Protein AF-0000000085035407 (afdb_homodimer)

Nearest PDB structures (foldseek):
  1wtd-assembly1_B  TM=3.095E-01  e=6.009E-02  Escherichia coli
  7jrw-assembly1_A  TM=2.804E-01  e=4.928E+00  Streptomyces antibioticus
  1wtd-assembly1_B  TM=3.055E-01  e=6.932E-02  Escherichia coli
  6gl0-assembly1_C  TM=2.870E-01  e=6.126E+00  Zobellia galactanivorans

Organism: Korarchaeum cryptofilum (strain OPF8) (NCBI:txid374847)

Structure (mmCIF, N/CA/C/O backbone):
data_AF-0000000085035407-model_v1
#
loop_
_entity.id
_entity.type
_entity.pdbx_description
1 polymer 'Uncharacterized protein'
#
loop_
_atom_site.group_PDB
_atom_site.id
_atom_site.type_symbol
_atom_site.label_atom_id
_atom_site.label_alt_id
_atom_site.label_comp_id
_atom_site.label_asym_id
_atom_site.label_entity_id
_atom_site.label_seq_id
_atom_site.pdbx_PDB_ins_code
_atom_site.Cartn_x
_atom_site.Cartn_y
_atom_site.Cartn_z
_atom_site.occupancy
_atom_site.B_iso_or_equiv
_atom_site.auth_seq_id
_atom_site.auth_comp_id
_atom_site.auth_asym_id
_atom_site.auth_atom_id
_atom_site.pdbx_PDB_model_num
ATOM 1 N N . MET A 1 1 ? -0.37 6.273 -27.328 1 36.22 1 MET A N 1
ATOM 2 C CA . MET A 1 1 ? -0.712 5.352 -26.25 1 36.22 1 MET A CA 1
ATOM 3 C C . MET A 1 1 ? 0.532 4.945 -25.469 1 36.22 1 MET A C 1
ATOM 5 O O . MET A 1 1 ? 1.529 4.52 -26.062 1 36.22 1 MET A O 1
ATOM 9 N N . PRO A 1 2 ? 0.968 5.336 -24.422 1 48.25 2 PRO A N 1
ATOM 10 C CA . PRO A 1 2 ? 2.35 5.223 -23.953 1 48.25 2 PRO A CA 1
ATOM 11 C C . PRO A 1 2 ? 2.959 3.852 -24.234 1 48.25 2 PRO A C 1
ATOM 13 O O . PRO A 1 2 ? 2.23 2.896 -24.531 1 48.25 2 PRO A O 1
ATOM 16 N N . ASN A 1 3 ? 4.598 3.629 -23.875 1 66.94 3 ASN A N 1
ATOM 17 C CA . ASN A 1 3 ? 5.883 3.178 -24.391 1 66.94 3 ASN A CA 1
ATOM 18 C C . ASN A 1 3 ? 6.062 1.674 -24.219 1 66.94 3 ASN A C 1
ATOM 20 O O . ASN A 1 3 ? 6.512 1.218 -23.156 1 66.94 3 ASN A O 1
ATOM 24 N N . GLU A 1 4 ? 5.176 1.042 -24.922 1 77.38 4 GLU A N 1
ATOM 25 C CA . GLU A 1 4 ? 5.418 -0.396 -25 1 77.38 4 GLU A CA 1
ATOM 26 C C . GLU A 1 4 ? 6.914 -0.706 -24.938 1 77.38 4 GLU A C 1
ATOM 28 O O . GLU A 1 4 ? 7.332 -1.631 -24.234 1 77.38 4 GLU A O 1
ATOM 33 N N . ARG A 1 5 ? 7.555 0.13 -25.703 1 86.12 5 ARG A N 1
ATOM 34 C CA . ARG A 1 5 ? 9 -0.051 -25.719 1 86.12 5 ARG A CA 1
ATOM 35 C C . ARG A 1 5 ? 9.594 0.131 -24.312 1 86.12 5 ARG A C 1
ATOM 37 O O . ARG A 1 5 ? 10.477 -0.624 -23.906 1 86.12 5 ARG A O 1
ATOM 44 N N . VAL A 1 6 ? 9.023 1.08 -23.656 1 93.5 6 VAL A N 1
ATOM 45 C CA . VAL A 1 6 ? 9.508 1.349 -22.312 1 93.5 6 VAL A CA 1
ATOM 46 C C . VAL A 1 6 ? 9.133 0.195 -21.391 1 93.5 6 VAL A C 1
ATOM 48 O O . VAL A 1 6 ? 9.953 -0.263 -20.594 1 93.5 6 VAL A O 1
ATOM 51 N N . PHE A 1 7 ? 7.945 -0.314 -21.578 1 97.06 7 PHE A N 1
ATOM 52 C CA . PHE A 1 7 ? 7.449 -1.435 -20.797 1 97.06 7 PHE A CA 1
ATOM 53 C C . PHE A 1 7 ? 8.352 -2.652 -20.953 1 97.06 7 PHE A C 1
ATOM 55 O O . PHE A 1 7 ? 8.844 -3.197 -19.969 1 97.06 7 PHE A O 1
ATOM 62 N N . ARG A 1 8 ? 8.547 -3.057 -22.141 1 96.69 8 ARG A N 1
ATOM 63 C CA . ARG A 1 8 ? 9.367 -4.227 -22.422 1 96.69 8 ARG A CA 1
ATOM 64 C C . ARG A 1 8 ? 10.805 -4.016 -21.953 1 96.69 8 ARG A C 1
ATOM 66 O O . ARG A 1 8 ? 11.414 -4.918 -21.375 1 96.69 8 ARG A O 1
ATOM 73 N N . SER A 1 9 ? 11.312 -2.877 -22.25 1 96.81 9 SER A N 1
ATOM 74 C CA . SER A 1 9 ? 12.672 -2.549 -21.844 1 96.81 9 SER A CA 1
ATOM 75 C C . SER A 1 9 ? 12.836 -2.652 -20.328 1 96.81 9 SER A C 1
ATOM 77 O O . SER A 1 9 ? 13.852 -3.154 -19.844 1 96.81 9 SER A O 1
ATOM 79 N N . ASP A 1 10 ? 11.914 -2.158 -19.594 1 97.5 10 ASP A N 1
ATOM 80 C CA . ASP A 1 10 ? 11.953 -2.223 -18.141 1 97.5 10 ASP A CA 1
ATOM 81 C C . ASP A 1 10 ? 11.953 -3.67 -17.656 1 97.5 10 ASP A C 1
ATOM 83 O O . ASP A 1 10 ? 12.758 -4.047 -16.797 1 97.5 10 ASP A O 1
ATOM 87 N N . LEU A 1 11 ? 11.102 -4.469 -18.203 1 98.31 11 LEU A N 1
ATOM 88 C CA . LEU A 1 11 ? 11.039 -5.863 -17.781 1 98.31 11 LEU A CA 1
ATOM 89 C C . LEU A 1 11 ? 12.328 -6.594 -18.141 1 98.31 11 LEU A C 1
ATOM 91 O O . LEU A 1 11 ? 12.797 -7.453 -17.391 1 98.31 11 LEU A O 1
ATOM 95 N N . ARG A 1 12 ? 12.891 -6.234 -19.266 1 97.62 12 ARG A N 1
ATOM 96 C CA . ARG A 1 12 ? 14.156 -6.852 -19.672 1 97.62 12 ARG A CA 1
ATOM 97 C C . ARG A 1 12 ? 15.289 -6.445 -18.719 1 97.62 12 ARG A C 1
ATOM 99 O O . ARG A 1 12 ? 16.156 -7.266 -18.391 1 97.62 12 ARG A O 1
ATOM 106 N N . LYS A 1 13 ? 15.312 -5.199 -18.391 1 97.94 13 LYS A N 1
ATOM 107 C CA . LYS A 1 13 ? 16.297 -4.742 -17.406 1 97.94 13 LYS A CA 1
ATOM 108 C C . LYS A 1 13 ? 16.172 -5.52 -16.109 1 97.94 13 LYS A C 1
ATOM 110 O O . LYS A 1 13 ? 17.188 -5.926 -15.523 1 97.94 13 LYS A O 1
ATOM 115 N N . LEU A 1 14 ? 14.992 -5.668 -15.609 1 98.5 14 LEU A N 1
ATOM 116 C CA . LEU A 1 14 ? 14.742 -6.449 -14.398 1 98.5 14 LEU A CA 1
ATOM 117 C C . LEU A 1 14 ? 15.203 -7.891 -14.578 1 98.5 14 LEU A C 1
ATOM 119 O O . LEU A 1 14 ? 15.883 -8.445 -13.711 1 98.5 14 LEU A O 1
ATOM 123 N N . ALA A 1 15 ? 14.828 -8.469 -15.703 1 98.44 15 ALA A N 1
ATOM 124 C CA . ALA A 1 15 ? 15.234 -9.836 -15.992 1 98.44 15 ALA A CA 1
ATOM 125 C C . ALA A 1 15 ? 16.75 -9.977 -16 1 98.44 15 ALA A C 1
ATOM 127 O O . ALA A 1 15 ? 17.297 -10.938 -15.469 1 98.44 15 ALA A O 1
ATOM 128 N N . SER A 1 16 ? 17.406 -9.023 -16.625 1 98 16 SER A N 1
ATOM 129 C CA . SER A 1 16 ? 18.859 -9.039 -16.688 1 98 16 SER A CA 1
ATOM 130 C C . SER A 1 16 ? 19.469 -9.016 -15.289 1 98 16 SER A C 1
ATOM 132 O O . SER A 1 16 ? 20.438 -9.734 -15.016 1 98 16 SER A O 1
ATOM 134 N N . ARG A 1 17 ? 18.922 -8.227 -14.43 1 97.88 17 ARG A N 1
ATOM 135 C CA . ARG A 1 17 ? 19.391 -8.172 -13.039 1 97.88 17 ARG A CA 1
ATOM 136 C C . ARG A 1 17 ? 19.234 -9.531 -12.359 1 97.88 17 ARG A C 1
ATOM 138 O O . ARG A 1 17 ? 20.141 -9.977 -11.648 1 97.88 17 ARG A O 1
ATOM 145 N N . LEU A 1 18 ? 18.125 -10.172 -12.578 1 98.5 18 LEU A N 1
ATOM 146 C CA . LEU A 1 18 ? 17.844 -11.469 -11.969 1 98.5 18 LEU A CA 1
ATOM 147 C C . LEU A 1 18 ? 18.766 -12.539 -12.516 1 98.5 18 LEU A C 1
ATOM 149 O O . LEU A 1 18 ? 19.234 -13.406 -11.773 1 98.5 18 LEU A O 1
ATOM 153 N N . GLU A 1 19 ? 19.031 -12.453 -13.758 1 97.81 19 GLU A N 1
ATOM 154 C CA . GLU A 1 19 ? 19.938 -13.398 -14.414 1 97.81 19 GLU A CA 1
ATOM 155 C C . GLU A 1 19 ? 21.375 -13.195 -13.969 1 97.81 19 GLU A C 1
ATOM 157 O O . GLU A 1 19 ? 22.078 -14.164 -13.672 1 97.81 19 GLU A O 1
ATOM 162 N N . GLU A 1 20 ? 21.797 -12 -13.875 1 97.12 20 GLU A N 1
ATOM 163 C CA . GLU A 1 20 ? 23.156 -11.664 -13.461 1 97.12 20 GLU A CA 1
ATOM 164 C C . GLU A 1 20 ? 23.406 -12.078 -12.016 1 97.12 20 GLU A C 1
ATOM 166 O O . GLU A 1 20 ? 24.531 -12.461 -11.664 1 97.12 20 GLU A O 1
ATOM 171 N N . ASN A 1 21 ? 22.406 -12.055 -11.242 1 96.25 21 ASN A N 1
ATOM 172 C CA . ASN A 1 21 ? 22.531 -12.445 -9.844 1 96.25 21 ASN A CA 1
ATOM 173 C C . ASN A 1 21 ? 22.422 -13.953 -9.672 1 96.25 21 ASN A C 1
ATOM 175 O O . ASN A 1 21 ? 22.5 -14.469 -8.555 1 96.25 21 ASN A O 1
ATOM 179 N N . GLY A 1 22 ? 22.234 -14.672 -10.695 1 95.25 22 GLY A N 1
ATOM 180 C CA . GLY A 1 22 ? 22.219 -16.125 -10.68 1 95.25 22 GLY A CA 1
ATOM 181 C C . GLY A 1 22 ? 20.922 -16.719 -10.18 1 95.25 22 GLY A C 1
ATOM 182 O O . GLY A 1 22 ? 20.859 -17.875 -9.781 1 95.25 22 GLY A O 1
ATOM 183 N N . ILE A 1 23 ? 19.875 -15.891 -10.133 1 95.5 23 ILE A N 1
ATOM 184 C CA . ILE A 1 23 ? 18.594 -16.375 -9.641 1 95.5 23 ILE A CA 1
ATOM 185 C C . ILE A 1 23 ? 17.969 -17.312 -10.672 1 95.5 23 ILE A C 1
ATOM 187 O O . ILE A 1 23 ? 17.375 -18.328 -10.305 1 95.5 23 ILE A O 1
ATOM 191 N N . VAL A 1 24 ? 17.984 -16.906 -11.977 1 96.94 24 VAL A N 1
ATOM 192 C CA . VAL A 1 24 ? 17.484 -17.719 -13.086 1 96.94 24 VAL A CA 1
ATOM 193 C C . VAL A 1 24 ? 18.5 -17.703 -14.234 1 96.94 24 VAL A C 1
ATOM 195 O O . VAL A 1 24 ? 19.281 -16.766 -14.375 1 96.94 24 VAL A O 1
ATOM 198 N N . PRO A 1 25 ? 18.469 -18.797 -15.031 1 96.25 25 PRO A N 1
ATOM 199 C CA . PRO A 1 25 ? 19.359 -18.797 -16.203 1 96.25 25 PRO A CA 1
ATOM 200 C C . PRO A 1 25 ? 18.953 -17.734 -17.234 1 96.25 25 PRO A C 1
ATOM 202 O O . PRO A 1 25 ? 17.797 -17.328 -17.297 1 96.25 25 PRO A O 1
ATOM 205 N N . SER A 1 26 ? 19.938 -17.375 -18.016 1 96.56 26 SER A N 1
ATOM 206 C CA . SER A 1 26 ? 19.734 -16.359 -19.047 1 96.56 26 SER A CA 1
ATOM 207 C C . SER A 1 26 ? 18.641 -16.797 -20.031 1 96.56 26 SER A C 1
ATOM 209 O O . SER A 1 26 ? 18.594 -17.953 -20.438 1 96.56 26 SER A O 1
ATOM 211 N N . GLY A 1 27 ? 17.766 -15.898 -20.312 1 96.88 27 GLY A N 1
ATOM 212 C CA . GLY A 1 27 ? 16.766 -16.094 -21.344 1 96.88 27 GLY A CA 1
ATOM 213 C C . GLY A 1 27 ? 15.523 -16.812 -20.844 1 96.88 27 GLY A C 1
ATOM 214 O O . GLY A 1 27 ? 14.5 -16.844 -21.531 1 96.88 27 GLY A O 1
ATOM 215 N N . ARG A 1 28 ? 15.602 -17.344 -19.656 1 97.19 28 ARG A N 1
ATOM 216 C CA . ARG A 1 28 ? 14.516 -18.172 -19.141 1 97.19 28 ARG A CA 1
ATOM 217 C C . ARG A 1 28 ? 13.242 -17.344 -18.969 1 97.19 28 ARG A C 1
ATOM 219 O O . ARG A 1 28 ? 12.133 -17.891 -19.031 1 97.19 28 ARG A O 1
ATOM 226 N N . LEU A 1 29 ? 13.383 -16.031 -18.734 1 98.56 29 LEU A N 1
ATOM 227 C CA . LEU A 1 29 ? 12.242 -15.164 -18.469 1 98.56 29 LEU A CA 1
ATOM 228 C C . LEU A 1 29 ? 11.703 -14.555 -19.75 1 98.56 29 LEU A C 1
ATOM 230 O O . LEU A 1 29 ? 10.648 -13.922 -19.75 1 98.56 29 LEU A O 1
ATOM 234 N N . ASP A 1 30 ? 12.266 -14.758 -20.891 1 98.12 30 ASP A N 1
ATOM 235 C CA . ASP A 1 30 ? 11.961 -14.062 -22.141 1 98.12 30 ASP A CA 1
ATOM 236 C C . ASP A 1 30 ? 10.531 -14.375 -22.609 1 98.12 30 ASP A C 1
ATOM 238 O O . ASP A 1 30 ? 9.797 -13.477 -23.016 1 98.12 30 ASP A O 1
ATOM 242 N N . PRO A 1 31 ? 10.164 -15.672 -22.531 1 98.44 31 PRO A N 1
ATOM 243 C CA . PRO A 1 31 ? 8.797 -15.961 -22.953 1 98.44 31 PRO A CA 1
ATOM 244 C C . PRO A 1 31 ? 7.746 -15.219 -22.125 1 98.44 31 PRO A C 1
ATOM 246 O O . PRO A 1 31 ? 6.719 -14.797 -22.672 1 98.44 31 PRO A O 1
ATOM 249 N N . LEU A 1 32 ? 7.977 -15.133 -20.844 1 98.75 32 LEU A N 1
ATOM 250 C CA . LEU A 1 32 ? 7.043 -14.43 -19.969 1 98.75 32 LEU A CA 1
ATOM 251 C C . LEU A 1 32 ? 7.004 -12.938 -20.297 1 98.75 32 LEU A C 1
ATOM 253 O O . LEU A 1 32 ? 5.934 -12.336 -20.344 1 98.75 32 LEU A O 1
ATOM 257 N N . ILE A 1 33 ? 8.18 -12.344 -20.547 1 98.56 33 ILE A N 1
ATOM 258 C CA . ILE A 1 33 ? 8.281 -10.922 -20.875 1 98.56 33 ILE A CA 1
ATOM 259 C C . ILE A 1 33 ? 7.566 -10.641 -22.188 1 98.56 33 ILE A C 1
ATOM 261 O O . ILE A 1 33 ? 6.855 -9.641 -22.312 1 98.56 33 ILE A O 1
ATOM 265 N N . ASN A 1 34 ? 7.734 -11.5 -23.172 1 98.25 34 ASN A N 1
ATOM 266 C CA . ASN A 1 34 ? 7.051 -11.344 -24.453 1 98.25 34 ASN A CA 1
ATOM 267 C C . ASN A 1 34 ? 5.535 -11.367 -24.281 1 98.25 34 ASN A C 1
ATOM 269 O O . ASN A 1 34 ? 4.828 -10.531 -24.859 1 98.25 34 ASN A O 1
ATOM 273 N N . LYS A 1 35 ? 5.125 -12.305 -23.531 1 98.5 35 LYS A N 1
ATOM 274 C CA . LYS A 1 35 ? 3.691 -12.43 -23.281 1 98.5 35 LYS A CA 1
ATOM 275 C C . LYS A 1 35 ? 3.143 -11.188 -22.594 1 98.5 35 LYS A C 1
ATOM 277 O O . LYS A 1 35 ? 2.125 -10.633 -23 1 98.5 35 LYS A O 1
ATOM 282 N N . LEU A 1 36 ? 3.779 -10.734 -21.5 1 98.62 36 LEU A N 1
ATOM 283 C CA . LEU A 1 36 ? 3.348 -9.555 -20.766 1 98.62 36 LEU A CA 1
ATOM 284 C C . LEU A 1 36 ? 3.381 -8.312 -21.641 1 98.62 36 LEU A C 1
ATOM 286 O O . LEU A 1 36 ? 2.521 -7.434 -21.516 1 98.62 36 LEU A O 1
ATOM 290 N N . SER A 1 37 ? 4.402 -8.219 -22.516 1 98.06 37 SER A N 1
ATOM 291 C CA . SER A 1 37 ? 4.496 -7.09 -23.438 1 98.06 37 SER A CA 1
ATOM 292 C C . SER A 1 37 ? 3.305 -7.047 -24.391 1 98.06 37 SER A C 1
ATOM 294 O O . SER A 1 37 ? 2.754 -5.977 -24.656 1 98.06 37 SER A O 1
ATOM 296 N N . ASP A 1 38 ? 2.932 -8.195 -24.875 1 97.62 38 ASP A N 1
ATOM 297 C CA . ASP A 1 38 ? 1.775 -8.273 -25.766 1 97.62 38 ASP A CA 1
ATOM 298 C C . ASP A 1 38 ? 0.497 -7.863 -25.031 1 97.62 38 ASP A C 1
ATOM 300 O O . ASP A 1 38 ? -0.349 -7.168 -25.609 1 97.62 38 ASP A O 1
ATOM 304 N N . LEU A 1 39 ? 0.333 -8.336 -23.844 1 97.81 39 LEU A N 1
ATOM 305 C CA . LEU A 1 39 ? -0.834 -7.988 -23.047 1 97.81 39 LEU A CA 1
ATOM 306 C C . LEU A 1 39 ? -0.85 -6.492 -22.734 1 97.81 39 LEU A C 1
ATOM 308 O O . LEU A 1 39 ? -1.913 -5.867 -22.734 1 97.81 39 LEU A O 1
ATOM 312 N N . HIS A 1 40 ? 0.314 -5.934 -22.469 1 97.56 40 HIS A N 1
ATOM 313 C CA . HIS A 1 40 ? 0.414 -4.508 -22.172 1 97.56 40 HIS A CA 1
ATOM 314 C C . HIS A 1 40 ? -0.021 -3.674 -23.375 1 97.56 40 HIS A C 1
ATOM 316 O O . HIS A 1 40 ? -0.68 -2.643 -23.219 1 97.56 40 HIS A O 1
ATOM 322 N N . LYS A 1 41 ? 0.367 -4.09 -24.594 1 96.19 41 LYS A N 1
ATOM 323 C CA . LYS A 1 41 ? -0.03 -3.41 -25.828 1 96.19 41 LYS A CA 1
ATOM 324 C C . LYS A 1 41 ? -1.548 -3.289 -25.922 1 96.19 41 LYS A C 1
ATOM 326 O O . LYS A 1 41 ? -2.062 -2.328 -26.484 1 96.19 41 LYS A O 1
ATOM 331 N N . ARG A 1 42 ? -2.201 -4.242 -25.328 1 95.62 42 ARG A N 1
ATOM 332 C CA . ARG A 1 42 ? -3.66 -4.266 -25.359 1 95.62 42 ARG A CA 1
ATOM 333 C C . ARG A 1 42 ? -4.25 -3.594 -24.125 1 95.62 42 ARG A C 1
ATOM 335 O O . ARG A 1 42 ? -5.469 -3.588 -23.938 1 95.62 42 ARG A O 1
ATOM 342 N N . GLY A 1 43 ? -3.408 -3.086 -23.281 1 94.06 43 GLY A N 1
ATOM 343 C CA . GLY A 1 43 ? -3.85 -2.365 -22.094 1 94.06 43 GLY A CA 1
ATOM 344 C C . GLY A 1 43 ? -4.305 -3.281 -20.984 1 94.06 43 GLY A C 1
ATOM 345 O O . GLY A 1 43 ? -5.098 -2.879 -20.125 1 94.06 43 GLY A O 1
ATOM 346 N N . LEU A 1 44 ? -3.777 -4.492 -20.891 1 95.69 44 LEU A N 1
ATOM 347 C CA . LEU A 1 44 ? -4.34 -5.496 -19.984 1 95.69 44 LEU A CA 1
ATOM 348 C C . LEU A 1 44 ? -3.467 -5.66 -18.75 1 95.69 44 LEU A C 1
ATOM 350 O O . LEU A 1 44 ? -3.9 -6.25 -17.75 1 95.69 44 LEU A O 1
ATOM 354 N N . VAL A 1 45 ? -2.287 -5.152 -18.812 1 97.06 45 VAL A N 1
ATOM 355 C CA . VAL A 1 45 ? -1.428 -5.258 -17.625 1 97.06 45 VAL A CA 1
ATOM 356 C C . VAL A 1 45 ? -0.667 -3.949 -17.422 1 97.06 45 VAL A C 1
ATOM 358 O O . VAL A 1 45 ? -0.492 -3.172 -18.375 1 97.06 45 VAL A O 1
ATOM 361 N N . LYS A 1 46 ? -0.255 -3.713 -16.188 1 96.31 46 LYS A N 1
ATOM 362 C CA . LYS A 1 46 ? 0.508 -2.531 -15.797 1 96.31 46 LYS A CA 1
ATOM 363 C C . LYS A 1 46 ? 1.911 -2.91 -15.336 1 96.31 46 LYS A C 1
ATOM 365 O O . LYS A 1 46 ? 2.121 -4.004 -14.805 1 96.31 46 LYS A O 1
ATOM 370 N N . ILE A 1 47 ? 2.854 -2.07 -15.414 1 98 47 ILE A N 1
ATOM 371 C CA . ILE A 1 47 ? 4.273 -2.355 -15.25 1 98 47 ILE A CA 1
ATOM 372 C C . ILE A 1 47 ? 4.562 -2.734 -13.805 1 98 47 ILE A C 1
ATOM 374 O O . ILE A 1 47 ? 5.359 -3.641 -13.539 1 98 47 ILE A O 1
ATOM 378 N N . ASN A 1 48 ? 3.93 -2.02 -12.852 1 98.06 48 ASN A N 1
ATOM 379 C CA . ASN A 1 48 ? 4.199 -2.314 -11.445 1 98.06 48 ASN A CA 1
ATOM 380 C C . ASN A 1 48 ? 3.824 -3.752 -11.094 1 98.06 48 ASN A C 1
ATOM 382 O O . ASN A 1 48 ? 4.574 -4.441 -10.398 1 98.06 48 ASN A O 1
ATOM 386 N N . HIS A 1 49 ? 2.723 -4.145 -11.555 1 98.56 49 HIS A N 1
ATOM 387 C CA . HIS A 1 49 ? 2.234 -5.496 -11.328 1 98.56 49 HIS A CA 1
ATOM 388 C C . HIS A 1 49 ? 3.094 -6.523 -12.055 1 98.56 49 HIS A C 1
ATOM 390 O O . HIS A 1 49 ? 3.504 -7.527 -11.469 1 98.56 49 HIS A O 1
ATOM 396 N N . SER A 1 50 ? 3.406 -6.254 -13.273 1 98.75 50 SER A N 1
ATOM 397 C CA . SER A 1 50 ? 4.176 -7.168 -14.109 1 98.75 50 SER A CA 1
ATOM 398 C C . SER A 1 50 ? 5.594 -7.344 -13.578 1 98.75 50 SER A C 1
ATOM 400 O O . SER A 1 50 ? 6.168 -8.43 -13.68 1 98.75 50 SER A O 1
ATOM 402 N N . ALA A 1 51 ? 6.176 -6.25 -13.086 1 98.81 51 ALA A N 1
ATOM 403 C CA . ALA A 1 51 ? 7.504 -6.355 -12.492 1 98.81 51 ALA A CA 1
ATOM 404 C C . ALA A 1 51 ? 7.504 -7.348 -11.328 1 98.81 51 ALA A C 1
ATOM 406 O O . ALA A 1 51 ? 8.422 -8.164 -11.203 1 98.81 51 ALA A O 1
ATOM 407 N N . MET A 1 52 ? 6.492 -7.277 -10.508 1 98.88 52 MET A N 1
ATOM 408 C CA . MET A 1 52 ? 6.379 -8.219 -9.398 1 98.88 52 MET A CA 1
ATOM 409 C C . MET A 1 52 ? 6.184 -9.641 -9.898 1 98.88 52 MET A C 1
ATOM 411 O O . MET A 1 52 ? 6.762 -10.586 -9.359 1 98.88 52 MET A O 1
ATOM 415 N N . GLU A 1 53 ? 5.375 -9.773 -10.93 1 98.88 53 GLU A N 1
ATOM 416 C CA . GLU A 1 53 ? 5.176 -11.094 -11.523 1 98.88 53 GLU A CA 1
ATOM 417 C C . GLU A 1 53 ? 6.504 -11.711 -11.945 1 98.88 53 GLU A C 1
ATOM 419 O O . GLU A 1 53 ? 6.742 -12.898 -11.719 1 98.88 53 GLU A O 1
ATOM 424 N N . ILE A 1 54 ? 7.348 -10.906 -12.539 1 98.88 54 ILE A N 1
ATOM 425 C CA . ILE A 1 54 ? 8.625 -11.391 -13.062 1 98.88 54 ILE A CA 1
ATOM 426 C C . ILE A 1 54 ? 9.508 -11.852 -11.906 1 98.88 54 ILE A C 1
ATOM 428 O O . ILE A 1 54 ? 10.164 -12.891 -11.992 1 98.88 54 ILE A O 1
ATOM 432 N N . VAL A 1 55 ? 9.547 -11.094 -10.812 1 98.88 55 VAL A N 1
ATOM 433 C CA . VAL A 1 55 ? 10.359 -11.477 -9.664 1 98.88 55 VAL A CA 1
ATOM 434 C C . VAL A 1 55 ? 9.836 -12.781 -9.07 1 98.88 55 VAL A C 1
A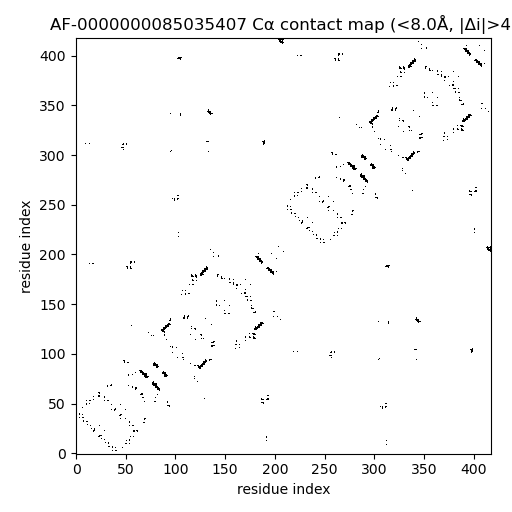TOM 436 O O . VAL A 1 55 ? 10.617 -13.68 -8.742 1 98.88 55 VAL A O 1
ATOM 439 N N . VAL A 1 56 ? 8.523 -12.906 -8.922 1 98.94 56 VAL A N 1
ATOM 440 C CA . VAL A 1 56 ? 7.918 -14.117 -8.375 1 98.94 56 VAL A CA 1
ATOM 441 C C . VAL A 1 56 ? 8.18 -15.297 -9.312 1 98.94 56 VAL A C 1
ATOM 443 O O . VAL A 1 56 ? 8.477 -16.406 -8.859 1 98.94 56 VAL A O 1
ATOM 446 N N . ALA A 1 57 ? 8.031 -15.055 -10.617 1 98.94 57 ALA A N 1
ATOM 447 C CA . ALA A 1 57 ? 8.312 -16.094 -11.594 1 98.94 57 ALA A CA 1
ATOM 448 C C . ALA A 1 57 ? 9.742 -16.609 -11.453 1 98.94 57 ALA A C 1
ATOM 450 O O . ALA A 1 57 ? 9.977 -17.812 -11.438 1 98.94 57 ALA A O 1
ATOM 451 N N . ALA A 1 58 ? 10.68 -15.688 -11.383 1 98.81 58 ALA A N 1
ATOM 452 C CA . ALA A 1 58 ? 12.078 -16.078 -11.227 1 98.81 58 ALA A CA 1
ATOM 453 C C . ALA A 1 58 ? 12.273 -16.953 -9.992 1 98.81 58 ALA A C 1
ATOM 455 O O . ALA A 1 58 ? 13.016 -17.938 -10.031 1 98.81 58 ALA A O 1
ATOM 456 N N . HIS A 1 59 ? 11.609 -16.578 -8.914 1 98.69 59 HIS A N 1
ATOM 457 C CA . HIS A 1 59 ? 11.68 -17.328 -7.668 1 98.69 59 HIS A CA 1
ATOM 458 C C . HIS A 1 59 ? 11.234 -18.781 -7.867 1 98.69 59 HIS A C 1
ATOM 460 O O . HIS A 1 59 ? 11.938 -19.703 -7.48 1 98.69 59 HIS A O 1
ATOM 466 N N . PHE A 1 60 ? 10.094 -19.016 -8.523 1 98.81 60 PHE A N 1
ATOM 467 C CA . PHE A 1 60 ? 9.562 -20.359 -8.695 1 98.81 60 PHE A CA 1
ATOM 468 C C . PHE A 1 60 ? 10.352 -21.125 -9.758 1 98.81 60 PHE A C 1
ATOM 470 O O . PHE A 1 60 ? 10.555 -22.344 -9.633 1 98.81 60 PHE A O 1
ATOM 477 N N . ILE A 1 61 ? 10.797 -20.438 -10.789 1 98.69 61 ILE A N 1
ATOM 478 C CA . ILE A 1 61 ? 11.648 -21.062 -11.781 1 98.69 61 ILE A CA 1
ATOM 479 C C . ILE A 1 61 ? 12.914 -21.609 -11.102 1 98.69 61 ILE A C 1
ATOM 481 O O . ILE A 1 61 ? 13.336 -22.734 -11.375 1 98.69 61 ILE A O 1
ATOM 485 N N . SER A 1 62 ? 13.477 -20.781 -10.242 1 98.19 62 SER A N 1
ATOM 486 C CA . SER A 1 62 ? 14.688 -21.188 -9.539 1 98.19 62 SER A CA 1
ATOM 487 C C . SER A 1 62 ? 14.438 -22.422 -8.672 1 98.19 62 SER A C 1
ATOM 489 O O . SER A 1 62 ? 15.375 -23.141 -8.328 1 98.19 62 SER A O 1
ATOM 491 N N . LYS A 1 63 ? 13.242 -22.703 -8.32 1 97.5 63 LYS A N 1
ATOM 492 C CA . LYS A 1 63 ? 12.875 -23.844 -7.5 1 97.5 63 LYS A CA 1
ATOM 493 C C . LYS A 1 63 ? 12.484 -25.047 -8.367 1 97.5 63 LYS A C 1
ATOM 495 O O . LYS A 1 63 ? 12.016 -26.062 -7.852 1 97.5 63 LYS A O 1
ATOM 500 N N . GLY A 1 64 ? 12.578 -24.875 -9.625 1 97.56 64 GLY A N 1
ATOM 501 C CA . GLY A 1 64 ? 12.391 -26 -10.531 1 97.56 64 GLY A CA 1
ATOM 502 C C . GLY A 1 64 ? 11 -26.031 -11.148 1 97.56 64 GLY A C 1
ATOM 503 O O . GLY A 1 64 ? 10.617 -27.031 -11.766 1 97.56 64 GLY A O 1
ATOM 504 N N . TYR A 1 65 ? 10.227 -25 -11.039 1 98.56 65 TYR A N 1
ATOM 505 C CA . TYR A 1 65 ? 8.891 -24.953 -11.617 1 98.56 65 TYR A CA 1
ATOM 506 C C . TYR A 1 65 ? 8.93 -24.438 -13.047 1 98.56 65 TYR A C 1
ATOM 508 O O . TYR A 1 65 ? 9.766 -23.594 -13.391 1 98.56 65 TYR A O 1
ATOM 516 N N . GLU A 1 66 ? 8.055 -24.969 -13.859 1 98.62 66 GLU A N 1
ATOM 517 C CA . GLU A 1 66 ? 7.645 -24.266 -15.07 1 98.62 66 GLU A CA 1
ATOM 518 C C . GLU A 1 66 ? 6.613 -23.188 -14.75 1 98.62 66 GLU A C 1
ATOM 520 O O . GLU A 1 66 ? 5.625 -23.438 -14.062 1 98.62 66 GLU A O 1
ATOM 525 N N . VAL A 1 67 ? 6.871 -22 -15.227 1 98.81 67 VAL A N 1
ATOM 526 C CA . VAL A 1 67 ? 6.031 -20.891 -14.805 1 98.81 67 VAL A CA 1
ATOM 527 C C . VAL A 1 67 ? 5.441 -20.188 -16.031 1 98.81 67 VAL A C 1
ATOM 529 O O . VAL A 1 67 ? 6.125 -20 -17.031 1 98.81 67 VAL A O 1
ATOM 532 N N . ASP A 1 68 ? 4.184 -19.828 -15.961 1 98.88 68 ASP A N 1
ATOM 533 C CA . ASP A 1 68 ? 3.496 -18.953 -16.922 1 98.88 68 ASP A CA 1
ATOM 534 C C . ASP A 1 68 ? 2.762 -17.828 -16.203 1 98.88 68 ASP A C 1
ATOM 536 O O . ASP A 1 68 ? 2.545 -17.891 -14.984 1 98.88 68 ASP A O 1
ATOM 540 N N . VAL A 1 69 ? 2.525 -16.75 -16.953 1 98.88 69 VAL A N 1
ATOM 541 C CA . VAL A 1 69 ? 1.873 -15.594 -16.359 1 98.88 69 VAL A CA 1
ATOM 542 C C . VAL A 1 69 ? 0.551 -15.32 -17.078 1 98.88 69 VAL A C 1
ATOM 544 O O . VAL A 1 69 ? 0.389 -15.664 -18.25 1 98.88 69 VAL A O 1
ATOM 547 N N . GLU A 1 70 ? -0.393 -14.719 -16.328 1 98.69 70 GLU A N 1
ATOM 548 C CA . GLU A 1 70 ? -1.684 -14.312 -16.875 1 98.69 70 GLU A CA 1
ATOM 549 C C . GLU A 1 70 ? -2.367 -15.477 -17.594 1 98.69 70 GLU A C 1
ATOM 551 O O . GLU A 1 70 ? -2.746 -15.352 -18.75 1 98.69 70 GLU A O 1
ATOM 556 N N . VAL A 1 71 ? -2.566 -16.5 -16.859 1 98.62 71 VAL A N 1
ATOM 557 C CA . VAL A 1 71 ? -3.053 -17.734 -17.438 1 98.62 71 VAL A CA 1
ATOM 558 C C . VAL A 1 71 ? -4.547 -17.891 -17.156 1 98.62 71 VAL A C 1
ATOM 560 O O . VAL A 1 71 ? -4.992 -17.75 -16.016 1 98.62 71 VAL A O 1
ATOM 563 N N . PRO A 1 72 ? -5.328 -18.172 -18.141 1 97.69 72 PRO A N 1
ATOM 564 C CA . PRO A 1 72 ? -6.746 -18.469 -17.906 1 97.69 72 PRO A CA 1
ATOM 565 C C . PRO A 1 72 ? -6.957 -19.766 -17.125 1 97.69 72 PRO A C 1
ATOM 567 O O . PRO A 1 72 ? -6.305 -20.766 -17.406 1 97.69 72 PRO A O 1
ATOM 570 N N . ILE A 1 73 ? -7.715 -19.703 -16.125 1 95.81 73 ILE A N 1
ATOM 571 C CA . ILE A 1 73 ? -8.164 -20.844 -15.344 1 95.81 73 ILE A CA 1
ATOM 572 C C . ILE A 1 73 ? -9.688 -20.781 -15.172 1 95.81 73 ILE A C 1
ATOM 574 O O . ILE A 1 73 ? -10.188 -20.016 -14.336 1 95.81 73 ILE A O 1
ATOM 578 N N . ASP A 1 74 ? -10.391 -21.594 -15.969 1 91.62 74 ASP A N 1
ATOM 579 C CA . ASP A 1 74 ? -11.852 -21.531 -16.031 1 91.62 74 ASP A CA 1
ATOM 580 C C . ASP A 1 74 ? -12.32 -20.125 -16.406 1 91.62 74 ASP A C 1
ATOM 582 O O . ASP A 1 74 ? -11.945 -19.594 -17.453 1 91.62 74 ASP A O 1
ATOM 586 N N . ASP A 1 75 ? -13.094 -19.5 -15.508 1 89.94 75 ASP A N 1
ATOM 587 C CA . ASP A 1 75 ? -13.625 -18.172 -15.812 1 89.94 75 ASP A CA 1
ATOM 588 C C . ASP A 1 75 ? -12.742 -17.078 -15.211 1 89.94 75 ASP A C 1
ATOM 590 O O . ASP A 1 75 ? -13.141 -15.914 -15.164 1 89.94 75 ASP A O 1
ATOM 594 N N . LEU A 1 76 ? -11.617 -17.5 -14.766 1 94.62 76 LEU A N 1
ATOM 595 C CA . LEU A 1 76 ? -10.68 -16.578 -14.141 1 94.62 76 LEU A CA 1
ATOM 596 C C . LEU A 1 76 ? -9.367 -16.516 -14.922 1 94.62 76 LEU A C 1
ATOM 598 O O . LEU A 1 76 ? -9.219 -17.188 -15.945 1 94.62 76 LEU A O 1
ATOM 602 N N . LYS A 1 77 ? -8.562 -15.57 -14.633 1 97.62 77 LYS A N 1
ATOM 603 C CA . LYS A 1 77 ? -7.184 -15.469 -15.094 1 97.62 77 LYS A CA 1
ATOM 604 C C . LYS A 1 77 ? -6.223 -15.258 -13.93 1 97.62 77 LYS A C 1
ATOM 606 O O . LYS A 1 77 ? -6.301 -14.242 -13.234 1 97.62 77 LYS A O 1
ATOM 611 N N . CYS A 1 78 ? -5.383 -16.188 -13.719 1 98.5 78 CYS A N 1
ATOM 612 C CA . CYS A 1 78 ? -4.465 -16.047 -12.594 1 98.5 78 CYS A CA 1
ATOM 613 C C . CYS A 1 78 ? -3.199 -15.312 -13.008 1 98.5 78 CYS A C 1
ATOM 615 O O . CYS A 1 78 ? -2.82 -15.328 -14.188 1 98.5 78 CYS A O 1
ATOM 617 N N . ASP A 1 79 ? -2.547 -14.719 -12.086 1 98.75 79 ASP A N 1
ATOM 618 C CA . ASP A 1 79 ? -1.343 -13.938 -12.359 1 98.75 79 ASP A CA 1
ATOM 619 C C . ASP A 1 79 ? -0.172 -14.852 -12.719 1 98.75 79 ASP A C 1
ATOM 621 O O . ASP A 1 79 ? 0.547 -14.586 -13.688 1 98.75 79 ASP A O 1
ATOM 625 N N . LEU A 1 80 ? 0.074 -15.914 -11.883 1 98.94 80 LEU A N 1
ATOM 626 C CA . LEU A 1 80 ? 1.108 -16.891 -12.203 1 98.94 80 LEU A CA 1
ATOM 627 C C . LEU A 1 80 ? 0.593 -18.312 -12.016 1 98.94 80 LEU A C 1
ATOM 629 O O . LEU A 1 80 ? -0.111 -18.594 -11.039 1 98.94 80 LEU A O 1
ATOM 633 N N . LEU A 1 81 ? 0.888 -19.156 -12.898 1 98.94 81 LEU A N 1
ATOM 634 C CA . LEU A 1 81 ? 0.733 -20.609 -12.797 1 98.94 81 LEU A CA 1
ATOM 635 C C . LEU A 1 81 ? 2.092 -21.297 -12.797 1 98.94 81 LEU A C 1
ATOM 637 O O . LEU A 1 81 ? 2.873 -21.156 -13.734 1 98.94 81 LEU A O 1
ATOM 641 N N . CYS A 1 82 ? 2.416 -21.969 -11.727 1 98.88 82 CYS A N 1
ATOM 642 C CA . CYS A 1 82 ? 3.666 -22.703 -11.562 1 98.88 82 CYS A CA 1
ATOM 643 C C . CYS A 1 82 ? 3.414 -24.203 -11.5 1 98.88 82 CYS A C 1
ATOM 645 O O . CYS A 1 82 ? 2.633 -24.672 -10.672 1 98.88 82 CYS A O 1
ATOM 647 N N . LEU A 1 83 ? 4.113 -24.891 -12.414 1 98.69 83 LEU A N 1
ATOM 648 C CA . LEU A 1 83 ? 3.852 -26.328 -12.508 1 98.69 83 LEU A CA 1
ATOM 649 C C . LEU A 1 83 ? 5.137 -27.125 -12.312 1 98.69 83 LEU A C 1
ATOM 651 O O . LEU A 1 83 ? 6.176 -26.797 -12.883 1 98.69 83 LEU A O 1
ATOM 655 N N . ASN A 1 84 ? 5.125 -28 -11.453 1 97.5 84 ASN A N 1
ATOM 656 C CA . ASN A 1 84 ? 6.047 -29.125 -11.328 1 97.5 84 ASN A CA 1
ATOM 657 C C . ASN A 1 84 ? 5.312 -30.406 -10.945 1 97.5 84 ASN A C 1
ATOM 659 O O . ASN A 1 84 ? 4.355 -30.812 -11.617 1 97.5 84 ASN A O 1
ATOM 663 N N . ASP A 1 85 ? 5.598 -31.047 -9.844 1 97.12 85 ASP A N 1
ATOM 664 C CA . ASP A 1 85 ? 4.82 -32.188 -9.391 1 97.12 85 ASP A CA 1
ATOM 665 C C . ASP A 1 85 ? 3.455 -31.766 -8.859 1 97.12 85 ASP A C 1
ATOM 667 O O . ASP A 1 85 ? 2.529 -32.594 -8.781 1 97.12 85 ASP A O 1
ATOM 671 N N . ILE A 1 86 ? 3.408 -30.531 -8.531 1 98.31 86 ILE A N 1
ATOM 672 C CA . ILE A 1 86 ? 2.166 -29.953 -8.031 1 98.31 86 ILE A CA 1
ATOM 673 C C . ILE A 1 86 ? 1.838 -28.688 -8.812 1 98.31 86 ILE A C 1
ATOM 675 O O . ILE A 1 86 ? 2.695 -28.141 -9.508 1 98.31 86 ILE A O 1
ATOM 679 N N . LYS A 1 87 ? 0.594 -28.297 -8.711 1 98.62 87 LYS A N 1
ATOM 680 C CA . LYS A 1 87 ? 0.098 -27.062 -9.32 1 98.62 87 LYS A CA 1
ATOM 681 C C . LYS A 1 87 ? 0.034 -25.938 -8.305 1 98.62 87 LYS A C 1
ATOM 683 O O . LYS A 1 87 ? -0.683 -26.031 -7.305 1 98.62 87 LYS A O 1
ATOM 688 N N . VAL A 1 88 ? 0.816 -24.891 -8.539 1 98.81 88 VAL A N 1
ATOM 689 C CA . VAL A 1 88 ? 0.854 -23.734 -7.652 1 98.81 88 VAL A CA 1
ATOM 690 C C . VAL A 1 88 ? 0.3 -22.516 -8.383 1 98.81 88 VAL A C 1
ATOM 692 O O . VAL A 1 88 ? 0.671 -22.234 -9.523 1 98.81 88 VAL A O 1
ATOM 695 N N . ILE A 1 89 ? -0.616 -21.797 -7.758 1 98.94 89 ILE A N 1
ATOM 696 C CA . ILE A 1 89 ? -1.121 -20.531 -8.266 1 98.94 89 ILE A CA 1
ATOM 697 C C . ILE A 1 89 ? -0.688 -19.391 -7.336 1 98.94 89 ILE A C 1
ATOM 699 O O . ILE A 1 89 ? -0.731 -19.531 -6.113 1 98.94 89 ILE A O 1
ATOM 703 N N . VAL A 1 90 ? -0.234 -18.297 -7.926 1 98.94 90 VAL A N 1
ATOM 704 C CA . VAL A 1 90 ? 0.155 -17.109 -7.172 1 98.94 90 VAL A CA 1
ATOM 705 C C . VAL A 1 90 ? -0.634 -15.898 -7.672 1 98.94 90 VAL A C 1
ATOM 707 O O . VAL A 1 90 ? -0.688 -15.641 -8.875 1 98.94 90 VAL A O 1
ATOM 710 N N . GLU A 1 91 ? -1.265 -15.203 -6.797 1 98.88 91 GLU A N 1
ATOM 711 C CA . GLU A 1 91 ? -1.868 -13.906 -7.09 1 98.88 91 GLU A CA 1
ATOM 712 C C . GLU A 1 91 ? -1.029 -12.766 -6.523 1 98.88 91 GLU A C 1
ATOM 714 O O . GLU A 1 91 ? -0.572 -12.836 -5.379 1 98.88 91 GLU A O 1
ATOM 719 N N . VAL A 1 92 ? -0.814 -11.727 -7.281 1 98.81 92 VAL A N 1
ATOM 720 C CA . VAL A 1 92 ? 0.036 -10.594 -6.918 1 98.81 92 VAL A CA 1
ATOM 721 C C . VAL A 1 92 ? -0.829 -9.406 -6.508 1 98.81 92 VAL A C 1
ATOM 723 O O . VAL A 1 92 ? -1.739 -9.008 -7.238 1 98.81 92 VAL A O 1
ATOM 726 N N . GLU A 1 93 ? -0.515 -8.867 -5.348 1 97.81 93 GLU A N 1
ATOM 727 C CA . GLU A 1 93 ? -1.211 -7.695 -4.82 1 97.81 93 GLU A CA 1
ATOM 728 C C . GLU A 1 93 ? -0.257 -6.516 -4.652 1 97.81 93 GLU A C 1
ATOM 730 O O . GLU A 1 93 ? 0.698 -6.594 -3.875 1 97.81 93 GLU A O 1
ATOM 735 N N . THR A 1 94 ? -0.551 -5.395 -5.285 1 96.31 94 THR A N 1
ATOM 736 C CA . THR A 1 94 ? 0.304 -4.215 -5.199 1 96.31 94 THR A CA 1
ATOM 737 C C . THR A 1 94 ? -0.173 -3.281 -4.09 1 96.31 94 THR A C 1
ATOM 739 O O . THR A 1 94 ? 0.568 -2.398 -3.652 1 96.31 94 THR A O 1
ATOM 742 N N . GLY A 1 95 ? -1.434 -3.414 -3.697 1 94.75 95 GLY A N 1
ATOM 743 C CA . GLY A 1 95 ? -2.027 -2.52 -2.717 1 94.75 95 GLY A CA 1
ATOM 744 C C . GLY A 1 95 ? -2.76 -1.348 -3.346 1 94.75 95 GLY A C 1
ATOM 745 O O . GLY A 1 95 ? -3.289 -0.489 -2.639 1 94.75 95 GLY A O 1
ATOM 746 N N . TYR A 1 96 ? -2.895 -1.326 -4.621 1 95.25 96 TYR A N 1
ATOM 747 C CA . TYR A 1 96 ? -3.557 -0.23 -5.32 1 95.25 96 TYR A CA 1
ATOM 748 C C . TYR A 1 96 ? -5.047 -0.198 -5 1 95.25 96 TYR A C 1
ATOM 750 O O . TYR A 1 96 ? -5.719 -1.232 -5.027 1 95.25 96 TYR A O 1
ATOM 758 N N . VAL A 1 97 ? -5.547 0.992 -4.711 1 97 97 VAL A N 1
ATOM 759 C CA . VAL A 1 97 ? -6.969 1.228 -4.504 1 97 97 VAL A CA 1
ATOM 760 C C . VAL A 1 97 ? -7.512 2.129 -5.609 1 97 97 VAL A C 1
ATOM 762 O O . VAL A 1 97 ? -7.113 3.291 -5.723 1 97 97 VAL A O 1
ATOM 765 N N . PRO A 1 98 ? -8.43 1.646 -6.41 1 96 98 PRO A N 1
ATOM 766 C CA . PRO A 1 98 ? -9.023 2.496 -7.449 1 96 98 PRO A CA 1
ATOM 767 C C . PRO A 1 98 ? -9.812 3.668 -6.871 1 96 98 PRO A C 1
ATOM 769 O O . PRO A 1 98 ? -10.32 3.58 -5.75 1 96 98 PRO A O 1
ATOM 772 N N . PRO A 1 99 ? -9.938 4.75 -7.668 1 95.75 99 PRO A N 1
ATOM 773 C CA . PRO A 1 99 ? -10.641 5.945 -7.199 1 95.75 99 PRO A CA 1
ATOM 774 C C . PRO A 1 99 ? -12.07 5.652 -6.758 1 95.75 99 PRO A C 1
ATOM 776 O O . PRO A 1 99 ? -12.586 6.309 -5.848 1 95.75 99 PRO A O 1
ATOM 779 N N . GLU A 1 100 ? -12.688 4.656 -7.363 1 96.31 100 GLU A N 1
ATOM 780 C CA . GLU A 1 100 ? -14.078 4.336 -7.07 1 96.31 100 GLU A CA 1
ATOM 781 C C . GLU A 1 100 ? -14.242 3.83 -5.641 1 96.31 100 GLU A C 1
ATOM 783 O O . GLU A 1 100 ? -15.352 3.787 -5.113 1 96.31 100 GLU A O 1
ATOM 788 N N . HIS A 1 101 ? -13.172 3.471 -5.035 1 97.62 101 HIS A N 1
ATOM 789 C CA . HIS A 1 101 ? -13.234 2.955 -3.672 1 97.62 101 HIS A CA 1
ATOM 790 C C . HIS A 1 101 ? -12.492 3.867 -2.703 1 97.62 101 HIS A C 1
ATOM 792 O O . HIS A 1 101 ? -11.945 3.402 -1.698 1 97.62 101 HIS A O 1
ATOM 798 N N . ALA A 1 102 ? -12.438 5.129 -3.045 1 97.44 102 ALA A N 1
ATOM 799 C CA . ALA A 1 102 ? -11.742 6.121 -2.23 1 97.44 102 ALA A CA 1
ATOM 800 C C . ALA A 1 102 ? -12.414 6.281 -0.87 1 97.44 102 ALA A C 1
ATOM 802 O O . ALA A 1 102 ? -11.781 6.707 0.097 1 97.44 102 ALA A O 1
ATOM 803 N N . LEU A 1 103 ? -13.727 5.961 -0.714 1 98.06 103 LEU A N 1
ATOM 804 C CA . LEU A 1 103 ? -14.453 6.184 0.528 1 98.06 103 LEU A CA 1
ATOM 805 C C . LEU A 1 103 ? -14.562 4.895 1.335 1 98.06 103 LEU A C 1
ATOM 807 O O . LEU A 1 103 ? -15.078 4.898 2.457 1 98.06 103 LEU A O 1
ATOM 811 N N . ASP A 1 104 ? -14.102 3.775 0.794 1 98.12 104 ASP A N 1
ATOM 812 C CA . ASP A 1 104 ? -14.094 2.498 1.5 1 98.12 104 ASP A CA 1
ATOM 813 C C . ASP A 1 104 ? -12.852 1.687 1.154 1 98.12 104 ASP A C 1
ATOM 815 O O . ASP A 1 104 ? -12.945 0.5 0.836 1 98.12 104 ASP A O 1
ATOM 819 N N . PRO A 1 105 ? -11.688 2.322 1.215 1 98.31 105 PRO A N 1
ATOM 820 C CA . PRO A 1 105 ? -10.477 1.644 0.754 1 98.31 105 PRO A CA 1
ATOM 821 C C . PRO A 1 105 ? -10.125 0.427 1.606 1 98.31 105 PRO A C 1
ATOM 823 O O . PRO A 1 105 ? -9.633 -0.576 1.083 1 98.31 105 PRO A O 1
ATOM 826 N N . ASP A 1 106 ? -10.359 0.464 2.924 1 97 106 ASP A N 1
ATOM 827 C CA . ASP A 1 106 ? -9.977 -0.628 3.814 1 97 106 ASP A CA 1
ATOM 828 C C . ASP A 1 106 ? -10.812 -1.877 3.539 1 97 106 ASP A C 1
ATOM 830 O O . ASP A 1 106 ? -10.266 -2.967 3.361 1 97 106 ASP A O 1
ATOM 834 N N . ASN A 1 107 ? -12.086 -1.664 3.459 1 97.94 107 ASN A N 1
ATOM 835 C CA . ASN A 1 107 ? -12.977 -2.783 3.168 1 97.94 107 ASN A CA 1
ATOM 836 C C . ASN A 1 107 ? -12.742 -3.336 1.766 1 97.94 107 ASN A C 1
ATOM 838 O O . ASN A 1 107 ? -12.844 -4.543 1.544 1 97.94 107 ASN A O 1
ATOM 842 N N . PHE A 1 108 ? -12.5 -2.443 0.899 1 98.5 108 PHE A N 1
ATOM 843 C CA . PHE A 1 108 ? -12.195 -2.881 -0.458 1 98.5 108 PHE A CA 1
ATOM 844 C C . PHE A 1 108 ? -10.977 -3.795 -0.469 1 98.5 108 PHE A C 1
ATOM 846 O O . PHE A 1 108 ? -11.008 -4.875 -1.066 1 98.5 108 PHE A O 1
ATOM 853 N N . CYS A 1 109 ? -9.883 -3.385 0.175 1 97.75 109 CYS A N 1
ATOM 854 C CA . CYS A 1 109 ? -8.656 -4.184 0.217 1 97.75 109 CYS A CA 1
ATOM 855 C C . CYS A 1 109 ? -8.906 -5.527 0.89 1 97.75 109 CYS A C 1
ATOM 857 O O . CYS A 1 109 ? -8.438 -6.562 0.414 1 97.75 109 CYS A O 1
ATOM 859 N N . ARG A 1 110 ? -9.625 -5.48 1.98 1 97.25 110 ARG A N 1
ATOM 860 C CA . ARG A 1 110 ? -9.969 -6.703 2.699 1 97.25 110 ARG A CA 1
ATOM 861 C C . ARG A 1 110 ? -10.727 -7.672 1.801 1 97.25 110 ARG A C 1
ATOM 863 O O . ARG A 1 110 ? -10.406 -8.859 1.746 1 97.25 110 ARG A O 1
ATOM 870 N N . ALA A 1 111 ? -11.734 -7.176 1.126 1 98.19 111 ALA A N 1
ATOM 871 C CA . ALA A 1 111 ? -12.555 -7.992 0.232 1 98.19 111 ALA A CA 1
ATOM 872 C C . ALA A 1 111 ? -11.719 -8.539 -0.927 1 98.19 111 ALA A C 1
ATOM 874 O O . ALA A 1 111 ? -11.906 -9.68 -1.345 1 98.19 111 ALA A O 1
ATOM 875 N N . ARG A 1 112 ? -10.891 -7.738 -1.43 1 98.12 112 ARG A N 1
ATOM 876 C CA . ARG A 1 112 ? -10.062 -8.141 -2.561 1 98.12 112 ARG A CA 1
ATOM 877 C C . ARG A 1 112 ? -9.18 -9.328 -2.199 1 98.12 112 ARG A C 1
ATOM 879 O O . ARG A 1 112 ? -9.094 -10.297 -2.955 1 98.12 112 ARG A O 1
ATOM 886 N N . ILE A 1 113 ? -8.508 -9.242 -1.051 1 98.31 113 ILE A N 1
ATOM 887 C CA . ILE A 1 113 ? -7.637 -10.312 -0.587 1 98.31 113 ILE A CA 1
ATOM 888 C C . ILE A 1 113 ? -8.453 -11.586 -0.378 1 98.31 113 ILE A C 1
ATOM 890 O O . ILE A 1 113 ? -8.086 -12.656 -0.873 1 98.31 113 ILE A O 1
ATOM 894 N N . ALA A 1 114 ? -9.555 -11.453 0.286 1 98.44 114 ALA A N 1
ATOM 895 C CA . ALA A 1 114 ? -10.406 -12.609 0.562 1 98.44 114 ALA A CA 1
ATOM 896 C C . ALA A 1 114 ? -10.945 -13.211 -0.73 1 98.44 114 ALA A C 1
ATOM 898 O O . ALA A 1 114 ? -11.031 -14.438 -0.86 1 98.44 114 ALA A O 1
ATOM 899 N N . SER A 1 115 ? -11.359 -12.414 -1.612 1 98.19 115 SER A N 1
ATOM 900 C CA . SER A 1 115 ? -11.898 -12.891 -2.883 1 98.19 115 SER A CA 1
ATOM 901 C C . SER A 1 115 ? -10.844 -13.664 -3.674 1 98.19 115 SER A C 1
ATOM 903 O O . SER A 1 115 ? -11.156 -14.695 -4.277 1 98.19 115 SER A O 1
ATOM 905 N N . LYS A 1 116 ? -9.633 -13.172 -3.713 1 98.12 116 LYS A N 1
ATOM 906 C CA . LYS A 1 116 ? -8.562 -13.867 -4.43 1 98.12 116 LYS A CA 1
ATOM 907 C C . LYS A 1 116 ? -8.312 -15.242 -3.826 1 98.12 116 LYS A C 1
ATOM 909 O O . LYS A 1 116 ? -8.164 -16.234 -4.555 1 98.12 116 LYS A O 1
ATOM 914 N N . ILE A 1 117 ? -8.227 -15.234 -2.523 1 98.69 117 ILE A N 1
ATOM 915 C CA . ILE A 1 117 ? -8.016 -16.516 -1.85 1 98.69 117 ILE A CA 1
ATOM 916 C C . ILE A 1 117 ? -9.148 -17.484 -2.213 1 98.69 117 ILE A C 1
ATOM 918 O O . ILE A 1 117 ? -8.891 -18.609 -2.627 1 98.69 117 ILE A O 1
ATOM 922 N N . ALA A 1 118 ? -10.328 -17.031 -2.107 1 98.25 118 ALA A N 1
ATOM 923 C CA . ALA A 1 118 ? -11.508 -17.859 -2.334 1 98.25 118 ALA A CA 1
ATOM 924 C C . ALA A 1 118 ? -11.578 -18.328 -3.783 1 98.25 118 ALA A C 1
ATOM 926 O O . ALA A 1 118 ? -11.812 -19.516 -4.047 1 98.25 118 ALA A O 1
ATOM 927 N N . ARG A 1 119 ? -11.336 -17.469 -4.684 1 97.38 119 ARG A N 1
ATOM 928 C CA . ARG A 1 119 ? -11.594 -17.766 -6.094 1 97.38 119 ARG A CA 1
ATOM 929 C C . ARG A 1 119 ? -10.453 -18.578 -6.703 1 97.38 119 ARG A C 1
ATOM 931 O O . ARG A 1 119 ? -10.688 -19.453 -7.535 1 97.38 119 ARG A O 1
ATOM 938 N N . TYR A 1 120 ? -9.266 -18.344 -6.285 1 98.12 120 TYR A N 1
ATOM 939 C CA . TYR A 1 120 ? -8.133 -18.906 -7.02 1 98.12 120 TYR A CA 1
ATOM 940 C C . TYR A 1 120 ? -7.586 -20.141 -6.316 1 98.12 120 TYR A C 1
ATOM 942 O O . TYR A 1 120 ? -7.074 -21.062 -6.965 1 98.12 120 TYR A O 1
ATOM 950 N N . SER A 1 121 ? -7.699 -20.172 -5.023 1 98.44 121 SER A N 1
ATOM 951 C CA . SER A 1 121 ? -7.031 -21.234 -4.266 1 98.44 121 SER A CA 1
ATOM 952 C C . SER A 1 121 ? -7.605 -22.609 -4.602 1 98.44 121 SER A C 1
ATOM 954 O O . SER A 1 121 ? -6.898 -23.609 -4.539 1 98.44 121 SER A O 1
ATOM 956 N N . ILE A 1 122 ? -8.82 -22.703 -5.012 1 97.19 122 ILE A N 1
ATOM 957 C CA . ILE A 1 122 ? -9.5 -23.969 -5.223 1 97.19 122 ILE A CA 1
ATOM 958 C C . ILE A 1 122 ? -9.039 -24.594 -6.543 1 97.19 122 ILE A C 1
ATOM 960 O O . ILE A 1 122 ? -9.344 -25.75 -6.836 1 97.19 122 ILE A O 1
ATOM 964 N N . HIS A 1 123 ? -8.266 -23.906 -7.316 1 97.81 123 HIS A N 1
ATOM 965 C CA . HIS A 1 123 ? -7.812 -24.391 -8.617 1 97.81 123 HIS A CA 1
ATOM 966 C C . HIS A 1 123 ? -6.371 -24.891 -8.555 1 97.81 123 HIS A C 1
ATOM 968 O O . HIS A 1 123 ? -5.738 -25.109 -9.594 1 97.81 123 HIS A O 1
ATOM 974 N N . SER A 1 124 ? -5.801 -25.031 -7.367 1 98.25 124 SER A N 1
ATOM 975 C CA . SER A 1 124 ? -4.387 -25.375 -7.246 1 98.25 124 SER A CA 1
ATOM 976 C C . SER A 1 124 ? -4.148 -26.312 -6.059 1 98.25 124 SER A C 1
ATOM 978 O O . SER A 1 124 ? -5.004 -26.438 -5.184 1 98.25 124 SER A O 1
ATOM 980 N N . ASP A 1 125 ? -3.023 -26.953 -6.105 1 98.56 125 ASP A N 1
ATOM 981 C CA . ASP A 1 125 ? -2.576 -27.703 -4.938 1 98.56 125 ASP A CA 1
ATOM 982 C C . ASP A 1 125 ? -2.094 -26.766 -3.83 1 98.56 125 ASP A C 1
ATOM 984 O O . ASP A 1 125 ? -2.322 -27.016 -2.646 1 98.56 125 ASP A O 1
ATOM 988 N N . ARG A 1 126 ? -1.41 -25.734 -4.191 1 98.69 126 ARG A N 1
ATOM 989 C CA . ARG A 1 126 ? -0.96 -24.688 -3.275 1 98.69 126 ARG A CA 1
ATOM 990 C C . ARG A 1 126 ? -1.266 -23.297 -3.83 1 98.69 126 ARG A C 1
ATOM 992 O O . ARG A 1 126 ? -1.156 -23.078 -5.035 1 98.69 126 ARG A O 1
ATOM 999 N N . PHE A 1 127 ? -1.641 -22.453 -2.949 1 98.88 127 PHE A N 1
ATOM 1000 C CA . PHE A 1 127 ? -1.997 -21.094 -3.33 1 98.88 127 PHE A CA 1
ATOM 1001 C C . PHE A 1 127 ? -1.201 -20.078 -2.52 1 98.88 127 PHE A C 1
ATOM 1003 O O . PHE A 1 127 ? -1.086 -20.203 -1.299 1 98.88 127 PHE A O 1
ATOM 1010 N N . TYR A 1 128 ? -0.616 -19.062 -3.217 1 98.94 128 TYR A N 1
ATOM 1011 C CA . TYR A 1 128 ? 0.174 -18.016 -2.58 1 98.94 128 TYR A CA 1
ATOM 1012 C C . TYR A 1 128 ? -0.342 -16.625 -2.967 1 98.94 128 TYR A C 1
ATOM 1014 O O . TYR A 1 128 ? -0.867 -16.438 -4.066 1 98.94 128 TYR A O 1
ATOM 1022 N N . LEU A 1 129 ? -0.255 -15.727 -2.045 1 98.88 129 LEU A N 1
ATOM 1023 C CA . LEU A 1 129 ? -0.37 -14.297 -2.324 1 98.88 129 LEU A CA 1
ATOM 1024 C C . LEU A 1 129 ? 0.999 -13.625 -2.289 1 98.88 129 LEU A C 1
ATOM 1026 O O . LEU A 1 129 ? 1.812 -13.914 -1.408 1 98.88 129 LEU A O 1
ATOM 1030 N N . ALA A 1 130 ? 1.296 -12.812 -3.275 1 98.81 130 ALA A N 1
ATOM 1031 C CA . ALA A 1 130 ? 2.525 -12.023 -3.297 1 98.81 130 ALA A CA 1
ATOM 1032 C C . ALA A 1 130 ? 2.227 -10.539 -3.104 1 98.81 130 ALA A C 1
ATOM 1034 O O . ALA A 1 130 ? 1.247 -10.016 -3.645 1 98.81 130 ALA A O 1
ATOM 1035 N N . ALA A 1 131 ? 2.986 -9.852 -2.318 1 97.94 131 ALA A N 1
ATOM 1036 C CA . ALA A 1 131 ? 2.824 -8.422 -2.059 1 97.94 131 ALA A CA 1
ATOM 1037 C C . ALA A 1 131 ? 4.172 -7.75 -1.827 1 97.94 131 ALA A C 1
ATOM 1039 O O . ALA A 1 131 ? 5.145 -8.406 -1.445 1 97.94 131 ALA A O 1
ATOM 1040 N N . PRO A 1 132 ? 4.277 -6.473 -2.137 1 97.19 132 PRO A N 1
ATOM 1041 C CA . PRO A 1 132 ? 5.496 -5.762 -1.753 1 97.19 132 PRO A CA 1
ATOM 1042 C C . PRO A 1 132 ? 5.645 -5.613 -0.24 1 97.19 132 PRO A C 1
ATOM 1044 O O . PRO A 1 132 ? 4.668 -5.785 0.497 1 97.19 132 PRO A O 1
ATOM 1047 N N . PRO A 1 133 ? 6.855 -5.324 0.228 1 94.12 133 PRO A N 1
ATOM 1048 C CA . PRO A 1 133 ? 7.082 -5.227 1.672 1 94.12 133 PRO A CA 1
ATOM 1049 C C . PRO A 1 133 ? 6.277 -4.102 2.322 1 94.12 133 PRO A C 1
ATOM 1051 O O . PRO A 1 133 ? 6 -4.152 3.523 1 94.12 133 PRO A O 1
ATOM 1054 N N . THR A 1 134 ? 5.84 -3.137 1.545 1 93.94 134 THR A N 1
ATOM 1055 C CA . THR A 1 134 ? 5.176 -1.966 2.107 1 93.94 134 THR A CA 1
ATOM 1056 C C . THR A 1 134 ? 3.67 -2.191 2.207 1 93.94 134 THR A C 1
ATOM 1058 O O . THR A 1 134 ? 2.951 -1.377 2.789 1 93.94 134 THR A O 1
ATOM 1061 N N . TYR A 1 135 ? 3.15 -3.238 1.624 1 95.19 135 TYR A N 1
ATOM 1062 C CA . TYR A 1 135 ? 1.713 -3.484 1.626 1 95.19 135 TYR A CA 1
ATOM 1063 C C . TYR A 1 135 ? 1.339 -4.523 2.676 1 95.19 135 TYR A C 1
ATOM 1065 O O . TYR A 1 135 ? 1.759 -5.684 2.59 1 95.19 135 TYR A O 1
ATOM 1073 N N . LEU A 1 136 ? 0.504 -4.086 3.574 1 93.88 136 LEU A N 1
ATOM 1074 C CA . LEU A 1 136 ? 0.009 -4.98 4.613 1 93.88 136 LEU A CA 1
ATOM 1075 C C . LEU A 1 136 ? -1.353 -5.555 4.23 1 93.88 136 LEU A C 1
ATOM 1077 O O . LEU A 1 136 ? -2.373 -4.875 4.348 1 93.88 136 LEU A O 1
ATOM 1081 N N . MET A 1 137 ? -1.337 -6.762 3.922 1 95.38 137 MET A N 1
ATOM 1082 C CA . MET A 1 137 ? -2.586 -7.426 3.559 1 95.38 137 MET A CA 1
ATOM 1083 C C . MET A 1 137 ? -3.334 -7.895 4.801 1 95.38 137 MET A C 1
ATOM 1085 O O . MET A 1 137 ? -2.73 -8.445 5.723 1 95.38 137 MET A O 1
ATOM 1089 N N . GLU A 1 138 ? -4.574 -7.621 4.809 1 93.12 138 GLU A N 1
ATOM 1090 C CA . 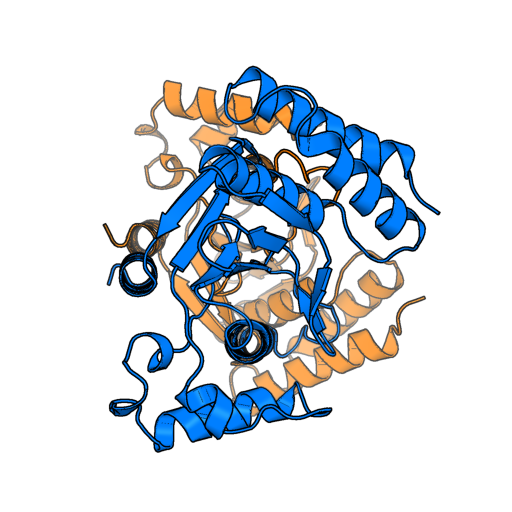GLU A 1 138 ? -5.406 -8.211 5.852 1 93.12 138 GLU A CA 1
ATOM 1091 C C . GLU A 1 138 ? -5.887 -9.609 5.445 1 93.12 138 GLU A C 1
ATOM 1093 O O . GLU A 1 138 ? -6.797 -9.742 4.629 1 93.12 138 GLU A O 1
ATOM 1098 N N . ILE A 1 139 ? -5.328 -10.586 6.082 1 95.75 139 ILE A N 1
ATOM 1099 C CA . ILE A 1 139 ? -5.648 -11.977 5.781 1 95.75 139 ILE A CA 1
ATOM 1100 C C . ILE A 1 139 ? -6.852 -12.422 6.609 1 95.75 139 ILE A C 1
ATOM 1102 O O . ILE A 1 139 ? -6.883 -12.227 7.828 1 95.75 139 ILE A O 1
ATOM 1106 N N . PRO A 1 140 ? -7.871 -12.961 5.926 1 96 140 PRO A N 1
ATOM 1107 C CA . PRO A 1 140 ? -8.984 -13.484 6.715 1 96 140 PRO A CA 1
ATOM 1108 C C . PRO A 1 140 ? -8.547 -14.539 7.727 1 96 140 PRO A C 1
ATOM 1110 O O . PRO A 1 140 ? -7.898 -15.523 7.355 1 96 140 PRO A O 1
ATOM 1113 N N . PRO A 1 141 ? -8.969 -14.398 8.938 1 94.12 141 PRO A N 1
ATOM 1114 C CA . PRO A 1 141 ? -8.461 -15.289 9.977 1 94.12 141 PRO A CA 1
ATOM 1115 C C . PRO A 1 141 ? -8.867 -16.75 9.758 1 94.12 141 PRO A C 1
ATOM 1117 O O . PRO A 1 141 ? -8.141 -17.656 10.148 1 94.12 141 PRO A O 1
ATOM 1120 N N . PHE A 1 142 ? -9.945 -16.953 9.141 1 95.69 142 PHE A N 1
ATOM 1121 C CA . PHE A 1 142 ? -10.453 -18.312 9.008 1 95.69 142 PHE A CA 1
ATOM 1122 C C . PHE A 1 142 ? -9.523 -19.156 8.148 1 95.69 142 PHE A C 1
ATOM 1124 O O . PHE A 1 142 ? -9.539 -20.391 8.234 1 95.69 142 PHE A O 1
ATOM 1131 N N . VAL A 1 143 ? -8.664 -18.531 7.328 1 96.62 143 VAL A N 1
ATOM 1132 C CA . VAL A 1 143 ? -7.812 -19.312 6.426 1 96.62 143 VAL A CA 1
ATOM 1133 C C . VAL A 1 143 ? -6.684 -19.969 7.215 1 96.62 143 VAL A C 1
ATOM 1135 O O . VAL A 1 143 ? -5.988 -20.844 6.703 1 96.62 143 VAL A O 1
ATOM 1138 N N . LEU A 1 144 ? -6.48 -19.516 8.438 1 95.62 144 LEU A N 1
ATOM 1139 C CA . LEU A 1 144 ? -5.453 -20.094 9.305 1 95.62 144 LEU A CA 1
ATOM 1140 C C . LEU A 1 144 ? -5.91 -21.422 9.898 1 95.62 144 LEU A C 1
ATOM 1142 O O . LEU A 1 144 ? -5.105 -22.156 10.461 1 95.62 144 LEU A O 1
ATOM 1146 N N . LEU A 1 145 ? -7.137 -21.734 9.773 1 96.06 145 LEU A N 1
ATOM 1147 C CA . LEU A 1 145 ? -7.73 -22.938 10.352 1 96.06 145 LEU A CA 1
ATOM 1148 C C . LEU A 1 145 ? -8.07 -23.953 9.266 1 96.06 145 LEU A C 1
ATOM 1150 O O . LEU A 1 145 ? -8.391 -23.562 8.133 1 96.06 145 LEU A O 1
ATOM 1154 N N . PRO A 1 146 ? -8.031 -25.25 9.648 1 96.06 146 PRO A N 1
ATOM 1155 C CA . PRO A 1 146 ? -8.578 -26.234 8.703 1 96.06 146 PRO A CA 1
ATOM 1156 C C . PRO A 1 146 ? -10.07 -26.047 8.461 1 96.06 146 PRO A C 1
ATOM 1158 O O . PRO A 1 146 ? -10.781 -25.516 9.32 1 96.06 146 PRO A O 1
ATOM 1161 N N . PRO A 1 147 ? -10.523 -26.469 7.324 1 96.06 147 PRO A N 1
ATOM 1162 C CA . PRO A 1 147 ? -11.914 -26.25 6.93 1 96.06 147 PRO A CA 1
ATOM 1163 C C . PRO A 1 147 ? -12.906 -26.688 8 1 96.06 147 PRO A C 1
ATOM 1165 O O . PRO A 1 147 ? -13.875 -25.969 8.273 1 96.06 147 PRO A O 1
ATOM 1168 N N . ASP A 1 148 ? -12.695 -27.797 8.664 1 96 148 ASP A N 1
ATOM 1169 C CA . ASP A 1 148 ? -13.648 -28.375 9.594 1 96 148 ASP A CA 1
ATOM 1170 C C . ASP A 1 148 ? -13.68 -27.609 10.914 1 96 148 ASP A C 1
ATOM 1172 O O . ASP A 1 148 ? -14.594 -27.781 11.727 1 96 148 ASP A O 1
ATOM 1176 N N . GLU A 1 149 ? -12.75 -26.688 11.148 1 97.5 149 GLU A N 1
ATOM 1177 C CA . GLU A 1 149 ? -12.656 -25.953 12.398 1 97.5 149 GLU A CA 1
ATOM 1178 C C . GLU A 1 149 ? -13.109 -24.5 12.219 1 97.5 149 GLU A C 1
ATOM 1180 O O . GLU A 1 149 ? -13.164 -23.734 13.18 1 97.5 149 GLU A O 1
ATOM 1185 N N . ARG A 1 150 ? -13.516 -24.156 11.031 1 97.69 150 ARG A N 1
ATOM 1186 C CA . ARG A 1 150 ? -13.898 -22.766 10.758 1 97.69 150 ARG A CA 1
ATOM 1187 C C . ARG A 1 150 ? -15.289 -22.469 11.305 1 97.69 150 ARG A C 1
ATOM 1189 O O . ARG A 1 150 ? -16.188 -23.297 11.211 1 97.69 150 ARG A O 1
ATOM 1196 N N . ASN A 1 151 ? -15.328 -21.297 11.93 1 96.75 151 ASN A N 1
ATOM 1197 C CA . ASN A 1 151 ? -16.562 -20.844 12.555 1 96.75 151 ASN A CA 1
ATOM 1198 C C . ASN A 1 151 ? -17.562 -20.328 11.523 1 96.75 151 ASN A C 1
ATOM 1200 O O . ASN A 1 151 ? -17.25 -19.422 10.758 1 96.75 151 ASN A O 1
ATOM 1204 N N . GLU A 1 152 ? -18.797 -20.812 11.594 1 96.62 152 GLU A N 1
ATOM 1205 C CA . GLU A 1 152 ? -19.828 -20.484 10.617 1 96.62 152 GLU A CA 1
ATOM 1206 C C . GLU A 1 152 ? -20.172 -19 10.68 1 96.62 152 GLU A C 1
ATOM 1208 O O . GLU A 1 152 ? -20.391 -18.359 9.641 1 96.62 152 GLU A O 1
ATOM 1213 N N . ASP A 1 153 ? -20.234 -18.469 11.812 1 97.44 153 ASP A N 1
ATOM 1214 C CA . ASP A 1 153 ? -20.578 -17.062 11.969 1 97.44 153 ASP A CA 1
ATOM 1215 C C . ASP A 1 153 ? -19.516 -16.156 11.352 1 97.44 153 ASP A C 1
ATOM 1217 O O . ASP A 1 153 ? -19.828 -15.141 10.734 1 97.44 153 ASP A O 1
ATOM 1221 N N . GLU A 1 154 ? -18.312 -16.5 11.555 1 97.19 154 GLU A N 1
ATOM 1222 C CA . GLU A 1 154 ? -17.203 -15.75 10.961 1 97.19 154 GLU A CA 1
ATOM 1223 C C . GLU A 1 154 ? -17.266 -15.812 9.438 1 97.19 154 GLU A C 1
ATOM 1225 O O . GLU A 1 154 ? -17.062 -14.797 8.758 1 97.19 154 GLU A O 1
ATOM 1230 N N . LEU A 1 155 ? -17.547 -16.969 8.922 1 98.19 155 LEU A N 1
ATOM 1231 C CA . LEU A 1 155 ? -17.641 -17.141 7.477 1 98.19 155 LEU A CA 1
ATOM 1232 C C . LEU A 1 155 ? -18.766 -16.297 6.898 1 98.19 155 LEU A C 1
ATOM 1234 O O . LEU A 1 155 ? -18.625 -15.703 5.828 1 98.19 155 LEU A O 1
ATOM 1238 N N . ILE A 1 156 ? -19.844 -16.234 7.582 1 98.19 156 ILE A N 1
ATOM 1239 C CA . ILE A 1 156 ? -21 -15.453 7.137 1 98.19 156 ILE A CA 1
ATOM 1240 C C . ILE A 1 156 ? -20.641 -13.969 7.105 1 98.19 156 ILE A C 1
ATOM 1242 O O . ILE A 1 156 ? -21.047 -13.25 6.195 1 98.19 156 ILE A O 1
ATOM 1246 N N . LYS A 1 157 ? -19.938 -13.539 8.086 1 97.94 157 LYS A N 1
ATOM 1247 C CA . LYS A 1 157 ? -19.484 -12.148 8.125 1 97.94 157 LYS A CA 1
ATOM 1248 C C . LYS A 1 157 ? -18.625 -11.82 6.906 1 97.94 157 LYS A C 1
ATOM 1250 O O . LYS A 1 157 ? -18.812 -10.781 6.27 1 97.94 157 LYS A O 1
ATOM 1255 N N . TRP A 1 158 ? -17.703 -12.68 6.605 1 98.12 158 TRP A N 1
ATOM 1256 C CA . TRP A 1 158 ? -16.828 -12.469 5.453 1 98.12 158 TRP A CA 1
ATOM 1257 C C . TRP A 1 158 ? -17.609 -12.57 4.152 1 98.12 158 TRP A C 1
ATOM 1259 O O . TRP A 1 158 ? -17.359 -11.828 3.203 1 98.12 158 TRP A O 1
ATOM 1269 N N . LYS A 1 159 ? -18.562 -13.508 4.082 1 98.25 159 LYS A N 1
ATOM 1270 C CA . LYS A 1 159 ? -19.438 -13.609 2.914 1 98.25 159 LYS A CA 1
ATOM 1271 C C . LYS A 1 159 ? -20.188 -12.305 2.678 1 98.25 159 LYS A C 1
ATOM 1273 O O . LYS A 1 159 ? -20.344 -11.859 1.537 1 98.25 159 LYS A O 1
ATOM 1278 N N . SER A 1 160 ? -20.656 -11.758 3.707 1 98.12 160 SER A N 1
ATOM 1279 C CA . SER A 1 160 ? -21.375 -10.484 3.613 1 98.12 160 SER A CA 1
ATOM 1280 C C . SER A 1 160 ? -20.484 -9.383 3.057 1 98.12 160 SER A C 1
ATOM 1282 O O . SER A 1 160 ? -20.906 -8.602 2.209 1 98.12 160 SER A O 1
ATOM 1284 N N . LEU A 1 161 ? -19.297 -9.289 3.551 1 98.25 161 LEU A N 1
ATOM 1285 C CA . LEU A 1 161 ? -18.328 -8.328 3.033 1 98.25 161 LEU A CA 1
ATOM 1286 C C . LEU A 1 161 ? -18.094 -8.555 1.546 1 98.25 161 LEU A C 1
ATOM 1288 O O . LEU A 1 161 ? -18.125 -7.605 0.756 1 98.25 161 LEU A O 1
ATOM 1292 N N . LEU A 1 162 ? -17.859 -9.797 1.131 1 98.44 162 LEU A N 1
ATOM 1293 C CA . LEU A 1 162 ? -17.562 -10.125 -0.257 1 98.44 162 LEU A CA 1
ATOM 1294 C C . LEU A 1 162 ? -18.734 -9.797 -1.161 1 98.44 162 LEU A C 1
ATOM 1296 O O . LEU A 1 162 ? -18.547 -9.312 -2.281 1 98.44 162 LEU A O 1
ATOM 1300 N N . ASP A 1 163 ? -19.938 -10.008 -0.668 1 98.06 163 ASP A N 1
ATOM 1301 C CA . ASP A 1 163 ? -21.156 -9.758 -1.446 1 98.06 163 ASP A CA 1
ATOM 1302 C C . ASP A 1 163 ? -21.312 -8.266 -1.725 1 98.06 163 ASP A C 1
ATOM 1304 O O . ASP A 1 163 ? -22.031 -7.875 -2.656 1 98.06 163 ASP A O 1
ATOM 1308 N N . SER A 1 164 ? -20.719 -7.469 -0.971 1 97.44 164 SER A N 1
ATOM 1309 C CA . SER A 1 164 ? -20.812 -6.023 -1.176 1 97.44 164 SER A CA 1
ATOM 1310 C C . SER A 1 164 ? -19.938 -5.582 -2.35 1 97.44 164 SER A C 1
ATOM 1312 O O . SER A 1 164 ? -20.141 -4.496 -2.898 1 97.44 164 SER A O 1
ATOM 1314 N N . TYR A 1 165 ? -19 -6.375 -2.795 1 97.31 165 TYR A N 1
ATOM 1315 C CA . TYR A 1 165 ? -18.062 -5.969 -3.838 1 97.31 165 TYR A CA 1
ATOM 1316 C C . TYR A 1 165 ? -18.141 -6.914 -5.035 1 97.31 165 TYR A C 1
ATOM 1318 O O . TYR A 1 165 ? -17.828 -6.52 -6.164 1 97.31 165 TYR A O 1
ATOM 1326 N N . TYR A 1 166 ? -18.391 -8.133 -4.742 1 95.5 166 TYR A N 1
ATOM 1327 C CA . TYR A 1 166 ? -18.391 -9.172 -5.77 1 95.5 166 TYR A CA 1
ATOM 1328 C C . TYR A 1 166 ? -19.734 -9.867 -5.859 1 95.5 166 TYR A C 1
ATOM 1330 O O . TYR A 1 166 ? -20 -10.828 -5.129 1 95.5 166 TYR A O 1
ATOM 1338 N N . THR A 1 167 ? -20.469 -9.461 -6.887 1 92.44 167 THR A N 1
ATOM 1339 C CA . THR A 1 167 ? -21.844 -9.938 -6.945 1 92.44 167 THR A CA 1
ATOM 1340 C C . THR A 1 167 ? -22.062 -10.812 -8.18 1 92.44 167 THR A C 1
ATOM 1342 O O . THR A 1 167 ? -23.031 -11.562 -8.25 1 92.44 167 THR A O 1
ATOM 1345 N N . ASN A 1 168 ? -21.141 -10.766 -9.148 1 88.38 168 ASN A N 1
ATOM 1346 C CA . ASN A 1 168 ? -21.359 -11.508 -10.383 1 88.38 168 ASN A CA 1
ATOM 1347 C C . ASN A 1 168 ? -20.094 -12.195 -10.867 1 88.38 168 ASN A C 1
ATOM 1349 O O . ASN A 1 168 ? -19.25 -11.57 -11.523 1 88.38 168 ASN A O 1
ATOM 1353 N N . PRO A 1 169 ? -20.078 -13.352 -10.836 1 89.69 169 PRO A N 1
ATOM 1354 C CA . PRO A 1 169 ? -20.859 -14.211 -9.938 1 89.69 169 PRO A CA 1
ATOM 1355 C C . PRO A 1 169 ? -20.453 -14.047 -8.477 1 89.69 169 PRO A C 1
ATOM 1357 O O . PRO A 1 169 ? -19.312 -13.68 -8.172 1 89.69 169 PRO A O 1
ATOM 1360 N N . PRO A 1 170 ? -21.391 -14.25 -7.543 1 94.81 170 PRO A N 1
ATOM 1361 C CA . PRO A 1 170 ? -21.047 -14.203 -6.121 1 94.81 170 PRO A CA 1
ATOM 1362 C C . PRO A 1 170 ? -20.172 -15.359 -5.684 1 94.81 170 PRO A C 1
ATOM 1364 O O . PRO A 1 170 ? -20.109 -16.391 -6.359 1 94.81 170 PRO A O 1
ATOM 1367 N N . ILE A 1 171 ? -19.453 -15.211 -4.621 1 96.62 171 ILE A N 1
ATOM 1368 C CA . ILE A 1 171 ? -18.625 -16.266 -4.047 1 96.62 171 ILE A CA 1
ATOM 1369 C C . ILE A 1 171 ? -19.453 -17.078 -3.039 1 96.62 171 ILE A C 1
ATOM 1371 O O . ILE A 1 171 ? -19.922 -16.531 -2.035 1 96.62 171 ILE A O 1
ATOM 1375 N N . PRO A 1 172 ? -19.656 -18.281 -3.26 1 96.94 172 PRO A N 1
ATOM 1376 C CA . PRO A 1 172 ? -20.469 -19.094 -2.342 1 96.94 172 PRO A CA 1
ATOM 1377 C C . PRO A 1 172 ? -19.797 -19.281 -0.982 1 96.94 172 PRO A C 1
ATOM 1379 O O . PRO A 1 172 ? -18.562 -19.375 -0.902 1 96.94 172 PRO A O 1
ATOM 1382 N N . LEU A 1 173 ? -20.641 -19.438 0.021 1 97.38 173 LEU A N 1
ATOM 1383 C CA . LEU A 1 173 ? -20.156 -19.688 1.376 1 97.38 173 LEU A CA 1
ATOM 1384 C C . LEU A 1 173 ? -19.297 -20.953 1.432 1 97.38 173 LEU A C 1
ATOM 1386 O O . LEU A 1 173 ? -18.328 -21.016 2.184 1 97.38 173 LEU A O 1
ATOM 1390 N N . GLU A 1 174 ? -19.656 -21.953 0.668 1 97.06 174 GLU A N 1
ATOM 1391 C CA . GLU A 1 174 ? -18.953 -23.234 0.637 1 97.06 174 GLU A CA 1
ATOM 1392 C C . GLU A 1 174 ? -17.5 -23.078 0.195 1 97.06 174 GLU A C 1
ATOM 1394 O O . GLU A 1 174 ? -16.625 -23.797 0.655 1 97.06 174 GLU A O 1
ATOM 1399 N N . ILE A 1 175 ? -17.266 -22.156 -0.677 1 97.88 175 ILE A N 1
ATOM 1400 C CA . ILE A 1 175 ? -15.922 -21.891 -1.152 1 97.88 175 ILE A CA 1
ATOM 1401 C C . ILE A 1 175 ? -15.078 -21.297 -0.022 1 97.88 175 ILE A C 1
ATOM 1403 O O . ILE A 1 175 ? -13.898 -21.625 0.114 1 97.88 175 ILE A O 1
ATOM 1407 N N . LEU A 1 176 ? -15.625 -20.391 0.806 1 98.12 176 LEU A N 1
ATOM 1408 C CA . LEU A 1 176 ? -14.93 -19.828 1.957 1 98.12 176 LEU A CA 1
ATOM 1409 C C . LEU A 1 176 ? -14.57 -20.922 2.963 1 98.12 176 LEU A C 1
ATOM 1411 O O . LEU A 1 176 ? -13.555 -20.828 3.654 1 98.12 176 LEU A O 1
ATOM 1415 N N . ARG A 1 177 ? -15.375 -21.938 2.969 1 97.69 177 ARG A N 1
ATOM 1416 C CA . ARG A 1 177 ? -15.148 -23.047 3.9 1 97.69 177 ARG A CA 1
ATOM 1417 C C . ARG A 1 177 ? -13.922 -23.859 3.492 1 97.69 177 ARG A C 1
ATOM 1419 O O . ARG A 1 177 ? -13.234 -24.422 4.348 1 97.69 177 ARG A O 1
ATOM 1426 N N . ILE A 1 178 ? -13.656 -23.938 2.205 1 97.88 178 ILE A N 1
ATOM 1427 C CA . ILE A 1 178 ? -12.672 -24.938 1.79 1 97.88 178 ILE A CA 1
ATOM 1428 C C . ILE A 1 178 ? -11.445 -24.25 1.204 1 97.88 178 ILE A C 1
ATOM 1430 O O . ILE A 1 178 ? -10.422 -24.875 0.967 1 97.88 178 ILE A O 1
ATOM 1434 N N . CYS A 1 179 ? -11.5 -22.922 0.891 1 98.5 179 CYS A N 1
ATOM 1435 C CA . CYS A 1 179 ? -10.367 -22.219 0.298 1 98.5 179 CYS A CA 1
ATOM 1436 C C . CYS A 1 179 ? -9.148 -22.281 1.212 1 98.5 179 CYS A C 1
ATOM 1438 O O . CYS A 1 179 ? -9.258 -22.672 2.377 1 98.5 179 CYS A O 1
ATOM 1440 N N . LYS A 1 180 ? -7.941 -22.016 0.621 1 98.38 180 LYS A N 1
ATOM 1441 C CA . LYS A 1 180 ? -6.703 -22.156 1.384 1 98.38 180 LYS A CA 1
ATOM 1442 C C . LYS A 1 180 ? -5.703 -21.062 1.023 1 98.38 180 LYS A C 1
ATOM 1444 O O . LYS A 1 180 ? -5.812 -20.438 -0.033 1 98.38 180 LYS A O 1
ATOM 1449 N N . LEU A 1 181 ? -4.863 -20.797 1.86 1 98.69 181 LEU A N 1
ATOM 1450 C CA . LEU A 1 181 ? -3.688 -19.953 1.695 1 98.69 181 LEU A CA 1
ATOM 1451 C C . LEU A 1 181 ? -2.443 -20.625 2.256 1 98.69 181 LEU A C 1
ATOM 1453 O O . LEU A 1 181 ? -2.322 -20.812 3.471 1 98.69 181 LEU A O 1
ATOM 1457 N N . ASN A 1 182 ? -1.577 -21 1.382 1 98.44 182 ASN A N 1
ATOM 1458 C CA . ASN A 1 182 ? -0.424 -21.797 1.804 1 98.44 182 ASN A CA 1
ATOM 1459 C C . ASN A 1 182 ? 0.756 -20.906 2.182 1 98.44 182 ASN A C 1
ATOM 1461 O O . ASN A 1 182 ? 1.611 -21.297 2.975 1 98.44 182 ASN A O 1
ATOM 1465 N N . GLY A 1 183 ? 0.799 -19.719 1.659 1 98.31 183 GLY A N 1
ATOM 1466 C CA . GLY A 1 183 ? 1.908 -18.844 2.002 1 98.31 183 GLY A CA 1
ATOM 1467 C C . GLY A 1 183 ? 1.75 -17.438 1.454 1 98.31 183 GLY A C 1
ATOM 1468 O O . GLY A 1 183 ? 0.828 -17.156 0.683 1 98.31 183 GLY A O 1
ATOM 1469 N N . ILE A 1 184 ? 2.492 -16.562 1.97 1 98.31 184 ILE A N 1
ATOM 1470 C CA . ILE A 1 184 ? 2.619 -15.172 1.539 1 98.31 184 ILE A CA 1
ATOM 1471 C C . ILE A 1 184 ? 4.043 -14.914 1.048 1 98.31 184 ILE A C 1
ATOM 1473 O O . ILE A 1 184 ? 5.012 -15.281 1.715 1 98.31 184 ILE A O 1
ATOM 1477 N N . LEU A 1 185 ? 4.113 -14.398 -0.116 1 98.69 185 LEU A N 1
ATOM 1478 C CA . LEU A 1 185 ? 5.398 -14.055 -0.715 1 98.69 185 LEU A CA 1
ATOM 1479 C C . LEU A 1 185 ? 5.664 -12.562 -0.611 1 98.69 185 LEU A C 1
ATOM 1481 O O . LEU A 1 185 ? 5.059 -11.766 -1.334 1 98.69 185 LEU A O 1
ATOM 1485 N N . ILE A 1 186 ? 6.551 -12.148 0.323 1 97.56 186 ILE A N 1
ATOM 1486 C CA . ILE A 1 186 ? 7.004 -10.766 0.346 1 97.56 186 ILE A CA 1
ATOM 1487 C C . ILE A 1 186 ? 8.023 -10.531 -0.769 1 97.56 186 ILE A C 1
ATOM 1489 O O . ILE A 1 186 ? 9.125 -11.078 -0.73 1 97.56 186 ILE A O 1
ATOM 1493 N N . THR A 1 187 ? 7.652 -9.719 -1.732 1 98.12 187 THR A N 1
ATOM 1494 C CA . THR A 1 187 ? 8.391 -9.594 -2.982 1 98.12 187 THR A CA 1
ATOM 1495 C C . THR A 1 187 ? 9.094 -8.242 -3.07 1 98.12 187 THR A C 1
ATOM 1497 O O . THR A 1 187 ? 8.438 -7.199 -3.113 1 98.12 187 THR A O 1
ATOM 1500 N N . SER A 1 188 ? 10.406 -8.227 -3.051 1 97.81 188 SER A N 1
ATOM 1501 C CA . SER A 1 188 ? 11.203 -7.023 -3.277 1 97.81 188 SER A CA 1
ATOM 1502 C C . SER A 1 188 ? 11.688 -6.941 -4.723 1 97.81 188 SER A C 1
ATOM 1504 O O . SER A 1 188 ? 12.586 -7.68 -5.121 1 97.81 188 SER A O 1
ATOM 1506 N N . VAL A 1 189 ? 11.125 -6.062 -5.453 1 98.56 189 VAL A N 1
ATOM 1507 C CA . VAL A 1 189 ? 11.555 -5.859 -6.832 1 98.56 189 VAL A CA 1
ATOM 1508 C C . VAL A 1 189 ? 12.961 -5.266 -6.852 1 98.56 189 VAL A C 1
ATOM 1510 O O . VAL A 1 189 ? 13.797 -5.652 -7.676 1 98.56 189 VAL A O 1
ATOM 1513 N N . ASP A 1 190 ? 13.258 -4.398 -5.93 1 97.69 190 ASP A N 1
ATOM 1514 C CA . ASP A 1 190 ? 14.555 -3.74 -5.82 1 97.69 190 ASP A CA 1
ATOM 1515 C C . ASP A 1 190 ? 15.688 -4.766 -5.727 1 97.69 190 ASP A C 1
ATOM 1517 O O . ASP A 1 190 ? 16.703 -4.633 -6.398 1 97.69 190 ASP A O 1
ATOM 1521 N N . ASP A 1 191 ? 15.453 -5.777 -4.918 1 96.62 191 ASP A N 1
ATOM 1522 C CA . ASP A 1 191 ? 16.5 -6.754 -4.633 1 96.62 191 ASP A CA 1
ATOM 1523 C C . ASP A 1 191 ? 16.359 -7.996 -5.512 1 96.62 191 ASP A C 1
ATOM 1525 O O . ASP A 1 191 ? 17.25 -8.828 -5.574 1 96.62 191 ASP A O 1
ATOM 1529 N N . GLY A 1 192 ? 15.172 -8.148 -6.195 1 97.44 192 GLY A N 1
ATOM 1530 C CA . GLY A 1 192 ? 14.891 -9.352 -6.969 1 97.44 192 GLY A CA 1
ATOM 1531 C C . GLY A 1 192 ? 14.766 -10.594 -6.109 1 97.44 192 GLY A C 1
ATOM 1532 O O . GLY A 1 192 ? 15.234 -11.672 -6.492 1 97.44 192 GLY A O 1
ATOM 1533 N N . ARG A 1 193 ? 14.164 -10.438 -4.945 1 96.81 193 ARG A N 1
ATOM 1534 C CA . ARG A 1 193 ? 14.094 -11.547 -3.998 1 96.81 193 ARG A CA 1
ATOM 1535 C C . ARG A 1 193 ? 12.672 -11.727 -3.469 1 96.81 193 ARG A C 1
ATOM 1537 O O . ARG A 1 193 ? 11.891 -10.773 -3.443 1 96.81 193 ARG A O 1
ATOM 1544 N N . VAL A 1 194 ? 12.422 -12.883 -3.078 1 98.25 194 VAL A N 1
ATOM 1545 C CA . VAL A 1 194 ? 11.141 -13.25 -2.482 1 98.25 194 VAL A CA 1
ATOM 1546 C C . VAL A 1 194 ? 11.375 -13.914 -1.127 1 98.25 194 VAL A C 1
ATOM 1548 O O . VAL A 1 194 ? 12.227 -14.789 -0.996 1 98.25 194 VAL A O 1
ATOM 1551 N N . THR A 1 195 ? 10.766 -13.43 -0.118 1 97.5 195 THR A N 1
ATOM 1552 C CA . THR A 1 195 ? 10.719 -14.094 1.181 1 97.5 195 THR A CA 1
ATOM 1553 C C . THR A 1 195 ? 9.383 -14.797 1.382 1 97.5 195 THR A C 1
ATOM 1555 O O . THR A 1 195 ? 8.328 -14.156 1.312 1 97.5 195 THR A O 1
ATOM 1558 N N . GLU A 1 196 ? 9.414 -16.062 1.64 1 97.88 196 GLU A N 1
ATOM 1559 C CA . GLU A 1 196 ? 8.203 -16.844 1.851 1 97.88 196 GLU A CA 1
ATOM 1560 C C . GLU A 1 196 ? 7.84 -16.922 3.332 1 97.88 196 GLU A C 1
ATOM 1562 O O . GLU A 1 196 ? 8.68 -17.25 4.168 1 97.88 196 GLU A O 1
ATOM 1567 N N . LEU A 1 197 ? 6.656 -16.594 3.623 1 97.19 197 LEU A N 1
ATOM 1568 C CA . LEU A 1 197 ? 6.141 -16.672 4.984 1 97.19 197 LEU A CA 1
ATOM 1569 C C . LEU A 1 197 ? 4.883 -17.531 5.043 1 97.19 197 LEU A C 1
ATOM 1571 O O . LEU A 1 197 ? 4.047 -17.469 4.137 1 97.19 197 LEU A O 1
ATOM 1575 N N . SER A 1 198 ? 4.777 -18.281 6.137 1 96.69 198 SER A N 1
ATOM 1576 C CA . SER A 1 198 ? 3.471 -18.875 6.406 1 96.69 198 SER A CA 1
ATOM 1577 C C . SER A 1 198 ? 2.447 -17.797 6.785 1 96.69 198 SER A C 1
ATOM 1579 O O . SER A 1 198 ? 2.812 -16.734 7.27 1 96.69 198 SER A O 1
ATOM 1581 N N . PRO A 1 199 ? 1.184 -18.109 6.527 1 95.12 199 PRO A N 1
ATOM 1582 C CA . PRO A 1 199 ? 0.164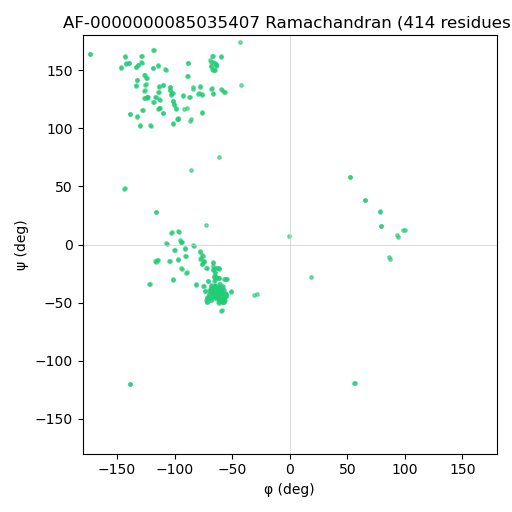 -17.141 6.934 1 95.12 199 PRO A CA 1
ATOM 1583 C C . PRO A 1 199 ? 0.213 -16.828 8.422 1 95.12 199 PRO A C 1
ATOM 1585 O O . PRO A 1 199 ? 0.043 -15.664 8.82 1 95.12 199 PRO A O 1
ATOM 1588 N N . SER A 1 200 ? 0.459 -17.812 9.211 1 93 200 SER A N 1
ATOM 1589 C CA . SER A 1 200 ? 0.55 -17.594 10.648 1 93 200 SER A CA 1
ATOM 1590 C C . SER A 1 200 ? 1.73 -16.688 11 1 93 200 SER A C 1
ATOM 1592 O O . SER A 1 200 ? 1.601 -15.781 11.82 1 93 200 SER A O 1
ATOM 1594 N N . THR A 1 201 ? 2.854 -16.938 10.43 1 91.69 201 THR A N 1
ATOM 1595 C CA . THR A 1 201 ? 4.031 -16.109 10.656 1 91.69 201 THR A CA 1
ATOM 1596 C C . THR A 1 201 ? 3.791 -14.68 10.18 1 91.69 201 THR A C 1
ATOM 1598 O O . THR A 1 201 ? 4.184 -13.719 10.844 1 91.69 201 THR A O 1
ATOM 1601 N N . TYR A 1 202 ? 3.123 -14.586 9.055 1 92.62 202 TYR A N 1
ATOM 1602 C CA . TYR A 1 202 ? 2.793 -13.281 8.492 1 92.62 202 TYR A CA 1
ATOM 1603 C C . TYR A 1 202 ? 1.941 -12.469 9.461 1 92.62 202 TYR A C 1
ATOM 1605 O O . TYR A 1 202 ? 2.221 -11.289 9.703 1 92.62 202 TYR A O 1
ATOM 1613 N N . LEU A 1 203 ? 0.984 -13.109 9.992 1 85.81 203 LEU A N 1
ATOM 1614 C CA . LEU A 1 203 ? 0.083 -12.43 10.922 1 85.81 203 LEU A CA 1
ATOM 1615 C C . LEU A 1 203 ? 0.805 -12.07 12.211 1 85.81 203 LEU A C 1
ATOM 1617 O O . LEU A 1 203 ? 0.519 -11.039 12.82 1 85.81 203 LEU A O 1
ATOM 1621 N N . ARG A 1 204 ? 1.665 -12.898 12.617 1 80.38 204 ARG A N 1
ATOM 1622 C CA . ARG A 1 204 ? 2.438 -12.617 13.828 1 80.38 204 ARG A CA 1
ATOM 1623 C C . ARG A 1 204 ? 3.354 -11.414 13.617 1 80.38 204 ARG A C 1
ATOM 1625 O O . ARG A 1 204 ? 3.537 -10.602 14.531 1 80.38 204 ARG A O 1
ATOM 1632 N N . LEU A 1 205 ? 3.928 -11.398 12.422 1 74.69 205 LEU A N 1
ATOM 1633 C CA . LEU A 1 205 ? 4.805 -10.273 12.109 1 74.69 205 LEU A CA 1
ATOM 1634 C C . LEU A 1 205 ? 4.023 -8.961 12.07 1 74.69 205 LEU A C 1
ATOM 1636 O O . LEU A 1 205 ? 4.543 -7.914 12.461 1 74.69 205 LEU A O 1
ATOM 1640 N N . LEU A 1 206 ? 2.865 -9.109 11.586 1 67.25 206 LEU A N 1
ATOM 1641 C CA . LEU A 1 206 ? 2.02 -7.926 11.516 1 67.25 206 LEU A CA 1
ATOM 1642 C C . LEU A 1 206 ? 1.565 -7.496 12.906 1 67.25 206 LEU A C 1
ATOM 1644 O O . LEU A 1 206 ? 1.442 -6.301 13.188 1 67.25 206 LEU A O 1
ATOM 1648 N N . LYS A 1 207 ? 1.156 -8.594 13.523 1 53.84 207 LYS A N 1
ATOM 1649 C CA . LYS A 1 207 ? 0.706 -8.312 14.883 1 53.84 207 LYS A CA 1
ATOM 1650 C C . LYS A 1 207 ? 1.888 -8.039 15.812 1 53.84 207 LYS A C 1
ATOM 1652 O O . LYS A 1 207 ? 1.702 -7.625 16.953 1 53.84 207 LYS A O 1
ATOM 1657 N N . GLY A 1 208 ? 3.096 -8.352 15.461 1 43.19 208 GLY A N 1
ATOM 1658 C CA . GLY A 1 208 ? 3.994 -8.07 16.562 1 43.19 208 GLY A CA 1
ATOM 1659 C C . GLY A 1 208 ? 3.287 -7.488 17.781 1 43.19 208 GLY A C 1
ATOM 1660 O O . GLY A 1 208 ? 3.893 -6.758 18.562 1 43.19 208 GLY A O 1
ATOM 1661 N N . ILE A 1 209 ? 2.145 -7.441 17.781 1 29.67 209 ILE A N 1
ATOM 1662 C CA . ILE A 1 209 ? 1.733 -7.738 19.156 1 29.67 209 ILE A CA 1
ATOM 1663 C C . ILE A 1 209 ? 2.199 -9.141 19.531 1 29.67 209 ILE A C 1
ATOM 1665 O O . ILE A 1 209 ? 2.072 -10.078 18.75 1 29.67 209 ILE A O 1
ATOM 1669 N N . MET B 1 1 ? -13.133 14.344 -19 1 38.03 1 MET B N 1
ATOM 1670 C CA . MET B 1 1 ? -12.273 14.719 -17.891 1 38.03 1 MET B CA 1
ATOM 1671 C C . MET B 1 1 ? -12.797 14.133 -16.578 1 38.03 1 MET B C 1
ATOM 1673 O O . MET B 1 1 ? -14.008 14.078 -16.359 1 38.03 1 MET B O 1
ATOM 1677 N N . PRO B 1 2 ? -12.312 13.219 -15.797 1 49.16 2 PRO B N 1
ATOM 1678 C CA . PRO B 1 2 ? -13.031 12.586 -14.688 1 49.16 2 PRO B CA 1
ATOM 1679 C C . PRO B 1 2 ? -13.844 13.586 -13.867 1 49.16 2 PRO B C 1
ATOM 1681 O O . PRO B 1 2 ? -13.508 14.773 -13.812 1 49.16 2 PRO B O 1
ATOM 1684 N N . ASN B 1 3 ? -15.195 13.211 -13.461 1 71.25 3 ASN B N 1
ATOM 1685 C CA . ASN B 1 3 ? -16.469 13.805 -13.055 1 71.25 3 ASN B CA 1
ATOM 1686 C C . ASN B 1 3 ? -16.312 14.633 -11.773 1 71.25 3 ASN B C 1
ATOM 1688 O O . ASN B 1 3 ? -16.188 14.07 -10.68 1 71.25 3 ASN B O 1
ATOM 1692 N N . GLU B 1 4 ? -15.703 15.844 -11.961 1 77.94 4 GLU B N 1
ATOM 1693 C CA . GLU B 1 4 ? -15.656 16.812 -10.867 1 77.94 4 GLU B CA 1
ATOM 1694 C C . GLU B 1 4 ? -16.844 16.641 -9.93 1 77.94 4 GLU B C 1
ATOM 1696 O O . GLU B 1 4 ? -16.688 16.688 -8.711 1 77.94 4 GLU B O 1
ATOM 1701 N N . ARG B 1 5 ? -17.938 16.438 -10.625 1 85.31 5 ARG B N 1
ATOM 1702 C CA . ARG B 1 5 ? -19.156 16.266 -9.836 1 85.31 5 ARG B CA 1
ATOM 1703 C C . ARG B 1 5 ? -19.047 15.039 -8.93 1 85.31 5 ARG B C 1
ATOM 1705 O O . ARG B 1 5 ? -19.469 15.078 -7.773 1 85.31 5 ARG B O 1
ATOM 1712 N N . VAL B 1 6 ? -18.438 14.062 -9.461 1 93.25 6 VAL B N 1
ATOM 1713 C CA . VAL B 1 6 ? -18.281 12.828 -8.695 1 93.25 6 VAL B CA 1
ATOM 1714 C C . VAL B 1 6 ? -17.297 13.047 -7.555 1 93.25 6 VAL B C 1
ATOM 1716 O O . VAL B 1 6 ? -17.531 12.625 -6.422 1 93.25 6 VAL B O 1
ATOM 1719 N N . PHE B 1 7 ? -16.266 13.789 -7.84 1 96.94 7 PHE B N 1
ATOM 1720 C CA . PHE B 1 7 ? -15.234 14.109 -6.855 1 96.94 7 PHE B CA 1
ATOM 1721 C C . PHE B 1 7 ? -15.836 14.852 -5.668 1 96.94 7 PHE B C 1
ATOM 1723 O O . PHE B 1 7 ? -15.688 14.422 -4.523 1 96.94 7 PHE B O 1
ATOM 1730 N N . ARG B 1 8 ? -16.453 15.93 -5.941 1 96.62 8 ARG B N 1
ATOM 1731 C CA . ARG B 1 8 ? -17.047 16.75 -4.891 1 96.62 8 ARG B CA 1
ATOM 1732 C C . ARG B 1 8 ? -18.125 15.969 -4.125 1 96.62 8 ARG B C 1
ATOM 1734 O O . ARG B 1 8 ? -18.188 16.047 -2.898 1 96.62 8 ARG B O 1
ATOM 1741 N N . SER B 1 9 ? -18.938 15.289 -4.844 1 96.81 9 SER B N 1
ATOM 1742 C CA . SER B 1 9 ? -19.984 14.492 -4.227 1 96.81 9 SER B CA 1
ATOM 1743 C C . SER B 1 9 ? -19.406 13.469 -3.26 1 96.81 9 SER B C 1
ATOM 1745 O O . SER B 1 9 ? -19.938 13.25 -2.172 1 96.81 9 SER B O 1
ATOM 1747 N N . ASP B 1 10 ? -18.359 12.812 -3.637 1 97.5 10 ASP B N 1
ATOM 1748 C CA . ASP B 1 10 ? -17.719 11.828 -2.783 1 97.5 10 ASP B CA 1
ATOM 1749 C C . ASP B 1 10 ? -17.188 12.469 -1.506 1 97.5 10 ASP B C 1
ATOM 1751 O O . ASP B 1 10 ? -17.406 11.953 -0.407 1 97.5 10 ASP B O 1
ATOM 1755 N N . LEU B 1 11 ? -16.531 13.578 -1.636 1 98.31 11 LEU B N 1
ATOM 1756 C CA . LEU B 1 11 ? -15.992 14.25 -0.456 1 98.31 11 LEU B CA 1
ATOM 1757 C C . LEU B 1 11 ? -17.125 14.719 0.458 1 98.31 11 LEU B C 1
ATOM 1759 O O . LEU B 1 11 ? -16.984 14.68 1.684 1 98.31 11 LEU B O 1
ATOM 1763 N N . ARG B 1 12 ? -18.203 15.148 -0.141 1 97.56 12 ARG B N 1
ATOM 1764 C CA . ARG B 1 12 ? -19.344 15.578 0.66 1 97.56 12 ARG B CA 1
ATOM 1765 C C . ARG B 1 12 ? -19.969 14.406 1.405 1 97.56 12 ARG B C 1
ATOM 1767 O O . ARG B 1 12 ? -20.391 14.547 2.555 1 97.56 12 ARG B O 1
ATOM 1774 N N . LYS B 1 13 ? -20.094 13.305 0.716 1 97.94 13 LYS B N 1
ATOM 1775 C CA . LYS B 1 13 ? -20.578 12.102 1.379 1 97.94 13 LYS B CA 1
ATOM 1776 C C . LYS B 1 13 ? -19.703 11.742 2.576 1 97.94 13 LYS B C 1
ATOM 1778 O O . LYS B 1 13 ? -20.219 11.391 3.643 1 97.94 13 LYS B O 1
ATOM 1783 N N . LEU B 1 14 ? -18.422 11.75 2.406 1 98.5 14 LEU B N 1
ATOM 1784 C CA . LEU B 1 14 ? -17.484 11.484 3.492 1 98.5 14 LEU B CA 1
ATOM 1785 C C . LEU B 1 14 ? -17.656 12.492 4.621 1 98.5 14 LEU B C 1
ATOM 1787 O O . LEU B 1 14 ? -17.719 12.117 5.793 1 98.5 14 LEU B O 1
ATOM 1791 N N . ALA B 1 15 ? -17.734 13.766 4.246 1 98.44 15 ALA B N 1
ATOM 1792 C CA . ALA B 1 15 ? -17.938 14.812 5.242 1 98.44 15 ALA B CA 1
ATOM 1793 C C . ALA B 1 15 ? -19.219 14.586 6.035 1 98.44 15 ALA B C 1
ATOM 1795 O O . ALA B 1 15 ? -19.234 14.75 7.258 1 98.44 15 ALA B O 1
ATOM 1796 N N . SER B 1 16 ? -20.266 14.227 5.328 1 98 16 SER B N 1
ATOM 1797 C CA . SER B 1 16 ? -21.547 13.961 5.98 1 98 16 SER B CA 1
ATOM 1798 C C . SER B 1 16 ? -21.422 12.844 7.008 1 98 16 SER B C 1
ATOM 1800 O O . SER B 1 16 ? -21.984 12.93 8.102 1 98 16 SER B O 1
ATOM 1802 N N . ARG B 1 17 ? -20.734 11.82 6.672 1 97.88 17 ARG B N 1
ATOM 1803 C CA . ARG B 1 17 ? -20.484 10.719 7.594 1 97.88 17 ARG B CA 1
ATOM 1804 C C . ARG B 1 17 ? -19.75 11.195 8.844 1 97.88 17 ARG B C 1
ATOM 1806 O O . ARG B 1 17 ? -20.109 10.805 9.961 1 97.88 17 ARG B O 1
ATOM 1813 N N . LEU B 1 18 ? -18.766 12.016 8.664 1 98.5 18 LEU B N 1
ATOM 1814 C CA . LEU B 1 18 ? -17.953 12.531 9.766 1 98.5 18 LEU B CA 1
ATOM 1815 C C . LEU B 1 18 ? -18.781 13.453 10.656 1 98.5 18 LEU B C 1
ATOM 1817 O O . LEU B 1 18 ? -18.656 13.414 11.883 1 98.5 18 LEU B O 1
ATOM 1821 N N . GLU B 1 19 ? -19.609 14.211 10.047 1 97.81 19 GLU B N 1
ATOM 1822 C CA . GLU B 1 19 ? -20.5 15.133 10.766 1 97.81 19 GLU B CA 1
ATOM 1823 C C . GLU B 1 19 ? -21.578 14.375 11.539 1 97.81 19 GLU B C 1
ATOM 1825 O O . GLU B 1 19 ? -21.828 14.672 12.703 1 97.81 19 GLU B O 1
ATOM 1830 N N . GLU B 1 20 ? -22.141 13.398 10.945 1 97.19 20 GLU B N 1
ATOM 1831 C CA . GLU B 1 20 ? -23.188 12.594 11.555 1 97.19 20 GLU B CA 1
ATOM 1832 C C . GLU B 1 20 ? -22.656 11.805 12.75 1 97.19 20 GLU B C 1
ATOM 1834 O O . GLU B 1 20 ? -23.375 11.578 13.727 1 97.19 20 GLU B O 1
ATOM 1839 N N . ASN B 1 21 ? -21.438 11.453 12.68 1 96.25 21 ASN B N 1
ATOM 1840 C CA . ASN B 1 21 ? -20.797 10.711 13.773 1 96.25 21 ASN B CA 1
ATOM 1841 C C . ASN B 1 21 ? -20.312 11.641 14.875 1 96.25 21 ASN B C 1
ATOM 1843 O O . ASN B 1 21 ? -19.766 11.188 15.883 1 96.25 21 ASN B O 1
ATOM 1847 N N . GLY B 1 22 ? -20.469 12.883 14.742 1 95.12 22 GLY B N 1
ATOM 1848 C CA . GLY B 1 22 ? -20.156 13.867 15.766 1 95.12 22 GLY B CA 1
ATOM 1849 C C . GLY B 1 22 ? -18.688 14.195 15.852 1 95.12 22 GLY B C 1
ATOM 1850 O O . GLY B 1 22 ? -18.219 14.727 16.859 1 95.12 22 GLY B O 1
ATOM 1851 N N . ILE B 1 23 ? -17.938 13.82 14.812 1 95.38 23 ILE B N 1
ATOM 1852 C CA . ILE B 1 23 ? -16.5 14.078 14.82 1 95.38 23 ILE B CA 1
ATOM 1853 C C . ILE B 1 23 ? -16.25 15.57 14.633 1 95.38 23 ILE B C 1
ATOM 1855 O O . ILE B 1 23 ? -15.367 16.141 15.281 1 95.38 23 ILE B O 1
ATOM 1859 N N . VAL B 1 24 ? -16.969 16.203 13.648 1 96.94 24 VAL B N 1
ATOM 1860 C CA . VAL B 1 24 ? -16.891 17.641 13.391 1 96.94 24 VAL B CA 1
ATOM 1861 C C . VAL B 1 24 ? -18.281 18.219 13.227 1 96.94 24 VAL B C 1
ATOM 1863 O O . VAL B 1 24 ? -19.219 17.516 12.836 1 96.94 24 VAL B O 1
ATOM 1866 N N . PRO B 1 25 ? -18.406 19.531 13.555 1 96.31 25 PRO B N 1
ATOM 1867 C CA . PRO B 1 25 ? -19.703 20.172 13.328 1 96.31 25 PRO B CA 1
ATOM 1868 C C . PRO B 1 25 ? -20.078 20.25 11.852 1 96.31 25 PRO B C 1
ATOM 1870 O O . PRO B 1 25 ? -19.188 20.266 10.992 1 96.31 25 PRO B O 1
ATOM 1873 N N . SER B 1 26 ? -21.359 20.344 11.609 1 96.62 26 SER B N 1
ATOM 1874 C CA . SER B 1 26 ? -21.875 20.422 10.25 1 96.62 26 SER B CA 1
ATOM 1875 C C . SER B 1 26 ? -21.297 21.625 9.516 1 96.62 26 SER B C 1
ATOM 1877 O O . SER B 1 26 ? -21.203 22.719 10.086 1 96.62 26 SER B O 1
ATOM 1879 N N . GLY B 1 27 ? -20.859 21.406 8.328 1 96.88 27 GLY B N 1
ATOM 1880 C CA . GLY B 1 27 ? -20.438 22.484 7.449 1 96.88 27 GLY B CA 1
ATOM 1881 C C . GLY B 1 27 ? -18.984 22.875 7.645 1 96.88 27 GLY B C 1
ATOM 1882 O O . GLY B 1 27 ? -18.422 23.609 6.824 1 96.88 27 GLY B O 1
ATOM 1883 N N . ARG B 1 28 ? -18.391 22.406 8.695 1 97.19 28 ARG B N 1
ATOM 1884 C CA . ARG B 1 28 ? -17.047 22.812 9.055 1 97.19 28 ARG B CA 1
ATOM 1885 C C . ARG B 1 28 ? -16.047 22.406 7.98 1 97.19 28 ARG B C 1
ATOM 1887 O O . ARG B 1 28 ? -15.008 23.062 7.816 1 97.19 28 ARG B O 1
ATOM 1894 N N . LEU B 1 29 ? -16.328 21.328 7.254 1 98.56 29 LEU B N 1
ATOM 1895 C CA . LEU B 1 29 ? -15.398 20.797 6.262 1 98.56 29 LEU B CA 1
ATOM 1896 C C . LEU B 1 29 ? -15.656 21.391 4.887 1 98.56 29 LEU B C 1
ATOM 1898 O O . LEU B 1 29 ? -14.883 21.188 3.951 1 98.56 29 LEU B O 1
ATOM 1902 N N . ASP B 1 30 ? -16.641 22.203 4.68 1 98.12 30 ASP B N 1
ATOM 1903 C CA . ASP B 1 30 ? -17.109 22.672 3.377 1 98.12 30 ASP B CA 1
ATOM 1904 C C . ASP B 1 30 ? -16.031 23.516 2.686 1 98.12 30 ASP B C 1
ATOM 1906 O O . ASP B 1 30 ? -15.781 23.344 1.49 1 98.12 30 ASP B O 1
ATOM 1910 N N . PRO B 1 31 ? -15.406 24.438 3.449 1 98.44 31 PRO B N 1
ATOM 1911 C CA . PRO B 1 31 ? -14.375 25.234 2.781 1 98.44 31 PRO B CA 1
ATOM 1912 C C . PRO B 1 31 ? -13.242 24.375 2.225 1 98.44 31 PRO B C 1
ATOM 1914 O O . PRO B 1 31 ? -12.695 24.672 1.16 1 98.44 31 PRO B O 1
ATOM 1917 N N . LEU B 1 32 ? -12.852 23.359 2.971 1 98.75 32 LEU B N 1
ATOM 1918 C CA . LEU B 1 32 ? -11.789 22.469 2.514 1 98.75 32 LEU B CA 1
ATOM 1919 C C . LEU B 1 32 ? -12.227 21.703 1.274 1 98.75 32 LEU B C 1
ATOM 1921 O O . LEU B 1 32 ? -11.453 21.547 0.326 1 98.75 32 LEU B O 1
ATOM 1925 N N . ILE B 1 33 ? -13.461 21.203 1.272 1 98.56 33 ILE B N 1
ATOM 1926 C CA . ILE B 1 33 ? -14.008 20.438 0.153 1 98.56 33 ILE B CA 1
ATOM 1927 C C . ILE B 1 33 ? -14.062 21.328 -1.091 1 98.56 33 ILE B C 1
ATOM 1929 O O . ILE B 1 33 ? -13.719 20.891 -2.189 1 98.56 33 ILE B O 1
ATOM 1933 N N . ASN B 1 34 ? -14.5 22.562 -0.943 1 98.19 34 ASN B N 1
ATOM 1934 C CA . ASN B 1 34 ? -14.539 23.5 -2.061 1 98.19 34 ASN B CA 1
ATOM 1935 C C . ASN B 1 34 ? -13.156 23.719 -2.658 1 98.19 34 ASN B C 1
ATOM 1937 O O . ASN B 1 34 ? -12.992 23.703 -3.879 1 98.19 34 ASN B O 1
ATOM 1941 N N . LYS B 1 35 ? -12.242 23.922 -1.787 1 98.5 35 LYS B N 1
ATOM 1942 C CA . LYS B 1 35 ? -10.875 24.141 -2.238 1 98.5 35 LYS B CA 1
ATOM 1943 C C . LYS B 1 35 ? -10.336 22.922 -2.984 1 98.5 35 LYS B C 1
ATOM 1945 O O . LYS B 1 35 ? -9.773 23.047 -4.074 1 98.5 35 LYS B O 1
ATOM 1950 N N . LEU B 1 36 ? -10.469 21.719 -2.42 1 98.62 36 LEU B N 1
ATOM 1951 C CA . LEU B 1 36 ? -9.992 20.484 -3.041 1 98.62 36 LEU B CA 1
ATOM 1952 C C . LEU B 1 36 ? -10.695 20.25 -4.371 1 98.62 36 LEU B C 1
ATOM 1954 O O . LEU B 1 36 ? -10.086 19.75 -5.32 1 98.62 36 LEU B O 1
ATOM 1958 N N . SER B 1 37 ? -12.008 20.578 -4.434 1 98.06 37 SER B N 1
ATOM 1959 C CA . SER B 1 37 ? -12.758 20.438 -5.676 1 98.06 37 SER B CA 1
ATOM 1960 C C . SER B 1 37 ? -12.18 21.328 -6.777 1 98.06 37 SER B C 1
ATOM 1962 O O . SER B 1 37 ? -12.062 20.906 -7.926 1 98.06 37 SER B O 1
ATOM 1964 N N . ASP B 1 38 ? -11.852 22.531 -6.41 1 97.69 38 ASP B N 1
ATOM 1965 C CA . ASP B 1 38 ? -11.258 23.453 -7.371 1 97.69 38 ASP B CA 1
ATOM 1966 C C . ASP B 1 38 ? -9.906 22.938 -7.867 1 97.69 38 ASP B C 1
ATOM 1968 O O . ASP B 1 38 ? -9.594 23.047 -9.055 1 97.69 38 ASP B O 1
ATOM 1972 N N . LEU B 1 39 ? -9.102 22.469 -6.969 1 97.81 39 LEU B N 1
ATOM 1973 C CA . LEU B 1 39 ? -7.797 21.906 -7.324 1 97.81 39 LEU B CA 1
ATOM 1974 C C . LEU B 1 39 ? -7.953 20.688 -8.211 1 97.81 39 LEU B C 1
ATOM 1976 O O . LEU B 1 39 ? -7.168 20.469 -9.141 1 97.81 39 LEU B O 1
ATOM 1980 N N . HIS B 1 40 ? -8.938 19.859 -7.914 1 97.56 40 HIS B N 1
ATOM 1981 C CA . HIS B 1 40 ? -9.188 18.656 -8.711 1 97.56 40 HIS B CA 1
ATOM 1982 C C . HIS B 1 40 ? -9.547 19.016 -10.148 1 97.56 40 HIS B C 1
ATOM 1984 O O . HIS B 1 40 ? -9.125 18.344 -11.094 1 97.56 40 HIS B O 1
ATOM 1990 N N . LYS B 1 41 ? -10.367 20.062 -10.344 1 96.19 41 LYS B N 1
ATOM 1991 C CA . LYS B 1 41 ? -10.742 20.547 -11.664 1 96.19 41 LYS B CA 1
ATOM 1992 C C . LYS B 1 41 ? -9.508 20.859 -12.508 1 96.19 41 LYS B C 1
ATOM 1994 O O . LYS B 1 41 ? -9.539 20.719 -13.734 1 96.19 41 LYS B O 1
ATOM 1999 N N . ARG B 1 42 ? -8.477 21.234 -11.797 1 95.81 42 ARG B N 1
ATOM 2000 C CA . ARG B 1 42 ? -7.238 21.594 -12.484 1 95.81 42 ARG B CA 1
ATOM 2001 C C . ARG B 1 42 ? -6.289 20.406 -12.555 1 95.81 42 ARG B C 1
ATOM 2003 O O . ARG B 1 42 ? -5.152 20.531 -13.016 1 95.81 42 ARG B O 1
ATOM 2010 N N . GLY B 1 43 ? -6.719 19.281 -12.062 1 94 43 GLY B N 1
ATOM 2011 C CA . GLY B 1 43 ? -5.938 18.047 -12.133 1 94 43 GLY B CA 1
ATOM 2012 C C . GLY B 1 43 ? -4.836 17.984 -11.094 1 94 43 GLY B C 1
ATOM 2013 O O . GLY B 1 43 ? -3.844 17.281 -11.281 1 94 43 GLY B O 1
ATOM 2014 N N . LEU B 1 44 ? -4.988 18.641 -9.961 1 95.69 44 LEU B N 1
ATOM 2015 C CA . LEU B 1 44 ? -3.879 18.812 -9.031 1 95.69 44 LEU B CA 1
ATOM 2016 C C . LEU B 1 44 ? -4.016 17.875 -7.844 1 95.69 44 LEU B C 1
ATOM 2018 O O . LEU B 1 44 ? -3.057 17.672 -7.094 1 95.69 44 LEU B O 1
ATOM 2022 N N . VAL B 1 45 ? -5.156 17.312 -7.688 1 97 45 VAL B N 1
ATOM 2023 C CA . VAL B 1 45 ? -5.324 16.375 -6.578 1 97 45 VAL B CA 1
ATOM 2024 C C . VAL B 1 45 ? -6.16 15.18 -7.031 1 97 45 VAL B C 1
ATOM 2026 O O . VAL B 1 45 ? -6.922 15.273 -7.996 1 97 45 VAL B O 1
ATOM 2029 N N . LYS B 1 46 ? -5.988 14.07 -6.348 1 96.25 46 LYS B N 1
ATOM 2030 C CA . LYS B 1 46 ? -6.711 12.828 -6.609 1 96.25 46 LYS B CA 1
ATOM 2031 C C . LYS B 1 46 ? -7.621 12.461 -5.441 1 96.25 46 LYS B C 1
ATOM 2033 O O . LYS B 1 46 ? -7.32 12.781 -4.289 1 96.25 46 LYS B O 1
ATOM 2038 N N . ILE B 1 47 ? -8.656 11.75 -5.641 1 98 47 ILE B N 1
ATOM 2039 C CA . ILE B 1 47 ? -9.742 11.531 -4.691 1 98 47 ILE B CA 1
ATOM 2040 C C . ILE B 1 47 ? -9.234 10.711 -3.51 1 98 47 ILE B C 1
ATOM 2042 O O . ILE B 1 47 ? -9.609 10.969 -2.361 1 98 47 ILE B O 1
ATOM 2046 N N . ASN B 1 48 ? -8.391 9.688 -3.793 1 98 48 ASN B N 1
ATOM 2047 C CA . ASN B 1 48 ? -7.906 8.852 -2.705 1 98 48 ASN B CA 1
ATOM 2048 C C . ASN B 1 48 ? -7.121 9.656 -1.678 1 98 48 ASN B C 1
ATOM 2050 O O . ASN B 1 48 ? -7.297 9.484 -0.472 1 98 48 ASN B O 1
ATOM 2054 N N . HIS B 1 49 ? -6.305 10.492 -2.164 1 98.5 49 HIS B N 1
ATOM 2055 C CA . HIS B 1 49 ? -5.492 11.352 -1.314 1 98.5 49 HIS B CA 1
ATOM 2056 C C . HIS B 1 49 ? -6.359 12.375 -0.585 1 98.5 49 HIS B C 1
ATOM 2058 O O . HIS B 1 49 ? -6.23 12.555 0.628 1 98.5 49 HIS B O 1
ATOM 2064 N N . SER B 1 50 ? -7.254 12.984 -1.288 1 98.75 50 SER B N 1
ATOM 2065 C CA . SER B 1 50 ? -8.117 14.031 -0.741 1 98.75 50 SER B CA 1
ATOM 2066 C C . SER B 1 50 ? -9.055 13.469 0.324 1 98.75 50 SER B C 1
ATOM 2068 O O . SER B 1 50 ? -9.367 14.156 1.302 1 98.75 50 SER B O 1
ATOM 2070 N N . ALA B 1 51 ? -9.547 12.258 0.093 1 98.81 51 ALA B N 1
ATOM 2071 C CA . ALA B 1 51 ? -10.391 11.625 1.106 1 98.81 51 ALA B CA 1
ATOM 2072 C C . ALA B 1 51 ? -9.648 11.484 2.43 1 98.81 51 ALA B C 1
ATOM 2074 O O . ALA B 1 51 ? -10.203 11.758 3.496 1 98.81 51 ALA B O 1
ATOM 2075 N N . MET B 1 52 ? -8.406 11.078 2.35 1 98.81 52 MET B N 1
ATOM 2076 C CA . MET B 1 52 ? -7.594 10.961 3.557 1 98.81 52 MET B CA 1
ATOM 2077 C C . MET B 1 52 ? -7.363 12.328 4.195 1 98.81 52 MET B C 1
ATOM 2079 O O . MET B 1 52 ? -7.406 12.461 5.418 1 98.81 52 MET B O 1
ATOM 2083 N N . GLU B 1 53 ? -7.113 13.312 3.357 1 98.88 53 GLU B N 1
ATOM 2084 C CA . GLU B 1 53 ? -6.941 14.672 3.869 1 98.88 53 GLU B CA 1
ATOM 2085 C C . GLU B 1 53 ? -8.148 15.109 4.691 1 98.88 53 GLU B C 1
ATOM 2087 O O . GLU B 1 53 ? -8 15.703 5.758 1 98.88 53 GLU B O 1
ATOM 2092 N N . ILE B 1 54 ? -9.328 14.797 4.203 1 98.88 54 ILE B N 1
ATOM 2093 C CA . ILE B 1 54 ? -10.562 15.219 4.855 1 98.88 54 ILE B CA 1
ATOM 2094 C C . ILE B 1 54 ? -10.688 14.531 6.215 1 98.88 54 ILE B C 1
ATOM 2096 O O . ILE B 1 54 ? -11.078 15.156 7.199 1 98.88 54 ILE B O 1
ATOM 2100 N N . VAL B 1 55 ? -10.367 13.242 6.289 1 98.88 55 VAL B N 1
ATOM 2101 C CA . VAL B 1 55 ? -10.453 12.523 7.555 1 98.88 55 VAL B CA 1
ATOM 2102 C C . VAL B 1 55 ? -9.445 13.102 8.547 1 98.88 55 VAL B C 1
ATOM 2104 O O . VAL B 1 55 ? -9.781 13.32 9.719 1 98.88 55 VAL B O 1
ATOM 2107 N N . VAL B 1 56 ? -8.234 13.367 8.102 1 98.94 56 VAL B N 1
ATOM 2108 C CA . VAL B 1 56 ? -7.199 13.938 8.961 1 98.94 56 VAL B CA 1
ATOM 2109 C C . VAL B 1 56 ? -7.609 15.344 9.406 1 98.94 56 VAL B C 1
ATOM 2111 O O . VAL B 1 56 ? -7.422 15.711 10.57 1 98.94 56 VAL B O 1
ATOM 2114 N N . ALA B 1 57 ? -8.141 16.125 8.461 1 98.94 57 ALA B N 1
ATOM 2115 C CA . ALA B 1 57 ? -8.625 17.469 8.797 1 98.94 57 ALA B CA 1
ATOM 2116 C C . ALA B 1 57 ? -9.672 17.406 9.898 1 98.94 57 ALA B C 1
ATOM 2118 O O . ALA B 1 57 ? -9.617 18.172 10.867 1 98.94 57 ALA B O 1
ATOM 2119 N N . ALA B 1 58 ? -10.648 16.531 9.727 1 98.81 58 ALA B N 1
ATOM 2120 C CA . ALA B 1 58 ? -11.695 16.375 10.734 1 98.81 58 ALA B CA 1
ATOM 2121 C C . ALA B 1 58 ? -11.094 16.062 12.109 1 98.81 58 ALA B C 1
ATOM 2123 O O . ALA B 1 58 ? -11.547 16.609 13.117 1 98.81 58 ALA B O 1
ATOM 2124 N N . HIS B 1 59 ? -10.102 15.195 12.117 1 98.69 59 HIS B N 1
ATOM 2125 C CA . HIS B 1 59 ? -9.422 14.82 13.352 1 98.69 59 HIS B CA 1
ATOM 2126 C C . HIS B 1 59 ? -8.828 16.047 14.047 1 98.69 59 HIS B C 1
ATOM 2128 O O . HIS B 1 59 ? -9.055 16.25 15.242 1 98.69 59 HIS B O 1
ATOM 2134 N N . PHE B 1 60 ? -8.102 16.906 13.336 1 98.81 60 PHE B N 1
ATOM 2135 C CA . PHE B 1 60 ? -7.438 18.062 13.938 1 98.81 60 PHE B CA 1
ATOM 2136 C C . PHE B 1 60 ? -8.445 19.156 14.273 1 98.81 60 PHE B C 1
ATOM 2138 O O . PHE B 1 60 ? -8.312 19.844 15.281 1 98.81 60 PHE B O 1
ATOM 2145 N N . ILE B 1 61 ? -9.461 19.297 13.43 1 98.62 61 ILE B N 1
ATOM 2146 C CA . ILE B 1 61 ? -10.523 20.25 13.742 1 98.62 61 ILE B CA 1
ATOM 2147 C C . ILE B 1 61 ? -11.18 19.875 15.07 1 98.62 61 ILE B C 1
ATOM 2149 O O . ILE B 1 61 ? -11.438 20.734 15.914 1 98.62 61 ILE B O 1
ATOM 2153 N N . SER B 1 62 ? -11.438 18.594 15.219 1 98.12 62 SER B N 1
ATOM 2154 C CA . SER B 1 62 ? -12.062 18.109 16.438 1 98.12 62 SER B CA 1
ATOM 2155 C C . SER B 1 62 ? -11.188 18.391 17.656 1 98.12 62 SER B C 1
ATOM 2157 O O . SER B 1 62 ? -11.68 18.438 18.781 1 98.12 62 SER B O 1
ATOM 2159 N N . LYS B 1 63 ? -9.945 18.609 17.5 1 97.44 63 LYS B N 1
ATOM 2160 C CA . LYS B 1 63 ? -9 18.891 18.578 1 97.44 63 LYS B CA 1
ATOM 2161 C C . LYS B 1 63 ? -8.812 20.391 18.75 1 97.44 63 LYS B C 1
ATOM 2163 O O . LYS B 1 63 ? -7.953 20.828 19.531 1 97.44 63 LYS B O 1
ATOM 2168 N N . GLY B 1 64 ? -9.531 21.141 18.016 1 97.5 64 GLY B N 1
ATOM 2169 C CA . GLY B 1 64 ? -9.547 22.594 18.219 1 97.5 64 GLY B CA 1
ATOM 2170 C C . GLY B 1 64 ? -8.633 23.344 17.266 1 97.5 64 GLY B C 1
ATOM 2171 O O . GLY B 1 64 ? -8.383 24.531 17.453 1 97.5 64 GLY B O 1
ATOM 2172 N N . TYR B 1 65 ? -8.133 22.703 16.234 1 98.5 65 TYR B N 1
ATOM 2173 C CA . TYR B 1 65 ? -7.258 23.375 15.273 1 98.5 65 TYR B CA 1
ATOM 2174 C C . TYR B 1 65 ? -8.07 24.016 14.148 1 98.5 65 TYR B C 1
ATOM 2176 O O . TYR B 1 65 ? -9.125 23.5 13.766 1 98.5 65 TYR B O 1
ATOM 2184 N N . GLU B 1 66 ? -7.594 25.141 13.68 1 98.62 66 GLU B N 1
ATOM 2185 C CA . GLU B 1 66 ? -7.953 25.578 12.336 1 98.62 66 GLU B CA 1
ATOM 2186 C C . GLU B 1 66 ? -7.145 24.844 11.273 1 98.62 66 GLU B C 1
ATOM 2188 O O . GLU B 1 66 ? -5.922 24.734 11.375 1 98.62 66 GLU B O 1
ATOM 2193 N N . VAL B 1 67 ? -7.832 24.328 10.297 1 98.81 67 VAL B N 1
ATOM 2194 C CA . VAL B 1 67 ? -7.148 23.453 9.352 1 98.81 67 VAL B CA 1
ATOM 2195 C C . VAL B 1 67 ? -7.352 23.953 7.934 1 98.81 67 VAL B C 1
ATOM 2197 O O . VAL B 1 67 ? -8.445 24.391 7.574 1 98.81 67 VAL B O 1
ATOM 2200 N N . ASP B 1 68 ? -6.312 23.938 7.133 1 98.88 68 ASP B N 1
ATOM 2201 C CA . ASP B 1 68 ? -6.344 24.172 5.691 1 98.88 68 ASP B CA 1
ATOM 2202 C C . ASP B 1 68 ? -5.621 23.047 4.945 1 98.88 68 ASP B C 1
ATOM 2204 O O . ASP B 1 68 ? -4.859 22.281 5.543 1 98.88 68 ASP B O 1
ATOM 2208 N N . VAL B 1 69 ? -5.996 22.891 3.678 1 98.88 69 VAL B N 1
ATOM 2209 C CA . VAL B 1 69 ? -5.402 21.828 2.881 1 98.88 69 VAL B CA 1
ATOM 2210 C C . VAL B 1 69 ? -4.656 22.422 1.689 1 98.88 69 VAL B C 1
ATOM 2212 O O . VAL B 1 69 ? -4.992 23.516 1.219 1 98.88 69 VAL B O 1
ATOM 2215 N N . GLU B 1 70 ? -3.621 21.688 1.231 1 98.69 70 GLU B N 1
ATOM 2216 C CA . GLU B 1 70 ? -2.854 22.078 0.05 1 98.69 70 GLU B CA 1
ATOM 2217 C C . GLU B 1 70 ? -2.354 23.516 0.159 1 98.69 70 GLU B C 1
ATOM 2219 O O . GLU B 1 70 ? -2.598 24.328 -0.731 1 98.69 70 GLU B O 1
ATOM 2224 N N . VAL B 1 71 ? -1.631 23.75 1.171 1 98.56 71 VAL B N 1
ATOM 2225 C CA . VAL B 1 71 ? -1.217 25.109 1.51 1 98.56 71 VAL B CA 1
ATOM 2226 C C . VAL B 1 71 ? 0.227 25.328 1.068 1 98.56 71 VAL B C 1
ATOM 2228 O O . VAL B 1 71 ? 1.11 24.531 1.379 1 98.56 71 VAL B O 1
ATOM 2231 N N . PRO B 1 72 ? 0.508 26.375 0.37 1 97.62 72 PRO B N 1
ATOM 2232 C CA . PRO B 1 72 ? 1.898 26.703 0.047 1 97.62 72 PRO B CA 1
ATOM 2233 C C . PRO B 1 72 ? 2.715 27.078 1.279 1 97.62 72 PRO B C 1
ATOM 2235 O O . PRO B 1 72 ? 2.234 27.828 2.139 1 97.62 72 PRO B O 1
ATOM 2238 N N . ILE B 1 73 ? 3.812 26.5 1.417 1 95.81 73 ILE B N 1
ATOM 2239 C CA . ILE B 1 73 ? 4.809 26.828 2.432 1 95.81 73 ILE B CA 1
ATOM 2240 C C . ILE B 1 73 ? 6.18 26.984 1.777 1 95.81 73 ILE B C 1
ATOM 2242 O O . ILE B 1 73 ? 6.844 26 1.4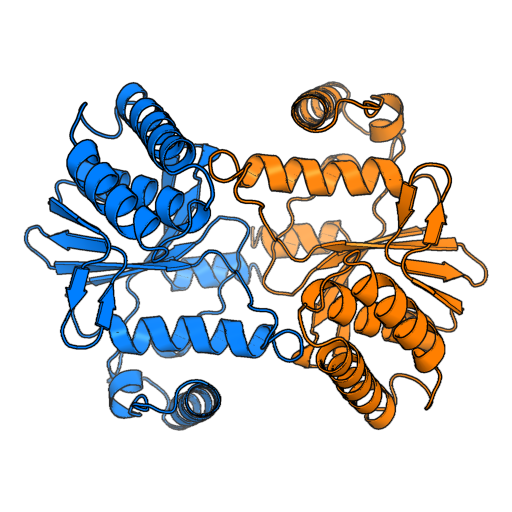6 1 95.81 73 ILE B O 1
ATOM 2246 N N . ASP B 1 74 ? 6.594 28.25 1.599 1 91.56 74 ASP B N 1
ATOM 2247 C CA . ASP B 1 74 ? 7.805 28.562 0.84 1 91.56 74 ASP B CA 1
ATOM 2248 C C . ASP B 1 74 ? 7.734 27.969 -0.566 1 91.56 74 ASP B C 1
ATOM 2250 O O . ASP B 1 74 ? 6.812 28.281 -1.327 1 91.56 74 ASP B O 1
ATOM 2254 N N . ASP B 1 75 ? 8.672 27.078 -0.877 1 89.81 75 ASP B N 1
ATOM 2255 C CA . ASP B 1 75 ? 8.711 26.516 -2.219 1 89.81 75 ASP B CA 1
ATOM 2256 C C . ASP B 1 75 ? 8.008 25.156 -2.26 1 89.81 75 ASP B C 1
ATOM 2258 O O . ASP B 1 75 ? 8.117 24.422 -3.24 1 89.81 75 ASP B O 1
ATOM 2262 N N . LEU B 1 76 ? 7.328 24.891 -1.202 1 94.69 76 LEU B N 1
ATOM 2263 C CA . LEU B 1 76 ? 6.625 23.625 -1.075 1 94.69 76 LEU B CA 1
ATOM 2264 C C . LEU B 1 76 ? 5.121 23.844 -0.93 1 94.69 76 LEU B C 1
ATOM 2266 O O . LEU B 1 76 ? 4.656 24.984 -0.941 1 94.69 76 LEU B O 1
ATOM 2270 N N . LYS B 1 77 ? 4.371 22.812 -1.054 1 97.56 77 LYS B N 1
ATOM 2271 C CA . LYS B 1 77 ? 2.945 22.781 -0.739 1 97.56 77 LYS B CA 1
ATOM 2272 C C . LYS B 1 77 ? 2.619 21.609 0.187 1 97.56 77 LYS B C 1
ATOM 2274 O O . LYS B 1 77 ? 2.797 20.453 -0.184 1 97.56 77 LYS B O 1
ATOM 2279 N N . CYS B 1 78 ? 2.186 21.922 1.347 1 98.5 78 CYS B N 1
ATOM 2280 C CA . CYS B 1 78 ? 1.891 20.844 2.281 1 98.5 78 CYS B CA 1
ATOM 2281 C C . CYS B 1 78 ? 0.453 20.359 2.125 1 98.5 78 CYS B C 1
ATOM 2283 O O . CYS B 1 78 ? -0.412 21.109 1.676 1 98.5 78 CYS B O 1
ATOM 2285 N N . ASP B 1 79 ? 0.204 19.156 2.52 1 98.75 79 ASP B N 1
ATOM 2286 C CA . ASP B 1 79 ? -1.125 18.578 2.383 1 98.75 79 ASP B CA 1
ATOM 2287 C C . ASP B 1 79 ? -2.107 19.203 3.371 1 98.75 79 ASP B C 1
ATOM 2289 O O . ASP B 1 79 ? -3.229 19.547 3 1 98.75 79 ASP B O 1
ATOM 2293 N N . LEU B 1 80 ? -1.708 19.281 4.676 1 98.94 80 LEU B N 1
ATOM 2294 C CA . LEU B 1 80 ? -2.543 19.953 5.672 1 98.94 80 LEU B CA 1
ATOM 2295 C C . LEU B 1 80 ? -1.711 20.891 6.539 1 98.94 80 LEU B C 1
ATOM 2297 O O . LEU B 1 80 ? -0.595 20.547 6.938 1 98.94 80 LEU B O 1
ATOM 2301 N N . LEU B 1 81 ? -2.191 22.031 6.789 1 98.94 81 LEU B N 1
ATOM 2302 C CA . LEU B 1 81 ? -1.705 22.984 7.789 1 98.94 81 LEU B CA 1
ATOM 2303 C C . LEU B 1 81 ? -2.725 23.156 8.906 1 98.94 81 LEU B C 1
ATOM 2305 O O . LEU B 1 81 ? -3.865 23.562 8.656 1 98.94 81 LEU B O 1
ATOM 2309 N N . CYS B 1 82 ? -2.373 22.812 10.102 1 98.81 82 CYS B N 1
ATOM 2310 C CA . CYS B 1 82 ? -3.217 22.922 11.281 1 98.81 82 CYS B CA 1
ATOM 2311 C C . CYS B 1 82 ? -2.654 23.953 12.258 1 98.81 82 CYS B C 1
ATOM 2313 O O . CYS B 1 82 ? -1.498 23.859 12.672 1 98.81 82 CYS B O 1
ATOM 2315 N N . LEU B 1 83 ? -3.535 24.906 12.586 1 98.69 83 LEU B N 1
ATOM 2316 C CA . LEU B 1 83 ? -3.057 26.016 13.414 1 98.69 83 LEU B CA 1
ATOM 2317 C C . LEU B 1 83 ? -3.902 26.141 14.68 1 98.69 83 LEU B C 1
ATOM 2319 O O . LEU B 1 83 ? -5.133 26.109 14.617 1 98.69 83 LEU B O 1
ATOM 2323 N N . ASN B 1 84 ? -3.316 26.141 15.75 1 97.44 84 ASN B N 1
ATOM 2324 C CA . ASN B 1 84 ? -3.811 26.625 17.031 1 97.44 84 ASN B CA 1
ATOM 2325 C C . ASN B 1 84 ? -2.734 27.391 17.797 1 97.44 84 ASN B C 1
ATOM 2327 O O . ASN B 1 84 ? -2.139 28.328 17.266 1 97.44 84 ASN B O 1
ATOM 2331 N N . ASP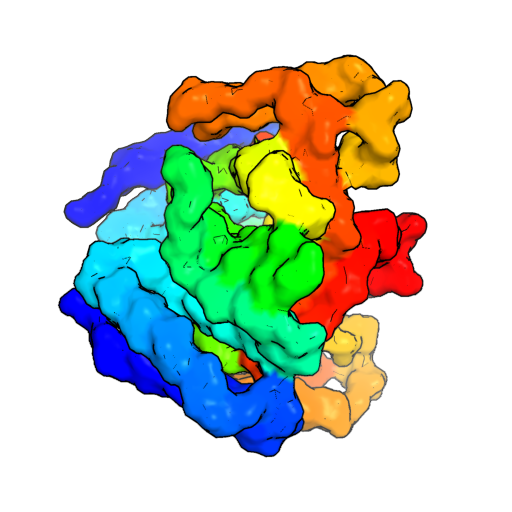 B 1 85 ? -2.322 27 18.984 1 97 85 ASP B N 1
ATOM 2332 C CA . ASP B 1 85 ? -1.201 27.625 19.672 1 97 85 ASP B CA 1
ATOM 2333 C C . ASP B 1 85 ? 0.127 27.266 19.016 1 97 85 ASP B C 1
ATOM 2335 O O . ASP B 1 85 ? 1.129 27.953 19.203 1 97 85 ASP B O 1
ATOM 2339 N N . ILE B 1 86 ? 0.06 26.203 18.297 1 98.25 86 ILE B N 1
ATOM 2340 C CA . ILE B 1 86 ? 1.24 25.719 17.578 1 98.25 86 ILE B CA 1
ATOM 2341 C C . ILE B 1 86 ? 0.89 25.469 16.125 1 98.25 86 ILE B C 1
ATOM 2343 O O . ILE B 1 86 ? -0.288 25.391 15.766 1 98.25 86 ILE B O 1
ATOM 2347 N N . LYS B 1 87 ? 1.925 25.391 15.32 1 98.62 87 LYS B N 1
ATOM 2348 C CA . LYS B 1 87 ? 1.806 25.094 13.898 1 98.62 87 LYS B CA 1
ATOM 2349 C C . LYS B 1 87 ? 2.098 23.609 13.633 1 98.62 87 LYS B C 1
ATOM 2351 O O . LYS B 1 87 ? 3.197 23.125 13.914 1 98.62 87 LYS B O 1
ATOM 2356 N N . VAL B 1 88 ? 1.104 22.906 13.133 1 98.81 88 VAL B N 1
ATOM 2357 C CA . VAL B 1 88 ? 1.24 21.484 12.812 1 98.81 88 VAL B CA 1
ATOM 2358 C C . VAL B 1 88 ? 1.119 21.281 11.305 1 98.81 88 VAL B C 1
ATOM 2360 O O . VAL B 1 88 ? 0.208 21.812 10.672 1 98.81 88 VAL B O 1
ATOM 2363 N N . ILE B 1 89 ? 2.041 20.547 10.719 1 98.94 89 ILE B N 1
ATOM 2364 C CA . ILE B 1 89 ? 1.971 20.141 9.32 1 98.94 89 ILE B CA 1
ATOM 2365 C C . ILE B 1 89 ? 1.792 18.625 9.227 1 98.94 89 ILE B C 1
ATOM 2367 O O . ILE B 1 89 ? 2.426 17.875 9.969 1 98.94 89 ILE B O 1
ATOM 2371 N N . VAL B 1 90 ? 0.897 18.203 8.352 1 98.94 90 VAL B N 1
ATOM 2372 C CA . VAL B 1 90 ? 0.664 16.781 8.102 1 98.94 90 VAL B CA 1
ATOM 2373 C C . VAL B 1 90 ? 0.856 16.469 6.621 1 98.94 90 VAL B C 1
ATOM 2375 O O . VAL B 1 90 ? 0.291 17.156 5.762 1 98.94 90 VAL B O 1
ATOM 2378 N N . GLU B 1 91 ? 1.653 15.523 6.312 1 98.88 91 GLU B N 1
ATOM 2379 C CA . GLU B 1 91 ? 1.763 14.977 4.961 1 98.88 91 GLU B CA 1
ATOM 2380 C C . GLU B 1 91 ? 1.067 13.625 4.855 1 98.88 91 GLU B C 1
ATOM 2382 O O . GLU B 1 91 ? 1.227 12.766 5.73 1 98.88 91 GLU B O 1
ATOM 2387 N N . VAL B 1 92 ? 0.308 13.398 3.822 1 98.81 92 VAL B N 1
ATOM 2388 C CA . VAL B 1 92 ? -0.487 12.195 3.621 1 98.81 92 VAL B CA 1
ATOM 2389 C C . VAL B 1 92 ? 0.205 11.281 2.609 1 98.81 92 VAL B C 1
ATOM 2391 O O . VAL B 1 92 ? 0.574 11.719 1.519 1 98.81 92 VAL B O 1
ATOM 2394 N N . GLU B 1 93 ? 0.355 10.031 2.996 1 97.75 93 GLU B N 1
ATOM 2395 C CA . GLU B 1 93 ? 0.953 9.016 2.135 1 97.75 93 GLU B CA 1
ATOM 2396 C C . GLU B 1 93 ? -0.034 7.887 1.847 1 97.75 93 GLU B C 1
ATOM 2398 O O . GLU B 1 93 ? -0.468 7.184 2.762 1 97.75 93 GLU B O 1
ATOM 2403 N N . THR B 1 94 ? -0.312 7.625 0.575 1 96.19 94 THR B N 1
ATOM 2404 C CA . THR B 1 94 ? -1.252 6.578 0.197 1 96.19 94 THR B CA 1
ATOM 2405 C C . THR B 1 94 ? -0.519 5.27 -0.086 1 96.19 94 THR B C 1
ATOM 2407 O O . THR B 1 94 ? -1.135 4.203 -0.128 1 96.19 94 THR B O 1
ATOM 2410 N N . GLY B 1 95 ? 0.778 5.355 -0.364 1 94.62 95 GLY B N 1
ATOM 2411 C CA . GLY B 1 95 ? 1.558 4.188 -0.741 1 94.62 95 GLY B CA 1
ATOM 2412 C C . GLY B 1 95 ? 1.639 3.984 -2.242 1 94.62 95 GLY B C 1
ATOM 2413 O O . GLY B 1 95 ? 2.223 3.006 -2.711 1 94.62 95 GLY B O 1
ATOM 2414 N N . TYR B 1 96 ? 1.17 4.91 -3.008 1 95.12 96 TYR B N 1
ATOM 2415 C CA . TYR B 1 96 ? 1.177 4.797 -4.461 1 95.12 96 TYR B CA 1
ATOM 2416 C C . TYR B 1 96 ? 2.6 4.855 -5.008 1 95.12 96 TYR B C 1
ATOM 2418 O O . TYR B 1 96 ? 3.385 5.719 -4.609 1 95.12 96 TYR B O 1
ATOM 2426 N N . VAL B 1 97 ? 2.908 3.951 -5.914 1 96.94 97 VAL B N 1
ATOM 2427 C CA . VAL B 1 97 ? 4.18 3.943 -6.633 1 96.94 97 VAL B CA 1
ATOM 2428 C C . VAL B 1 97 ? 3.934 4.223 -8.117 1 96.94 97 VAL B C 1
ATOM 2430 O O . VAL B 1 97 ? 3.283 3.432 -8.805 1 96.94 97 VAL B O 1
ATOM 2433 N N . PRO B 1 98 ? 4.453 5.305 -8.641 1 96 98 PRO B N 1
ATOM 2434 C CA . PRO B 1 98 ? 4.297 5.582 -10.07 1 96 98 PRO B CA 1
ATOM 2435 C C . PRO B 1 98 ? 4.992 4.547 -10.953 1 96 98 PRO B C 1
ATOM 2437 O O . PRO B 1 98 ? 5.977 3.932 -10.531 1 96 98 PRO B O 1
ATOM 2440 N N . PRO B 1 99 ? 4.5 4.398 -12.195 1 95.75 99 PRO B N 1
ATOM 2441 C CA . PRO B 1 99 ? 5.066 3.41 -13.117 1 95.75 99 PRO B CA 1
ATOM 2442 C C . PRO B 1 99 ? 6.566 3.604 -13.336 1 95.75 99 PRO B C 1
ATOM 2444 O O . PRO B 1 99 ? 7.293 2.629 -13.547 1 95.75 99 PRO B O 1
ATOM 2447 N N . GLU B 1 100 ? 7.023 4.832 -13.242 1 96.31 100 GLU B N 1
ATOM 2448 C CA . GLU B 1 100 ? 8.43 5.141 -13.508 1 96.31 100 GLU B CA 1
ATOM 2449 C C . GLU B 1 100 ? 9.336 4.516 -12.453 1 96.31 100 GLU B C 1
ATOM 2451 O O . GLU B 1 100 ? 10.547 4.41 -12.656 1 96.31 100 GLU B O 1
ATOM 2456 N N . HIS B 1 101 ? 8.781 4.109 -11.383 1 97.62 101 HIS B N 1
ATOM 2457 C CA . HIS B 1 101 ? 9.578 3.514 -10.312 1 97.62 101 HIS B CA 1
ATOM 2458 C C . HIS B 1 101 ? 9.195 2.053 -10.094 1 97.62 101 HIS B C 1
ATOM 2460 O O . HIS B 1 101 ? 9.273 1.549 -8.969 1 97.62 101 HIS B O 1
ATOM 2466 N N . ALA B 1 102 ? 8.727 1.425 -11.133 1 97.44 102 ALA B N 1
ATOM 2467 C CA . ALA B 1 102 ? 8.297 0.03 -11.07 1 97.44 102 ALA B CA 1
ATOM 2468 C C . ALA B 1 102 ? 9.469 -0.892 -10.758 1 97.44 102 ALA B C 1
ATOM 2470 O O . ALA B 1 102 ? 9.281 -1.999 -10.25 1 97.44 102 ALA B O 1
ATOM 2471 N N . LEU B 1 103 ? 10.742 -0.5 -11.047 1 98 103 LEU B N 1
ATOM 2472 C CA . LEU B 1 103 ? 11.898 -1.369 -10.867 1 98 103 LEU B CA 1
ATOM 2473 C C . LEU B 1 103 ? 12.641 -1.035 -9.578 1 98 103 LEU B C 1
ATOM 2475 O O . LEU B 1 103 ? 13.602 -1.718 -9.211 1 98 103 LEU B O 1
ATOM 2479 N N . ASP B 1 104 ? 12.219 0.013 -8.875 1 98.12 104 ASP B N 1
ATOM 2480 C CA . ASP B 1 104 ? 12.812 0.384 -7.59 1 98.12 104 ASP B CA 1
ATOM 2481 C C . ASP B 1 104 ? 11.75 0.914 -6.629 1 98.12 104 ASP B C 1
ATOM 2483 O O . ASP B 1 104 ? 11.93 1.964 -6.008 1 98.12 104 ASP B O 1
ATOM 2487 N N . PRO B 1 105 ? 10.641 0.194 -6.508 1 98.31 105 PRO B N 1
ATOM 2488 C CA . PRO B 1 105 ? 9.531 0.723 -5.719 1 98.31 105 PRO B CA 1
ATOM 2489 C C . PRO B 1 105 ? 9.875 0.876 -4.238 1 98.31 105 PRO B C 1
ATOM 2491 O O . PRO B 1 105 ? 9.422 1.819 -3.59 1 98.31 105 PRO B O 1
ATOM 2494 N N . ASP B 1 106 ? 10.688 -0.023 -3.664 1 96.94 106 ASP B N 1
ATOM 2495 C CA . ASP B 1 106 ? 11 0.014 -2.24 1 96.94 106 ASP B CA 1
ATOM 2496 C C . ASP B 1 106 ? 11.859 1.232 -1.898 1 96.94 106 ASP B C 1
ATOM 2498 O O . ASP B 1 106 ? 11.539 1.982 -0.974 1 96.94 106 ASP B O 1
ATOM 2502 N N . ASN B 1 107 ? 12.867 1.417 -2.676 1 97.88 107 ASN B N 1
ATOM 2503 C CA . ASN B 1 107 ? 13.734 2.568 -2.463 1 97.88 107 ASN B CA 1
ATOM 2504 C C . ASN B 1 107 ? 13 3.881 -2.723 1 97.88 107 ASN B C 1
ATOM 2506 O O . ASN B 1 107 ? 13.242 4.879 -2.041 1 97.88 107 ASN B O 1
ATOM 2510 N N . PHE B 1 108 ? 12.211 3.83 -3.709 1 98.5 108 PHE B N 1
ATOM 2511 C CA . PHE B 1 108 ? 11.406 5.016 -3.992 1 98.5 108 PHE B CA 1
ATOM 2512 C C . PHE B 1 108 ? 10.547 5.387 -2.791 1 98.5 108 PHE B C 1
ATOM 2514 O O . PHE B 1 108 ? 10.531 6.547 -2.369 1 98.5 108 PHE B O 1
ATOM 2521 N N . CYS B 1 109 ? 9.82 4.426 -2.223 1 97.69 109 CYS B N 1
ATOM 2522 C CA . CYS B 1 109 ? 8.961 4.676 -1.073 1 97.69 109 CYS B CA 1
ATOM 2523 C C . CYS B 1 109 ? 9.773 5.172 0.12 1 97.69 109 CYS B C 1
ATOM 2525 O O . CYS B 1 109 ? 9.367 6.109 0.807 1 97.69 109 CYS B O 1
ATOM 2527 N N . ARG B 1 110 ? 10.883 4.539 0.341 1 97.19 110 ARG B N 1
ATOM 2528 C CA . ARG B 1 110 ? 11.773 4.938 1.429 1 97.19 110 ARG B CA 1
ATOM 2529 C C . ARG B 1 110 ? 12.219 6.387 1.27 1 97.19 110 ARG B C 1
ATOM 2531 O O . ARG B 1 110 ? 12.164 7.164 2.223 1 97.19 110 ARG B O 1
ATOM 2538 N N . ALA B 1 111 ? 12.656 6.738 0.097 1 98.19 111 ALA B N 1
ATOM 2539 C CA . ALA B 1 111 ? 13.117 8.094 -0.194 1 98.19 111 ALA B CA 1
ATOM 2540 C C . ALA B 1 111 ? 11.984 9.102 -0.053 1 98.19 111 ALA B C 1
ATOM 2542 O O . ALA B 1 111 ? 12.188 10.211 0.442 1 98.19 111 ALA B O 1
ATOM 2543 N N . ARG B 1 112 ? 10.859 8.727 -0.499 1 98.06 112 ARG B N 1
ATOM 2544 C CA . ARG B 1 112 ? 9.703 9.617 -0.446 1 98.06 112 ARG B CA 1
ATOM 2545 C C . ARG B 1 112 ? 9.367 9.992 0.994 1 98.06 112 ARG B C 1
ATOM 2547 O O . ARG B 1 112 ? 9.148 11.164 1.305 1 98.06 112 ARG B O 1
ATOM 2554 N N . ILE B 1 113 ? 9.305 8.977 1.854 1 98.31 113 ILE B N 1
ATOM 2555 C CA . ILE B 1 113 ? 9 9.195 3.262 1 98.31 113 ILE B CA 1
ATOM 2556 C C . ILE B 1 113 ? 10.062 10.086 3.893 1 98.31 113 ILE B C 1
ATOM 2558 O O . ILE B 1 113 ? 9.742 11.086 4.547 1 98.31 113 ILE B O 1
ATOM 2562 N N . ALA B 1 114 ? 11.289 9.773 3.66 1 98.44 114 ALA B N 1
ATOM 2563 C CA . ALA B 1 114 ? 12.391 10.539 4.227 1 98.44 114 ALA B CA 1
ATOM 2564 C C . ALA B 1 114 ? 12.383 11.977 3.701 1 98.44 114 ALA B C 1
ATOM 2566 O O . ALA B 1 114 ? 12.664 12.922 4.445 1 98.44 114 ALA B O 1
ATOM 2567 N N . SER B 1 115 ? 12.148 12.141 2.477 1 98.19 115 SER B N 1
ATOM 2568 C CA . SER B 1 115 ? 12.125 13.461 1.871 1 98.19 115 SER B CA 1
ATOM 2569 C C . SER B 1 115 ? 11.016 14.32 2.475 1 98.19 115 SER B C 1
ATOM 2571 O O . SER B 1 115 ? 11.219 15.516 2.727 1 98.19 115 SER B O 1
ATOM 2573 N N . LYS B 1 116 ? 9.859 13.758 2.668 1 98.19 116 LYS B N 1
ATOM 2574 C CA . LYS B 1 116 ? 8.758 14.508 3.264 1 98.19 116 LYS B CA 1
AT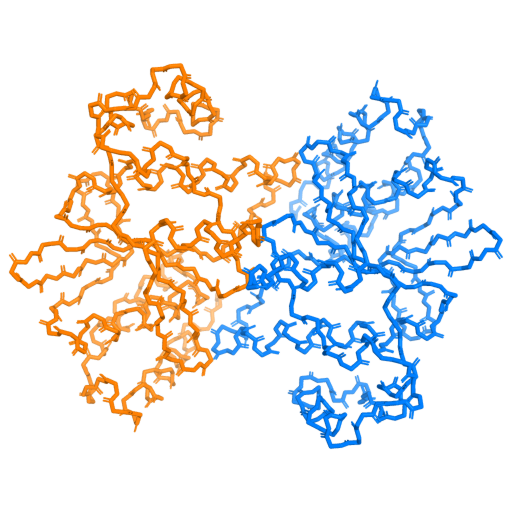OM 2575 C C . LYS B 1 116 ? 9.109 14.961 4.676 1 98.19 116 LYS B C 1
ATOM 2577 O O . LYS B 1 116 ? 8.844 16.109 5.047 1 98.19 116 LYS B O 1
ATOM 2582 N N . ILE B 1 117 ? 9.641 14.031 5.402 1 98.69 117 ILE B N 1
ATOM 2583 C CA . ILE B 1 117 ? 10.047 14.383 6.758 1 98.69 117 ILE B CA 1
ATOM 2584 C C . ILE B 1 117 ? 11.047 15.539 6.715 1 98.69 117 ILE B C 1
ATOM 2586 O O . ILE B 1 117 ? 10.875 16.547 7.41 1 98.69 117 ILE B O 1
ATOM 2590 N N . ALA B 1 118 ? 12.016 15.414 5.91 1 98.25 118 ALA B N 1
ATOM 2591 C CA . ALA B 1 118 ? 13.102 16.391 5.824 1 98.25 118 ALA B CA 1
ATOM 2592 C C . ALA B 1 118 ? 12.586 17.734 5.34 1 98.25 118 ALA B C 1
ATOM 2594 O O . ALA B 1 118 ? 12.922 18.781 5.914 1 98.25 118 ALA B O 1
ATOM 2595 N N . ARG B 1 119 ? 11.773 17.734 4.359 1 97.44 119 ARG B N 1
ATOM 2596 C CA . ARG B 1 119 ? 11.391 18.969 3.678 1 97.44 119 ARG B CA 1
ATOM 2597 C C . ARG B 1 119 ? 10.305 19.703 4.449 1 97.44 119 ARG B C 1
ATOM 2599 O O . ARG B 1 119 ? 10.305 20.938 4.512 1 97.44 119 ARG B O 1
ATOM 2606 N N . TYR B 1 120 ? 9.43 19 5.066 1 98.19 120 TYR B N 1
ATOM 2607 C CA . TYR B 1 120 ? 8.234 19.656 5.586 1 98.19 120 TYR B CA 1
ATOM 2608 C C . TYR B 1 120 ? 8.352 19.891 7.09 1 98.19 120 TYR B C 1
ATOM 2610 O O . TYR B 1 120 ? 7.801 20.859 7.621 1 98.19 120 TYR B O 1
ATOM 2618 N N . SER B 1 121 ? 9.062 19.047 7.766 1 98.44 121 SER B N 1
ATOM 2619 C CA . SER B 1 121 ? 9.062 19.078 9.227 1 98.44 121 SER B CA 1
ATOM 2620 C C . SER B 1 121 ? 9.695 20.375 9.742 1 98.44 121 SER B C 1
ATOM 2622 O O . SER B 1 121 ? 9.328 20.859 10.812 1 98.44 121 SER B O 1
ATOM 2624 N N . ILE B 1 122 ? 10.562 20.984 9.023 1 97.19 122 ILE B N 1
ATOM 2625 C CA . ILE B 1 122 ? 11.312 22.141 9.492 1 97.19 122 ILE B CA 1
ATOM 2626 C C . ILE B 1 122 ? 10.438 23.391 9.422 1 97.19 122 ILE B C 1
ATOM 2628 O O . ILE B 1 122 ? 10.812 24.438 9.93 1 97.19 122 ILE B O 1
ATOM 2632 N N . HIS B 1 123 ? 9.266 23.312 8.891 1 97.81 123 HIS B N 1
ATOM 2633 C CA . HIS B 1 123 ? 8.375 24.453 8.727 1 97.81 123 HIS B CA 1
ATOM 2634 C C . HIS B 1 123 ? 7.27 24.438 9.781 1 97.81 123 HIS B C 1
ATOM 2636 O O . HIS B 1 123 ? 6.289 25.172 9.664 1 97.81 123 HIS B O 1
ATOM 2642 N N . SER B 1 124 ? 7.355 23.578 10.781 1 98.19 124 SER B N 1
ATOM 2643 C CA . SER B 1 124 ? 6.273 23.438 11.742 1 98.19 124 SER B CA 1
ATOM 2644 C C . SER B 1 124 ? 6.812 23.188 13.148 1 98.19 124 SER B C 1
ATOM 2646 O O . SER B 1 124 ? 7.988 22.844 13.312 1 98.19 124 SER B O 1
ATOM 2648 N N . ASP B 1 125 ? 5.969 23.406 14.102 1 98.5 125 ASP B N 1
ATOM 2649 C CA . ASP B 1 125 ? 6.285 23 15.469 1 98.5 125 ASP B CA 1
ATOM 2650 C C . ASP B 1 125 ? 6.188 21.484 15.633 1 98.5 125 ASP B C 1
ATOM 2652 O O . ASP B 1 125 ? 6.992 20.891 16.344 1 98.5 125 ASP B O 1
ATOM 2656 N N . ARG B 1 126 ? 5.215 20.891 15.031 1 98.69 126 ARG B N 1
ATOM 2657 C CA . ARG B 1 126 ? 5.035 19.453 15.008 1 98.69 126 ARG B CA 1
ATOM 2658 C C . ARG B 1 126 ? 4.746 18.953 13.594 1 98.69 126 ARG B C 1
ATOM 2660 O O . ARG B 1 126 ? 4.035 19.625 12.836 1 98.69 126 ARG B O 1
ATOM 2667 N N . PHE B 1 127 ? 5.305 17.828 13.305 1 98.88 127 PHE B N 1
ATOM 2668 C CA . PHE B 1 127 ? 5.145 17.25 11.977 1 98.88 127 PHE B CA 1
ATOM 2669 C C . PHE B 1 127 ? 4.625 15.82 12.07 1 98.88 127 PHE B C 1
ATOM 2671 O O . PHE B 1 127 ? 5.129 15.023 12.867 1 98.88 127 PHE B O 1
ATOM 2678 N N . TYR B 1 128 ? 3.576 15.5 11.258 1 98.94 128 TYR B N 1
ATOM 2679 C CA . TYR B 1 128 ? 2.977 14.172 11.234 1 98.94 128 TYR B CA 1
ATOM 2680 C C . TYR B 1 128 ? 2.945 13.617 9.812 1 98.94 128 TYR B C 1
ATOM 2682 O O . TYR B 1 128 ? 2.846 14.375 8.844 1 98.94 128 TYR B O 1
ATOM 2690 N N . LEU B 1 129 ? 3.111 12.336 9.719 1 98.81 129 LEU B N 1
ATOM 2691 C CA . LEU B 1 129 ? 2.779 11.586 8.508 1 98.81 129 LEU B CA 1
ATOM 2692 C C . LEU B 1 129 ? 1.478 10.812 8.695 1 98.81 129 LEU B C 1
ATOM 2694 O O . LEU B 1 129 ? 1.249 10.211 9.742 1 98.81 129 LEU B O 1
ATOM 2698 N N . ALA B 1 130 ? 0.592 10.891 7.723 1 98.81 130 ALA B N 1
ATOM 2699 C CA . ALA B 1 130 ? -0.642 10.109 7.73 1 98.81 130 ALA B CA 1
ATOM 2700 C C . ALA B 1 130 ? -0.611 9.023 6.652 1 98.81 130 ALA B C 1
ATOM 2702 O O . ALA B 1 130 ? -0.135 9.258 5.539 1 98.81 130 ALA B O 1
ATOM 2703 N N . ALA B 1 131 ? -1.041 7.84 6.949 1 97.88 131 ALA B N 1
ATOM 2704 C CA . ALA B 1 131 ? -1.084 6.723 6.008 1 97.88 131 ALA B CA 1
ATOM 2705 C C . ALA B 1 131 ? -2.277 5.812 6.289 1 97.88 131 ALA B C 1
ATOM 2707 O O . ALA B 1 131 ? -2.797 5.789 7.406 1 97.88 131 ALA B O 1
ATOM 2708 N N . PRO B 1 132 ? -2.771 5.129 5.277 1 97.19 132 PRO B N 1
ATOM 2709 C CA . PRO B 1 132 ? -3.795 4.113 5.551 1 97.19 132 PRO B CA 1
ATOM 2710 C C . PRO B 1 132 ? -3.248 2.924 6.34 1 97.19 132 PRO B C 1
ATOM 2712 O O . PRO B 1 132 ? -2.033 2.732 6.41 1 97.19 132 PRO B O 1
ATOM 2715 N N . PRO B 1 133 ? -4.133 2.145 6.949 1 94.25 133 PRO B N 1
ATOM 2716 C CA . PRO B 1 133 ? -3.68 1.019 7.77 1 94.25 133 PRO B CA 1
ATOM 2717 C C . PRO B 1 133 ? -2.928 -0.036 6.961 1 94.25 133 PRO B C 1
ATOM 2719 O O . PRO B 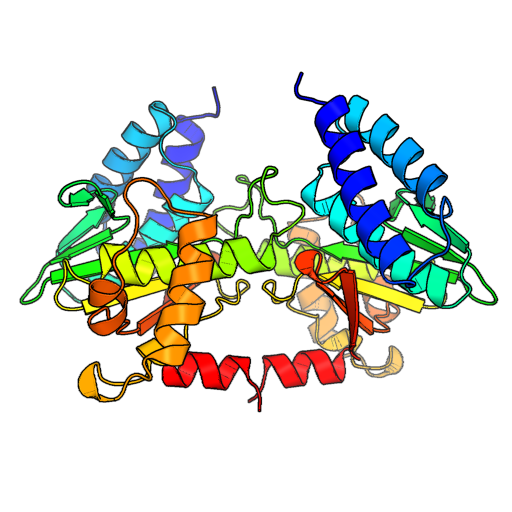1 133 ? -2.125 -0.789 7.516 1 94.25 133 PRO B O 1
ATOM 2722 N N . THR B 1 134 ? -3.109 -0.053 5.664 1 94 134 THR B N 1
ATOM 2723 C CA . THR B 1 134 ? -2.525 -1.106 4.84 1 94 134 THR B CA 1
ATOM 2724 C C . THR B 1 134 ? -1.14 -0.703 4.348 1 94 134 THR B C 1
ATOM 2726 O O . THR B 1 134 ? -0.427 -1.513 3.75 1 94 134 THR B O 1
ATOM 2729 N N . TYR B 1 135 ? -0.744 0.524 4.523 1 95.12 135 TYR B N 1
ATOM 2730 C CA . TYR B 1 135 ? 0.544 0.995 4.027 1 95.12 135 TYR B CA 1
ATOM 2731 C C . TYR B 1 135 ? 1.575 1.049 5.148 1 95.12 135 TYR B C 1
ATOM 2733 O O . TYR B 1 135 ? 1.418 1.808 6.105 1 95.12 135 TYR B O 1
ATOM 2741 N N . LEU B 1 136 ? 2.617 0.312 4.941 1 93.75 136 LEU B N 1
ATOM 2742 C CA . LEU B 1 136 ? 3.717 0.299 5.902 1 93.75 136 LEU B CA 1
ATOM 2743 C C . LEU B 1 136 ? 4.832 1.242 5.461 1 93.75 136 LEU B C 1
ATOM 2745 O O . LEU B 1 136 ? 5.617 0.911 4.57 1 93.75 136 LEU B O 1
ATOM 2749 N N . MET B 1 137 ? 4.941 2.273 6.145 1 95.19 137 MET B N 1
ATOM 2750 C CA . MET B 1 137 ? 5.988 3.244 5.832 1 95.19 137 MET B CA 1
ATOM 2751 C C . MET B 1 137 ? 7.309 2.848 6.48 1 95.19 137 MET B C 1
ATOM 2753 O O . MET B 1 137 ? 7.336 2.43 7.641 1 95.19 137 MET B O 1
ATOM 2757 N N . GLU B 1 138 ? 8.32 2.945 5.73 1 92.88 138 GLU B N 1
ATOM 2758 C CA . GLU B 1 138 ? 9.648 2.797 6.316 1 92.88 138 GLU B CA 1
ATOM 2759 C C . GLU B 1 138 ? 10.172 4.129 6.852 1 92.88 138 GLU B C 1
ATOM 2761 O O . GLU B 1 138 ? 10.617 4.98 6.082 1 92.88 138 GLU B O 1
ATOM 2766 N N . ILE B 1 139 ? 10.172 4.223 8.133 1 95.69 139 ILE B N 1
ATOM 2767 C CA . ILE B 1 139 ? 10.602 5.445 8.805 1 95.69 139 ILE B CA 1
ATOM 2768 C C . ILE B 1 139 ? 12.117 5.418 9.008 1 95.69 139 ILE B C 1
ATOM 2770 O O . ILE B 1 139 ? 12.664 4.438 9.516 1 95.69 139 ILE B O 1
ATOM 2774 N N . PRO B 1 140 ? 12.797 6.48 8.547 1 95.81 140 PRO B N 1
ATOM 2775 C CA . PRO B 1 140 ? 14.227 6.52 8.836 1 95.81 140 PRO B CA 1
ATOM 2776 C C . PRO B 1 140 ? 14.539 6.434 10.328 1 95.81 140 PRO B C 1
ATOM 2778 O O . PRO B 1 140 ? 14.016 7.227 11.117 1 95.81 140 PRO B O 1
ATOM 2781 N N . PRO B 1 141 ? 15.438 5.582 10.688 1 93.75 141 PRO B N 1
ATOM 2782 C CA . PRO B 1 141 ? 15.664 5.352 12.117 1 93.75 141 PRO B CA 1
ATOM 2783 C C . PRO B 1 141 ? 16.219 6.582 12.828 1 93.75 141 PRO B C 1
ATOM 2785 O O . PRO B 1 141 ? 15.969 6.773 14.023 1 93.75 141 PRO B O 1
ATOM 2788 N N . PHE B 1 142 ? 16.906 7.383 12.141 1 95.56 142 PHE B N 1
ATOM 2789 C CA . PHE B 1 142 ? 17.578 8.508 12.789 1 95.56 142 PHE B CA 1
ATOM 2790 C C . PHE B 1 142 ? 16.547 9.5 13.336 1 95.56 142 PHE B C 1
ATOM 2792 O O . PHE B 1 142 ? 16.859 10.281 14.242 1 95.56 142 PHE B O 1
ATOM 2799 N N . VAL B 1 143 ? 15.289 9.453 12.859 1 96.56 143 VAL B N 1
ATOM 2800 C CA . VAL B 1 143 ? 14.305 10.43 13.305 1 96.56 143 VAL B CA 1
ATOM 2801 C C . VAL B 1 143 ? 13.836 10.086 14.719 1 96.56 143 VAL B C 1
ATOM 2803 O O . VAL B 1 143 ? 13.18 10.906 15.375 1 96.56 143 VAL B O 1
ATOM 2806 N N . LEU B 1 144 ? 14.141 8.898 15.164 1 95.62 144 LEU B N 1
ATOM 2807 C CA . LEU B 1 144 ? 13.773 8.461 16.516 1 95.62 144 LEU B CA 1
ATOM 2808 C C . LEU B 1 144 ? 14.719 9.062 17.547 1 95.62 144 LEU B C 1
ATOM 2810 O O . LEU B 1 144 ? 14.445 9.008 18.75 1 95.62 144 LEU B O 1
ATOM 2814 N N . LEU B 1 145 ? 15.781 9.609 17.125 1 96.12 145 LEU B N 1
ATOM 2815 C CA . LEU B 1 145 ? 16.812 10.156 18 1 96.12 145 LEU B CA 1
ATOM 2816 C C . LEU B 1 145 ? 16.812 11.68 17.969 1 96.12 145 LEU B C 1
ATOM 2818 O O . LEU B 1 145 ? 16.484 12.281 16.953 1 96.12 145 LEU B O 1
ATOM 2822 N N . PRO B 1 146 ? 17.219 12.273 19.109 1 96.12 146 PRO B N 1
ATOM 2823 C CA . PRO B 1 146 ? 17.453 13.719 19.031 1 96.12 146 PRO B CA 1
ATOM 2824 C C . PRO B 1 146 ? 18.594 14.078 18.078 1 96.12 146 PRO B C 1
ATOM 2826 O O . PRO B 1 146 ? 19.484 13.266 17.844 1 96.12 146 PRO B O 1
ATOM 2829 N N . PRO B 1 147 ? 18.531 15.273 17.562 1 96.06 147 PRO B N 1
ATOM 2830 C CA . PRO B 1 147 ? 19.5 15.695 16.547 1 96.06 147 PRO B CA 1
ATOM 2831 C C . PRO B 1 147 ? 20.938 15.461 16.969 1 96.06 147 PRO B C 1
ATOM 2833 O O . PRO B 1 147 ? 21.766 14.992 16.172 1 96.06 147 PRO B O 1
ATOM 2836 N N . ASP B 1 148 ? 21.312 15.703 18.203 1 96 148 ASP B N 1
ATOM 2837 C CA . ASP B 1 148 ? 22.688 15.656 18.672 1 96 148 ASP B CA 1
ATOM 2838 C C . ASP B 1 148 ? 23.156 14.211 18.844 1 96 148 ASP B C 1
ATOM 2840 O O . ASP B 1 148 ? 24.359 13.961 18.984 1 96 148 ASP B O 1
ATOM 2844 N N . GLU B 1 149 ? 22.281 13.227 18.75 1 97.5 149 GLU B N 1
ATOM 2845 C CA . GLU B 1 149 ? 22.625 11.828 18.953 1 97.5 149 GLU B CA 1
ATOM 2846 C C . GLU B 1 149 ? 22.641 11.062 17.625 1 97.5 149 GLU B C 1
ATOM 2848 O O . GLU B 1 149 ? 22.969 9.875 17.594 1 97.5 149 GLU B O 1
ATOM 2853 N N . ARG B 1 150 ? 22.375 11.734 16.547 1 97.62 150 ARG B N 1
ATOM 2854 C CA . ARG B 1 150 ? 22.281 11.062 15.258 1 97.62 150 ARG B CA 1
ATOM 2855 C C . ARG B 1 150 ? 23.672 10.766 14.695 1 97.62 150 ARG B C 1
ATOM 2857 O O . ARG B 1 150 ? 24.578 11.578 14.812 1 97.62 150 ARG B O 1
ATOM 2864 N N . ASN B 1 151 ? 23.75 9.539 14.195 1 96.69 151 ASN B N 1
ATOM 2865 C CA . ASN B 1 151 ? 25 9.047 13.633 1 96.69 151 ASN B CA 1
ATOM 2866 C C . ASN B 1 151 ? 25.266 9.633 12.25 1 96.69 151 ASN B C 1
ATOM 2868 O O . ASN B 1 151 ? 24.453 9.477 11.336 1 96.69 151 ASN B O 1
ATOM 2872 N N . GLU B 1 152 ? 26.453 10.18 12.055 1 96.56 152 GLU B N 1
ATOM 2873 C CA . GLU B 1 152 ? 26.812 10.852 10.812 1 96.56 152 GLU B CA 1
ATOM 2874 C C . GLU B 1 152 ? 26.844 9.875 9.641 1 96.56 152 GLU B C 1
ATOM 2876 O O . GLU B 1 152 ? 26.406 10.211 8.539 1 96.56 152 GLU B O 1
ATOM 2881 N N . ASP B 1 153 ? 27.312 8.734 9.859 1 97.31 153 ASP B N 1
ATOM 2882 C CA . ASP B 1 153 ? 27.375 7.738 8.789 1 97.31 153 ASP B CA 1
ATOM 2883 C C . ASP B 1 153 ? 25.984 7.332 8.32 1 97.31 153 ASP B C 1
ATOM 2885 O O . ASP B 1 153 ? 25.766 7.137 7.129 1 97.31 153 ASP B O 1
ATOM 2889 N N . GLU B 1 154 ? 25.125 7.156 9.211 1 97.06 154 GLU B N 1
ATOM 2890 C CA . GLU B 1 154 ? 23.734 6.836 8.875 1 97.06 154 GLU B CA 1
ATOM 2891 C C . GLU B 1 154 ? 23.094 7.957 8.062 1 97.06 154 GLU B C 1
ATOM 2893 O O . GLU B 1 154 ? 22.391 7.699 7.082 1 97.06 154 GLU B O 1
ATOM 2898 N N . LEU B 1 155 ? 23.344 9.164 8.477 1 98.19 155 LEU B N 1
ATOM 2899 C CA . LEU B 1 155 ? 22.797 10.32 7.777 1 98.19 155 LEU B CA 1
ATOM 2900 C C . LEU B 1 155 ? 23.312 10.383 6.344 1 98.19 155 LEU B C 1
ATOM 2902 O O . LEU B 1 155 ? 22.562 10.703 5.422 1 98.19 155 LEU B O 1
ATOM 2906 N N . ILE B 1 156 ? 24.531 10.078 6.172 1 98.19 156 ILE B N 1
ATOM 2907 C CA . ILE B 1 156 ? 25.156 10.117 4.852 1 98.19 156 ILE B CA 1
ATOM 2908 C C . ILE B 1 156 ? 24.531 9.047 3.961 1 98.19 156 ILE B C 1
ATOM 2910 O O . ILE B 1 156 ? 24.297 9.281 2.771 1 98.19 156 ILE B O 1
ATOM 2914 N N . LYS B 1 157 ? 24.281 7.914 4.508 1 97.88 157 LYS B N 1
ATOM 2915 C CA . LYS B 1 157 ? 23.625 6.852 3.762 1 97.88 157 LYS B CA 1
ATOM 2916 C C . LYS B 1 157 ? 22.25 7.297 3.271 1 97.88 157 LYS B C 1
ATOM 2918 O O . LYS B 1 157 ? 21.891 7.082 2.109 1 97.88 157 LYS B O 1
ATOM 2923 N N . TRP B 1 158 ? 21.484 7.898 4.145 1 98.06 158 TRP B N 1
ATOM 2924 C CA . TRP B 1 158 ? 20.156 8.383 3.777 1 98.06 158 TRP B CA 1
ATOM 2925 C C . TRP B 1 158 ? 20.25 9.539 2.783 1 98.06 158 TRP B C 1
ATOM 2927 O O . TRP B 1 158 ? 19.438 9.641 1.864 1 98.06 158 TRP B O 1
ATOM 2937 N N . LYS B 1 159 ? 21.234 10.422 2.967 1 98.25 159 LYS B N 1
ATOM 2938 C CA . LYS B 1 159 ? 21.469 11.492 2.008 1 98.25 159 LYS B CA 1
ATOM 2939 C C . LYS B 1 159 ? 21.734 10.938 0.611 1 98.25 159 LYS B C 1
ATOM 2941 O O . LYS B 1 159 ? 21.234 11.469 -0.381 1 98.25 159 LYS B O 1
ATOM 2946 N N . SER B 1 160 ? 22.5 9.938 0.562 1 98.12 160 SER B N 1
ATOM 2947 C CA . SER B 1 160 ? 22.812 9.297 -0.713 1 98.12 160 SER B CA 1
ATOM 2948 C C . SER B 1 160 ? 21.547 8.75 -1.373 1 98.12 160 SER B C 1
ATOM 2950 O O . SER B 1 160 ? 21.359 8.898 -2.582 1 98.12 160 SER B O 1
ATOM 2952 N N . LEU B 1 161 ? 20.734 8.086 -0.635 1 98.19 161 LEU B N 1
ATOM 2953 C CA . LEU B 1 161 ? 19.453 7.59 -1.143 1 98.19 161 LEU B CA 1
ATOM 2954 C C . LEU B 1 161 ? 18.594 8.734 -1.671 1 98.19 161 LEU B C 1
ATOM 2956 O O . LEU B 1 161 ? 18.062 8.656 -2.779 1 98.19 161 LEU B O 1
ATOM 2960 N N . LEU B 1 162 ? 18.469 9.812 -0.902 1 98.44 162 LEU B N 1
ATOM 2961 C CA . LEU B 1 162 ? 17.641 10.953 -1.278 1 98.44 162 LEU B CA 1
ATOM 2962 C C . LEU B 1 162 ? 18.172 11.617 -2.549 1 98.44 162 LEU B C 1
ATOM 2964 O O . LEU B 1 162 ? 17.391 12.031 -3.406 1 98.44 162 LEU B O 1
ATOM 2968 N N . ASP B 1 163 ? 19.484 11.664 -2.686 1 98.06 163 ASP B N 1
ATOM 2969 C CA . ASP B 1 163 ? 20.109 12.297 -3.846 1 98.06 163 ASP B CA 1
ATOM 2970 C C . ASP B 1 163 ? 19.812 11.508 -5.121 1 98.06 163 ASP B C 1
ATOM 2972 O O . ASP B 1 163 ? 19.891 12.055 -6.223 1 98.06 163 ASP B O 1
ATOM 2976 N N . SER B 1 164 ? 19.484 10.328 -4.992 1 97.44 164 SER B N 1
ATOM 2977 C CA . SER B 1 164 ? 19.156 9.508 -6.16 1 97.44 164 SER B CA 1
ATOM 2978 C C . SER B 1 164 ? 17.766 9.836 -6.695 1 97.44 164 SER B C 1
ATOM 2980 O O . SER B 1 164 ? 17.453 9.523 -7.848 1 97.44 164 SER B O 1
ATOM 2982 N N . TYR B 1 165 ? 16.922 10.484 -5.949 1 97.31 165 TYR B N 1
ATOM 2983 C CA . TYR B 1 165 ? 15.539 10.734 -6.359 1 97.31 165 TYR B CA 1
ATOM 2984 C C . TYR B 1 165 ? 15.242 12.227 -6.379 1 97.31 165 TYR B C 1
ATOM 2986 O O . TYR B 1 165 ? 14.375 12.688 -7.129 1 97.31 165 TYR B O 1
ATOM 2994 N N . TYR B 1 166 ? 15.852 12.906 -5.484 1 95.56 166 TYR B N 1
ATOM 2995 C CA . TYR B 1 166 ? 15.562 14.328 -5.301 1 95.56 166 TYR B CA 1
ATOM 2996 C C . TYR B 1 166 ? 16.828 15.164 -5.48 1 95.56 166 TYR B C 1
ATOM 2998 O O . TYR B 1 166 ? 17.594 15.352 -4.535 1 95.56 166 TYR B O 1
ATOM 3006 N N . THR B 1 167 ? 16.875 15.766 -6.652 1 92.56 167 THR B N 1
ATOM 3007 C CA . THR B 1 167 ? 18.125 16.438 -6.98 1 92.56 167 THR B CA 1
ATOM 3008 C C . THR B 1 167 ? 17.906 17.938 -7.141 1 92.56 167 THR B C 1
ATOM 3010 O O . THR B 1 167 ? 18.875 18.719 -7.109 1 92.56 167 THR B O 1
ATOM 3013 N N . ASN B 1 168 ? 16.656 18.375 -7.266 1 88.5 168 ASN B N 1
ATOM 3014 C CA . ASN B 1 168 ? 16.406 19.797 -7.516 1 88.5 168 ASN B CA 1
ATOM 3015 C C . ASN B 1 168 ? 15.234 20.312 -6.699 1 88.5 168 ASN B C 1
ATOM 3017 O O . ASN B 1 168 ? 14.078 20.156 -7.098 1 88.5 168 ASN B O 1
ATOM 3021 N N . PRO B 1 169 ? 15.5 21.062 -5.883 1 89.81 169 PRO B N 1
ATOM 3022 C CA . PRO B 1 169 ? 16.766 21.203 -5.16 1 89.81 169 PRO B CA 1
ATOM 3023 C C . PRO B 1 169 ? 17.094 19.984 -4.301 1 89.81 169 PRO B C 1
ATOM 3025 O O . PRO B 1 169 ? 16.188 19.266 -3.867 1 89.81 169 PRO B O 1
ATOM 3028 N N . PRO B 1 170 ? 18.359 19.688 -4.094 1 95 170 PRO B N 1
ATOM 3029 C CA . PRO B 1 170 ? 18.734 18.578 -3.205 1 95 170 PRO B CA 1
ATOM 3030 C C . PRO B 1 170 ? 18.422 18.875 -1.738 1 95 170 PRO B C 1
ATOM 3032 O O . PRO B 1 170 ? 18.266 20.031 -1.357 1 95 170 PRO B O 1
ATOM 3035 N N . ILE B 1 171 ? 18.312 17.875 -0.95 1 96.69 171 ILE B N 1
ATOM 3036 C CA . ILE B 1 171 ? 18.094 18.016 0.486 1 96.69 171 ILE B CA 1
ATOM 3037 C C . ILE B 1 171 ? 19.438 18.031 1.211 1 96.69 171 ILE B C 1
ATOM 3039 O O . ILE B 1 171 ? 20.188 17.062 1.154 1 96.69 171 ILE B O 1
ATOM 3043 N N . PRO B 1 172 ? 19.781 19.078 1.842 1 96.94 172 PRO B N 1
ATOM 3044 C CA . PRO B 1 172 ? 21.062 19.156 2.533 1 96.94 172 PRO B CA 1
ATOM 3045 C C . PRO B 1 172 ? 21.156 18.203 3.715 1 96.94 172 PRO B C 1
ATOM 3047 O O . PRO B 1 172 ? 20.156 17.938 4.391 1 96.94 172 PRO B O 1
ATOM 3050 N N . LEU B 1 173 ? 22.375 17.766 3.973 1 97.38 173 LEU B N 1
ATOM 3051 C CA . LEU B 1 173 ? 22.641 16.875 5.098 1 97.38 173 LEU B CA 1
ATOM 3052 C C . LEU B 1 173 ? 22.203 17.516 6.41 1 97.38 173 LEU B C 1
ATOM 3054 O O . LEU B 1 173 ? 21.719 16.828 7.316 1 97.38 173 LEU B O 1
ATOM 3058 N N . GLU B 1 174 ? 22.359 18.812 6.543 1 97.06 174 GLU B N 1
ATOM 3059 C CA . GLU B 1 174 ? 22.016 19.562 7.75 1 97.06 174 GLU B CA 1
ATOM 3060 C C . GLU B 1 174 ? 20.531 19.453 8.07 1 97.06 174 GLU B C 1
ATOM 3062 O O . GLU B 1 174 ? 20.141 19.438 9.234 1 97.06 174 GLU B O 1
ATOM 3067 N N . ILE B 1 175 ? 19.734 19.375 7.07 1 97.88 175 ILE B N 1
ATOM 3068 C CA . ILE B 1 175 ? 18.297 19.234 7.258 1 97.88 175 ILE B CA 1
ATOM 3069 C C . ILE B 1 175 ? 17.984 17.859 7.84 1 97.88 175 ILE B C 1
ATOM 3071 O O . ILE B 1 175 ? 17.094 17.734 8.688 1 97.88 175 ILE B O 1
ATOM 3075 N N . LEU B 1 176 ? 18.641 16.781 7.387 1 98.12 176 LEU B N 1
ATOM 3076 C CA . LEU B 1 176 ? 18.453 15.445 7.934 1 98.12 176 LEU B CA 1
ATOM 3077 C C . LEU B 1 176 ? 18.844 15.406 9.406 1 98.12 176 LEU B C 1
ATOM 3079 O O . LEU B 1 176 ? 18.266 14.633 10.18 1 98.12 176 LEU B O 1
ATOM 3083 N N . ARG B 1 177 ? 19.766 16.266 9.75 1 97.62 177 ARG B N 1
ATOM 3084 C CA . ARG B 1 177 ? 20.219 16.312 11.133 1 97.62 177 ARG B CA 1
ATOM 3085 C C . ARG B 1 177 ? 19.156 16.891 12.055 1 97.62 177 ARG B C 1
ATOM 3087 O O . ARG B 1 177 ? 19.078 16.531 13.227 1 97.62 177 ARG B O 1
ATOM 3094 N N . ILE B 1 178 ? 18.344 17.797 11.555 1 97.81 178 ILE B N 1
ATOM 3095 C CA . ILE B 1 178 ? 17.516 18.547 12.484 1 97.81 178 ILE B CA 1
ATOM 3096 C C . ILE B 1 178 ? 16.047 18.219 12.25 1 97.81 178 ILE B C 1
ATOM 3098 O O . ILE B 1 178 ? 15.18 18.594 13.047 1 97.81 178 ILE B O 1
ATOM 3102 N N . CYS B 1 179 ? 15.648 17.562 11.125 1 98.44 179 CYS B N 1
ATOM 3103 C CA . CYS B 1 179 ? 14.258 17.266 10.836 1 98.44 179 CYS B CA 1
ATOM 3104 C C . CYS B 1 179 ? 13.648 16.406 11.938 1 98.44 179 CYS B C 1
ATOM 3106 O O . CYS B 1 179 ? 14.367 15.867 12.789 1 98.44 179 CYS B O 1
ATOM 3108 N N . LYS B 1 180 ? 12.281 16.375 11.984 1 98.38 180 LYS B N 1
ATOM 3109 C CA . LYS B 1 180 ? 11.602 15.68 13.07 1 98.38 180 LYS B CA 1
ATOM 3110 C C . LYS B 1 180 ? 10.344 14.969 12.57 1 98.38 180 LYS B C 1
ATOM 3112 O O . LYS B 1 180 ? 9.82 15.305 11.508 1 98.38 180 LYS B O 1
ATOM 3117 N N . LEU B 1 181 ? 9.953 14.008 13.234 1 98.69 181 LEU B N 1
ATOM 3118 C CA . LEU B 1 181 ? 8.688 13.297 13.094 1 98.69 181 LEU B CA 1
ATOM 3119 C C . LEU B 1 181 ? 8.023 13.102 14.453 1 98.69 181 LEU B C 1
ATOM 3121 O O . LEU B 1 181 ? 8.516 12.328 15.281 1 98.69 181 LEU B O 1
ATOM 3125 N N . ASN B 1 182 ? 6.957 13.805 14.648 1 98.44 182 ASN B N 1
ATOM 3126 C CA . ASN B 1 182 ? 6.328 13.797 15.969 1 98.44 182 ASN B CA 1
ATOM 3127 C C . ASN B 1 182 ? 5.305 12.672 16.094 1 98.44 182 ASN B C 1
ATOM 3129 O O . ASN B 1 182 ? 5.023 12.195 17.188 1 98.44 182 ASN B O 1
ATOM 3133 N N . GLY B 1 183 ? 4.781 12.219 14.992 1 98.31 183 GLY B N 1
ATOM 3134 C CA . GLY B 1 183 ? 3.805 11.141 15.078 1 98.31 183 GLY B CA 1
ATOM 3135 C C . GLY B 1 183 ? 3.389 10.602 13.727 1 98.31 183 GLY B C 1
ATOM 3136 O O . GLY B 1 183 ? 3.762 11.164 12.688 1 98.31 183 GLY B O 1
ATOM 3137 N N . ILE B 1 184 ? 2.805 9.492 13.734 1 98.31 184 ILE B N 1
ATOM 3138 C CA . ILE B 1 184 ? 2.201 8.828 12.586 1 98.31 184 ILE B CA 1
ATOM 3139 C C . ILE B 1 184 ? 0.695 8.688 12.805 1 98.31 184 ILE B C 1
ATOM 3141 O O . ILE B 1 184 ? 0.251 8.266 13.875 1 98.31 184 ILE B O 1
ATOM 3145 N N . LEU B 1 185 ? -0.014 9.141 11.852 1 98.69 185 LEU B N 1
ATOM 3146 C CA . LEU B 1 185 ? -1.47 9.055 11.891 1 98.69 185 LEU B CA 1
ATOM 3147 C C . LEU B 1 185 ? -1.969 7.906 11.016 1 98.69 185 LEU B C 1
ATOM 3149 O O . LEU B 1 185 ? -1.955 8.008 9.789 1 98.69 185 LEU B O 1
ATOM 3153 N N . ILE B 1 186 ? -2.385 6.789 11.641 1 97.56 186 ILE B N 1
ATOM 3154 C CA . ILE B 1 186 ? -3.057 5.734 10.891 1 97.56 186 ILE B CA 1
ATOM 3155 C C . ILE B 1 186 ? -4.5 6.145 10.602 1 97.56 186 ILE B C 1
ATOM 3157 O O . ILE B 1 186 ? -5.316 6.25 11.523 1 97.56 186 ILE B O 1
ATOM 3161 N N . THR B 1 187 ? -4.809 6.348 9.336 1 98.19 187 THR B N 1
ATOM 3162 C CA . THR B 1 187 ? -6.051 6.988 8.922 1 98.19 187 THR B CA 1
ATOM 3163 C C . THR B 1 187 ? -6.98 5.984 8.25 1 98.19 187 THR B C 1
ATOM 3165 O O . THR B 1 187 ? -6.668 5.457 7.18 1 98.19 187 THR B O 1
ATOM 3168 N N . SER B 1 188 ? -8.094 5.676 8.859 1 97.81 188 SER B N 1
ATOM 3169 C CA . SER B 1 188 ? -9.141 4.844 8.266 1 97.81 188 SER B CA 1
ATOM 3170 C C . SER B 1 188 ? -10.242 5.699 7.652 1 97.81 188 SER B C 1
ATOM 3172 O O . SER B 1 188 ? -11.047 6.297 8.375 1 97.81 188 SER B O 1
ATOM 3174 N N . VAL B 1 189 ? -10.297 5.727 6.387 1 98.56 189 VAL B N 1
ATOM 3175 C CA . VAL B 1 189 ? -11.352 6.461 5.699 1 98.56 189 VAL B CA 1
ATOM 3176 C C . VAL B 1 189 ? -12.695 5.77 5.93 1 98.56 189 VAL B C 1
ATOM 3178 O O . VAL B 1 189 ? -13.711 6.434 6.148 1 98.56 189 VAL B O 1
ATOM 3181 N N . ASP B 1 190 ? -12.695 4.477 5.953 1 97.75 190 ASP B N 1
ATOM 3182 C CA . ASP B 1 190 ? -13.898 3.678 6.156 1 97.75 190 ASP B CA 1
ATOM 3183 C C . ASP B 1 190 ? -14.609 4.066 7.453 1 97.75 190 ASP B C 1
ATOM 3185 O O . ASP B 1 190 ? -15.828 4.234 7.473 1 97.75 190 ASP B O 1
ATOM 3189 N N . ASP B 1 191 ? -13.82 4.23 8.492 1 96.62 191 ASP B N 1
ATOM 3190 C CA . ASP B 1 191 ? -14.383 4.473 9.82 1 96.62 191 ASP B CA 1
ATOM 3191 C C . ASP B 1 191 ? -14.398 5.965 10.141 1 96.62 191 ASP B C 1
ATOM 3193 O O . ASP B 1 191 ? -15.023 6.387 11.117 1 96.62 191 ASP B O 1
ATOM 3197 N N . GLY B 1 192 ? -13.68 6.809 9.328 1 97.44 192 GLY B N 1
ATOM 3198 C CA . GLY B 1 192 ? -13.547 8.227 9.625 1 97.44 192 GLY B CA 1
ATOM 3199 C C . GLY B 1 192 ? -12.773 8.5 10.898 1 97.44 192 GLY B C 1
ATOM 3200 O O . GLY B 1 192 ? -13.125 9.406 11.664 1 97.44 192 GLY B O 1
ATOM 3201 N N . ARG B 1 193 ? -11.742 7.711 11.141 1 96.81 193 ARG B N 1
ATOM 3202 C CA . ARG B 1 193 ? -11.008 7.812 12.398 1 96.81 193 ARG B CA 1
ATOM 3203 C C . ARG B 1 193 ? -9.508 7.863 12.148 1 96.81 193 ARG B C 1
ATOM 3205 O O . ARG B 1 193 ? -9.023 7.363 11.133 1 96.81 193 ARG B O 1
ATOM 3212 N N . VAL B 1 194 ? -8.852 8.438 13.047 1 98.25 194 VAL B N 1
ATOM 3213 C CA . VAL B 1 194 ? -7.398 8.539 13.023 1 98.25 194 VAL B CA 1
ATOM 3214 C C . VAL B 1 194 ? -6.828 7.988 14.328 1 98.25 194 VAL B C 1
ATOM 3216 O O . VAL B 1 194 ? -7.312 8.32 15.414 1 98.25 194 VAL B O 1
ATOM 3219 N N . THR B 1 195 ? -5.93 7.078 14.266 1 97.5 195 THR B N 1
ATOM 3220 C CA . THR B 1 195 ? -5.148 6.625 15.414 1 97.5 195 THR B CA 1
ATOM 3221 C C . THR B 1 195 ? -3.752 7.242 15.391 1 97.5 195 THR B C 1
ATOM 3223 O O . THR B 1 195 ? -3.014 7.086 14.414 1 97.5 195 THR B O 1
ATOM 3226 N N . GLU B 1 196 ? -3.395 7.91 16.438 1 97.88 196 GLU B N 1
ATOM 3227 C CA . GLU B 1 196 ? -2.088 8.555 16.531 1 97.88 196 GLU B CA 1
ATOM 3228 C C . GLU B 1 196 ? -1.073 7.633 17.203 1 97.88 196 GLU B C 1
ATOM 3230 O O . GLU B 1 196 ? -1.337 7.094 18.281 1 97.88 196 GLU B O 1
ATOM 3235 N N . LEU B 1 197 ? 0.014 7.469 16.578 1 97.12 197 LEU B N 1
ATOM 3236 C CA . LEU B 1 197 ? 1.106 6.672 17.125 1 97.12 197 LEU B CA 1
ATOM 3237 C C . LEU B 1 197 ? 2.396 7.484 17.188 1 97.12 197 LEU B C 1
ATOM 3239 O O . LEU B 1 197 ? 2.68 8.266 16.281 1 97.12 197 LEU B O 1
ATOM 3243 N N . SER B 1 198 ? 3.154 7.242 18.25 1 96.69 198 SER B N 1
ATOM 3244 C CA . SER B 1 198 ? 4.527 7.738 18.219 1 96.69 198 SER B CA 1
ATOM 3245 C C . SER B 1 198 ? 5.359 6.973 17.188 1 96.69 198 SER B C 1
ATOM 3247 O O . SER B 1 198 ? 5.047 5.828 16.859 1 96.69 198 SER B O 1
ATOM 3249 N N . PRO B 1 199 ? 6.391 7.629 16.688 1 95.12 199 PRO B N 1
ATOM 3250 C CA . PRO B 1 199 ? 7.258 6.91 15.75 1 95.12 199 PRO B CA 1
ATOM 3251 C C . PRO B 1 199 ? 7.848 5.637 16.359 1 95.12 199 PRO B C 1
ATOM 3253 O O . PRO B 1 199 ? 7.938 4.613 15.672 1 95.12 199 PRO B O 1
ATOM 3256 N N . SER B 1 200 ? 8.195 5.703 17.578 1 93.06 200 SER B N 1
ATOM 3257 C CA . SER B 1 200 ? 8.75 4.531 18.25 1 93.06 200 SER B CA 1
ATOM 3258 C C . SER B 1 200 ? 7.719 3.412 18.344 1 93.06 200 SER B C 1
ATOM 3260 O O . SER B 1 200 ? 8.031 2.248 18.078 1 93.06 200 SER B O 1
ATOM 3262 N N . THR B 1 201 ? 6.539 3.727 18.734 1 91.75 201 THR B N 1
ATOM 3263 C CA . THR B 1 201 ? 5.465 2.742 18.812 1 91.75 201 THR B CA 1
ATOM 3264 C C . THR B 1 201 ? 5.156 2.166 17.438 1 91.75 201 THR B C 1
ATOM 3266 O O . THR B 1 201 ? 4.93 0.961 17.297 1 91.75 201 THR B O 1
ATOM 3269 N N . TYR B 1 202 ? 5.184 3.02 16.453 1 92.5 202 TYR B N 1
ATOM 3270 C CA . TYR B 1 202 ? 4.934 2.604 15.078 1 92.5 202 TYR B CA 1
ATOM 3271 C C . TYR B 1 202 ? 5.957 1.568 14.625 1 92.5 202 TYR B C 1
ATOM 3273 O O . TYR B 1 202 ? 5.598 0.539 14.055 1 92.5 202 TYR B O 1
ATOM 3281 N N . LEU B 1 203 ? 7.168 1.836 14.922 1 85.88 203 LEU B N 1
ATOM 3282 C CA . LEU B 1 203 ? 8.242 0.932 14.516 1 85.88 203 LEU B CA 1
ATOM 3283 C C . LEU B 1 203 ? 8.156 -0.383 15.289 1 85.88 203 LEU B C 1
ATOM 3285 O O . LEU B 1 203 ? 8.492 -1.442 14.75 1 85.88 203 LEU B O 1
ATOM 3289 N N . ARG B 1 204 ? 7.754 -0.3 16.484 1 80.5 204 ARG B N 1
ATOM 3290 C CA . ARG B 1 204 ? 7.60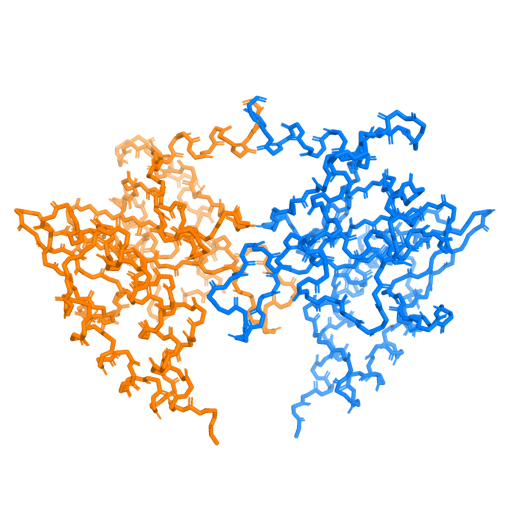2 -1.512 17.281 1 80.5 204 ARG B CA 1
ATOM 3291 C C . ARG B 1 204 ? 6.477 -2.387 16.734 1 80.5 204 ARG B C 1
ATOM 3293 O O . ARG B 1 204 ? 6.574 -3.615 16.75 1 80.5 204 ARG B O 1
ATOM 3300 N N . LEU B 1 205 ? 5.426 -1.714 16.312 1 75 205 LEU B N 1
ATOM 3301 C CA . LEU B 1 205 ? 4.301 -2.451 15.75 1 75 205 LEU B CA 1
ATOM 3302 C C . LEU B 1 205 ? 4.703 -3.15 14.453 1 75 205 LEU B C 1
ATOM 3304 O O . LEU B 1 205 ? 4.211 -4.238 14.148 1 75 205 LEU B O 1
ATOM 3308 N N . LEU B 1 206 ? 5.523 -2.543 13.719 1 66.06 206 LEU B N 1
ATOM 3309 C CA . LEU B 1 206 ? 5.992 -3.111 12.453 1 66.06 206 LEU B CA 1
ATOM 3310 C C . LEU B 1 206 ? 6.953 -4.27 12.703 1 66.06 206 LEU B C 1
ATOM 3312 O O . LEU B 1 206 ? 6.977 -5.238 11.945 1 66.06 206 LEU B O 1
ATOM 3316 N N . LYS B 1 207 ? 7.832 -3.977 13.562 1 52.88 207 LYS B N 1
ATOM 3317 C CA . LYS B 1 207 ? 8.812 -5.016 13.859 1 52.88 207 LYS B CA 1
ATOM 3318 C C . LYS B 1 207 ? 8.195 -6.137 14.68 1 52.88 207 LYS B C 1
ATOM 3320 O O . LYS B 1 207 ? 8.812 -7.184 14.883 1 52.88 207 LYS B O 1
ATOM 3325 N N . GLY B 1 208 ? 6.77 -6.312 14.781 1 43.16 208 GLY B N 1
ATOM 3326 C CA . GLY B 1 208 ? 6.523 -7.402 15.711 1 43.16 208 GLY B CA 1
ATOM 3327 C C . GLY B 1 208 ? 7.715 -7.707 16.609 1 43.16 208 GLY B C 1
ATOM 3328 O O . GLY B 1 208 ? 7.812 -8.797 17.172 1 43.16 208 GLY B O 1
ATOM 3329 N N . ILE B 1 209 ? 8.984 -7.469 16.219 1 29.22 209 ILE B N 1
ATOM 3330 C CA . ILE B 1 209 ? 10.047 -8.086 17 1 29.22 209 ILE B CA 1
ATOM 3331 C C . ILE B 1 209 ? 10.039 -7.535 18.422 1 29.22 209 ILE B C 1
ATOM 3333 O O . ILE B 1 209 ? 9.922 -6.324 18.625 1 29.22 209 ILE B O 1
#

Secondary structure (DSSP, 8-state):
---HHHHHHHHHHHHHHHHHTTSS-TTTTHHHHHHHHHHHHTT---HHHHHHHHHHHHHHHHTT-EEEEEEEETTEEEEEEEESSSEEEEEE------GGGTTSHHHHHHHHHHHHHHHHHTTSSEEEEEE-TTB-----GGGGS-GGG--HHHHHHHHHHHHTT-BTTBPPHHHHHH----EEEEEETTTTEEEEE-HHHHHHHHH--/---HHHHHHHHHHHHHHHHHTTSS-TTTTHHHHHHHHHHHHTT---HHHHHHHHHHHHHHHHTT-EEEEEEEETTEEEEEEEESSSEEEEEE------GGGTTSHHHHHHHHHHHHHHHHHTTSSEEEEEE-TTB-----GGGGS-GGG--HHHHHHHHHHHHTT-BTTBPPHHHHHH----EEEEEETTTTEEEEE-HHHHHHHHS--

Radius of gyration: 22.37 Å; Cα contacts (8 Å, |Δi|>4): 738; chains: 2; bounding box: 51×61×46 Å

pLDDT: mean 95.27, std 9.38, range [29.22, 98.94]

Sequence (418 aa):
MPNERVFRSDLRKLASRLEENGIVPSGRLDPLINKLSDLHKRGLVKINHSAMEIVVAAHFISKGYEVDVEVPIDDLKCDLLCLNDIKVIVEVETGYVPPEHALDPDNFCRARIASKIARYSIHSDRFYLAAPPTYLMEIPPFVLLPPDERNEDELIKWKSLLDSYYTNPPIPLEILRICKLNGILITSVDDGRVTELSPSTYLRLLKGIMPNERVFRSDLRKLASRLEENGIVPSGRLDPLINKLSDLHKRGLVKINHSAMEIVVAAHFISKGYEVDVEVPIDDLKCDLLCLNDIKVIVEVETGYVPPEHALDPDNFCRARIASKIARYSIHSDRFYLAAPPTYLMEIPPFVLLPPDERNEDELIKWKSLLDSYYTNPPIPLEILRICKLNGILITSVDDGRVTELSPSTYLRLLKGI

Foldseek 3Di:
DDDLVVLLVVLVVLVVLCCVVVLAPPPLCVVQSVVVSVCVVVVNDDSVQSLQLSLVCSNLVSVVWDKHAQDDDPPDTFGMWTDDPWIETEHEDALDDDPVCVVPSPLVQQLVQLCCQLPPQVRTPAYEYEYEPVDQHDDQPQQVDQLVPGDLVSLVVSQVSNCVPDVVPRRDSVSSSHGHHQWYWHTDSPNSDTDTDGPVRSVCVVPVD/DPDLVVLLVVLVVLVVLCCVVVLDPPPLCVVQSVVVSVCVVVVNDDSVQSLQLSLVCSNLVSVVWDKHAQDDDPPDTFGMWTDDPWIETEHEDALDDDPVCVVPSPLVQQLVQLCCQLPPQVRTPAYEYEYAPVDQGDDQPQQVDQLVPGDLVSLVVSQVSNCVPDVVPRRDSVSSSHGHHQWYWHTDSPNSDTDTGGPVRSVCVVVVD

Solvent-accessible surface area (backbone atoms only — not comparable to full-atom values): 22793 Å² total; per-residue (Å²): 126,89,57,57,64,54,52,43,49,50,50,47,52,51,49,50,53,35,29,74,70,63,51,35,66,80,71,69,60,48,67,54,51,52,50,51,41,56,38,34,73,72,68,71,55,55,59,48,61,50,41,47,48,51,43,53,43,39,55,43,39,56,72,65,27,50,68,47,59,67,38,76,52,89,97,43,66,40,48,29,43,32,39,62,99,52,41,35,35,36,43,76,46,80,71,83,72,59,67,93,36,35,69,34,44,63,61,48,52,38,33,51,49,44,48,48,35,37,68,53,19,74,78,32,79,37,20,34,42,30,26,38,81,41,42,53,78,61,72,63,69,61,52,80,43,59,54,92,70,48,54,67,68,61,50,50,54,51,42,54,54,34,53,75,77,37,65,82,75,55,75,55,69,69,41,66,44,66,31,46,58,63,28,35,31,40,37,38,55,62,75,55,44,71,48,81,33,44,54,67,56,48,50,44,38,60,36,26,108,123,91,56,57,67,54,52,44,50,51,50,47,52,52,49,49,53,35,29,74,70,63,51,34,66,82,72,69,60,48,67,55,49,53,51,52,41,56,37,33,73,71,67,72,55,54,60,48,61,50,41,48,48,51,42,53,42,40,55,44,41,58,73,65,29,49,69,48,59,65,39,76,52,89,96,43,67,41,49,29,42,33,40,61,99,51,41,35,35,35,43,76,47,82,71,83,72,59,68,92,37,34,67,35,45,62,60,49,52,37,35,50,48,46,46,48,36,38,68,52,19,72,78,32,78,38,21,35,42,30,26,38,82,42,42,52,79,60,73,62,70,62,51,80,41,58,54,93,69,48,56,66,68,61,51,49,54,52,43,53,52,35,53,74,78,36,65,82,74,56,76,55,69,70,42,66,44,64,31,45,56,63,28,35,30,40,39,38,55,62,77,54,45,71,47,79,33,45,55,67,56,47,50,41,38,61,47,27,106

=== Feature glossary ===
The features interleaved in this record are:

— What the protein is —

Sequence gives the chain of amino acids in standard one-letter code (A=alanine, C=cysteine, …, Y=tyrosine), read N→C. It is the only feature that is directly encoded by the gene; all structural features are derived from the folded form of this sequence.

Database cross-references. InterPro integrates a dozen domain/family signature databases into unified entries with residue-range hits. GO terms attach function/process/location labels with evidence codes. CATH codes position the fold in a four-level structural taxonomy. Organism is the NCBI-taxonomy species name.

— Where its atoms are —

Atomic coordinates in PDBx/mmCIF format — the same representation the Protein Data Bank distributes. Each line of the _atom_site loop places one backbone atom in Cartesian space (units: ångströms, origin: arbitrary).

The six renders are orthographic views along the three Cartesian axes in both directions. Representation (cartoon, sticks, or surface) and color scheme (sequence-rainbow or by-chain) vary across proteins so the training set covers all the common visualization conventions.

— Local backbone conformation —

Eight-state secondary structure (DSSP): H is the canonical α-helix, G the tighter 3₁₀-helix, I the wider π-helix; E/B are β-structure, T and S are turns and bends, and '-' is everything else. DSSP derives these from the pattern of main-chain N–H···O=C hydrogen bonds, not from the sequence.

P-SEA three-state annotation labels each residue as helix, strand, or coil based purely on the geometry of the Cα trace. It serves as a fallback when the full backbone (and thus DSSP) is unavailable.

The φ/ψ torsion pair specifies the backbone conformation at each residue. φ rotates about the N–Cα bond, ψ about the Cα–C bond. Steric clashes forbid most of the (φ, ψ) plane — the allowed regions (α-helix basin, β-sheet basin, left-handed helix) are the Ramachandran-allowed regions.

— Global shape and packing —

The geometric summary reports three shape descriptors. Rg (radius of gyration) measures how spread out the Cα atoms are about their centre of mass; compact globular proteins have small Rg, elongated or unfolded ones large. Cα contacts (<8 Å, |i−j|>4) count long-range residue pairs in spatial proximity — high for tightly packed folds, near zero for rods or random coil. The bounding-box extents give the protein's footprint along x, y, z in Å.

Solvent-accessible surface area (SASA) is the area in Å² traced out by the centre of a 1.4 Å probe sphere (a water molecule) rolled over the protein's van der Waals surface (Shrake–Rupley / Lee–Richards construction). Buried residues have near-zero SASA; fully exposed residues can exceed 200 Å². The total SASA scales roughly with the number of surface residues.

The contact map is a binary N×N matrix image: pixel (i, j) is dark where Cα_i and Cα_j are within 8 Å and |i−j|>4. Because the |i−j|>4 filter removes local helical contacts, off-diagonal stripes parallel to the main diagonal indicate parallel β-sheets; stripes perpendicular to it indicate antiparallel β-sheets. The Ramachandran plot scatters every residue's (φ, ψ) pair against the sterically allowed regions. The PAE heatmap renders the predicted-aligned-error matrix.

— Structural neighborhood —

3Di is Foldseek's structural alphabet. Each residue is assigned one of twenty discrete states based on how its Cα sits relative to its spatial (not sequential) neighbors. Aligning 3Di strings finds structural homologs roughly as well as full 3D superposition, but orders of magnitude faster.

Nearest PDB neighbors are the top structural matches found by Foldseek when searching this structure against the entire Protein Data Bank. Each hit reports a TM-score (0 to 1; >0.5 almost always implies the same fold) and an E-value. These are *structural* homologs — they may share no detectable sequence similarity.

— Confidence and disorder —

For AlphaFold models, the B-factor field carries pLDDT — the model's own estimate of local accuracy on a 0–100 scale. Regions with pLDDT<50 should be treated as essentially unmodeled; they often correspond to intrinsically disordered segments.

Crystallographic B-factors measure how much each atom's electron density is smeared out, in Å². They rise in mobile loops and surface residues and fall in the buried interior. In AlphaFold models this column is repurposed to hold pLDDT instead.

Predicted aligned error is AlphaFold's pairwise confidence. Unlike pLDDT (per-residue), PAE is per-residue-pair and captures whether two parts of the structure are correctly placed relative to each other. Units are ångströms of expected positional error.